Protein AF-A0A956EWW7-F1 (afdb_monomer_lite)

Sequence (734 aa):
MDLAEEIDYSGPLDSRRLMPLERARHVIREALLGRGQDAEVWAALLSLEDFAELREVMASLPVHWVAELPGEMLGARYGAALVNWVATQIEDGRLVEEGWPLGAALCGSGSDRAFEVVWSLRSLHNYPTEPDESANGLVLQWLWSFPTDAFYFVASHALAGDRRARLILRSLTECHPGTVWRFLIASFSPEEVASVLASAKVEPTIKRSGILNVLDHAAASGTAWPKPMAETGSTNNLRLTAFRSRSRGDWHVVFEELQVHSVGCVRIQQYEMGSRPWPEAGPTHRRFKSLDFPHVSSKAEPASPRAARRAFAEFALESATQTTGEVWTPLHELRQMSDLGDPFEVVQVITGLGAWHEIAPSQHPAFQRLAEALAQGNFEVVDVDSNQSKNIMTKSSDPDAEGDANKVLRGRERQFSPIAGRLCFRALPALASERAEQVLRVFEDLGYPFSGPDSERFSAELHEAIRHGFTLHGSCEAAIEYSEASHGGLNYEITVNSAALADRYEAWLPRGDQMFGSYPDAMVLHVANQLGQRLKVLDIGAGNGRNALALARLGHQVDAVEMTEAFAIQIEKWAQRRSLDVTVHEVDFLKEPIRGARGPYHIAILSQVTSHFGDSEDLDSVLAQLSAQLDPGGRIVLTAFITAEGYEPDEVAREAARARWCTLYTPTEFAAALQHAGLEVELQTGVVEFERTHLPALAWPPTSWFVDWAEGRNVFPMQSPPLELLWFVLKRLS

Foldseek 3Di:
DQLLVVLVNPDDADPVSADPQVQLVVQLVCQLVVDDDLSSVLSSLLRHDAVVVSVVSVVRGPLVSALPRQLLSLLQRHPPVLLVVQLVCADQQERDQVSHPSLSSLLNYLDPSSLVSLVSHQYPPDNDPHRDPRSVVSLVSSCVSHVLSSLVVLLVCLLVVNPSSLQVLLVCCLAPVLSSVQSCLLQDPPVSSVSSCVSSVRDPDRDPNNVVSVVVVCVVVPPDDPPPPPPDDDPQFKKKWKKAWPPPGKIKIKIWGWDQPAQQWIDIDIDMDIPADDPDDDPDPDPDDTRGDPDDPDPDDQPDRVSSSVVSVVVVVVCQVPVPVDNPDCVVVQVVVVVVPIHMDTPDMDGGPPPPPPPDCPPDVVVVVVVCVVVVDDPDPPPPDPDDPDDDPDDDPDDDDPDDPVVVVVVVVPPDPWDWDKDKDFLQLVCLQVVLVVVQVVCVVVVAHDDPVRSVVSSVVSNCLSVVLCVLALQKMKMKTWTADPVGHIDIDIDIDNCDPLNVLVVCVVVPQDPQAQAAFLLLVVVDVVVDDAFEEEEAQCFLVSNPLVSQVVVHAYEYEHQHPVSLVNVVVSCVVVVGNYDYFNDDVLPDPGPPRPFLGQEYEAELPQLQDLALVSLLVNLLVNLVSHDAFRKYKHKAKEFAPPDDDDSSLQSLSSSLSHRYDYPVSNVVSCVSSQKDWPDKDASQVRRCVRPDSSCPPSDPCVVCVQQCCSSVVDDHGRIHIMITIITHND

Structure (mmCIF, N/CA/C/O backbone):
data_AF-A0A956EWW7-F1
#
_entry.id   AF-A0A956EWW7-F1
#
loop_
_atom_site.group_PDB
_atom_site.id
_atom_site.type_symbol
_atom_site.label_atom_id
_atom_site.label_alt_id
_atom_site.label_comp_id
_atom_site.label_asym_id
_atom_site.label_entity_id
_atom_site.label_seq_id
_atom_site.pdbx_PDB_ins_code
_atom_site.Cartn_x
_atom_site.Cartn_y
_atom_site.Cartn_z
_atom_site.occupancy
_atom_site.B_iso_or_equiv
_atom_site.auth_seq_id
_atom_site.auth_comp_id
_atom_site.auth_asym_id
_atom_site.auth_atom_id
_atom_site.pdbx_PDB_model_num
ATOM 1 N N . MET A 1 1 ? 5.805 13.212 -9.582 1.00 46.16 1 MET A N 1
ATOM 2 C CA . MET A 1 1 ? 5.130 13.774 -10.769 1.00 46.16 1 MET A CA 1
ATOM 3 C C . MET A 1 1 ? 6.137 14.684 -11.443 1.00 46.16 1 MET A C 1
ATOM 5 O O . MET A 1 1 ? 6.659 15.559 -10.758 1.00 46.16 1 MET A O 1
ATOM 9 N N . ASP A 1 2 ? 6.514 14.408 -12.690 1.00 57.31 2 ASP A N 1
ATOM 10 C CA . ASP A 1 2 ? 7.467 15.248 -13.420 1.00 57.31 2 ASP A CA 1
ATOM 11 C C . ASP A 1 2 ? 6.704 16.432 -14.028 1.00 57.31 2 ASP A C 1
ATOM 13 O O . ASP A 1 2 ? 6.076 16.325 -15.077 1.00 57.31 2 ASP A O 1
ATOM 17 N N . LEU A 1 3 ? 6.675 17.550 -13.298 1.00 61.69 3 LEU A N 1
ATOM 18 C CA . LEU A 1 3 ? 5.891 18.735 -13.659 1.00 61.69 3 LEU A CA 1
ATOM 19 C C . LEU A 1 3 ? 6.360 19.382 -14.978 1.00 61.69 3 LEU A C 1
ATOM 21 O O . LEU A 1 3 ? 5.678 20.259 -15.489 1.00 61.69 3 LEU A O 1
ATOM 25 N N . ALA A 1 4 ? 7.518 19.005 -15.523 1.00 57.69 4 ALA A N 1
ATOM 26 C CA . ALA A 1 4 ? 7.980 19.494 -16.820 1.00 57.69 4 ALA A CA 1
ATOM 27 C C . ALA A 1 4 ? 7.424 18.674 -17.999 1.00 57.69 4 ALA A C 1
ATOM 29 O O . ALA A 1 4 ? 7.170 19.239 -19.064 1.00 57.69 4 ALA A O 1
ATOM 30 N N . GLU A 1 5 ? 7.194 17.369 -17.807 1.00 60.88 5 GLU A N 1
ATOM 31 C CA . GLU A 1 5 ? 6.635 16.484 -18.840 1.00 60.88 5 GLU A CA 1
ATOM 32 C C . GLU A 1 5 ? 5.157 16.797 -19.124 1.00 60.88 5 GLU A C 1
ATOM 34 O O . GLU A 1 5 ? 4.725 16.745 -20.273 1.00 60.88 5 GLU A O 1
ATOM 39 N N . GLU A 1 6 ? 4.385 17.187 -18.104 1.00 66.44 6 GLU A N 1
ATOM 40 C CA . GLU A 1 6 ? 2.951 17.497 -18.250 1.00 66.44 6 GLU A CA 1
ATOM 41 C C . GLU A 1 6 ? 2.660 18.771 -19.065 1.00 66.44 6 GLU A C 1
ATOM 43 O O . GLU A 1 6 ? 1.563 18.913 -19.604 1.00 66.44 6 GLU A O 1
ATOM 48 N N . ILE A 1 7 ? 3.632 19.681 -19.194 1.00 69.56 7 ILE A N 1
ATOM 49 C CA . ILE A 1 7 ? 3.504 20.947 -19.946 1.00 69.56 7 ILE A CA 1
ATOM 50 C C . ILE A 1 7 ? 4.308 20.963 -21.251 1.00 69.56 7 ILE A C 1
ATOM 52 O O . ILE A 1 7 ? 4.535 22.034 -21.812 1.00 69.56 7 ILE A O 1
ATOM 56 N N . ASP A 1 8 ? 4.743 19.791 -21.723 1.00 74.50 8 ASP A N 1
ATOM 57 C CA . ASP A 1 8 ? 5.468 19.619 -22.991 1.00 74.50 8 ASP A CA 1
ATOM 58 C C . ASP A 1 8 ? 6.755 20.469 -23.084 1.00 74.50 8 ASP A C 1
ATOM 60 O O . ASP A 1 8 ? 7.117 21.016 -24.128 1.00 74.50 8 ASP A O 1
ATOM 64 N N . TYR A 1 9 ? 7.469 20.624 -21.961 1.00 81.06 9 TYR A N 1
ATOM 65 C CA . TYR A 1 9 ? 8.742 21.343 -21.943 1.00 81.06 9 TYR A CA 1
ATOM 66 C C . TYR A 1 9 ? 9.907 20.410 -22.295 1.00 81.06 9 TYR A C 1
ATOM 68 O O . TYR A 1 9 ? 10.290 19.538 -21.520 1.00 81.06 9 TYR A O 1
ATOM 76 N N . SER A 1 10 ? 10.540 20.652 -23.445 1.00 80.00 10 SER A N 1
ATOM 77 C CA . SER A 1 10 ? 11.646 19.832 -23.965 1.00 80.00 10 SER A CA 1
ATOM 78 C C . SER A 1 10 ? 13.051 20.380 -23.656 1.00 80.00 10 SER A C 1
ATOM 80 O O . SER A 1 10 ? 14.035 19.962 -24.273 1.00 80.00 10 SER A O 1
ATOM 82 N N . GLY A 1 11 ? 13.166 21.397 -22.798 1.00 83.12 11 GLY A N 1
ATOM 83 C CA . GLY A 1 11 ? 14.445 22.044 -22.498 1.00 83.12 11 GLY A CA 1
ATOM 84 C C . GLY A 1 11 ? 15.214 21.383 -21.344 1.00 83.12 11 GLY A C 1
ATOM 85 O O . GLY A 1 11 ? 14.762 20.402 -20.761 1.00 83.12 11 GLY A O 1
ATOM 86 N N . PRO A 1 12 ? 16.401 21.909 -20.983 1.00 84.12 12 PRO A N 1
ATOM 87 C CA . PRO A 1 12 ? 17.208 21.334 -19.910 1.00 84.12 12 PRO A CA 1
ATOM 88 C C . PRO A 1 12 ? 16.484 21.422 -18.562 1.00 84.12 12 PRO A C 1
ATOM 90 O O . PRO A 1 12 ? 15.847 22.444 -18.278 1.00 84.12 12 PRO A O 1
ATOM 93 N N . LEU A 1 13 ? 16.651 20.380 -17.743 1.00 87.06 13 LEU A N 1
ATOM 94 C CA . LEU A 1 13 ? 16.137 20.263 -16.377 1.00 87.06 13 LEU A CA 1
ATOM 95 C C . LEU A 1 13 ? 17.286 20.214 -15.360 1.00 87.06 13 LEU A C 1
ATOM 97 O O . LEU A 1 13 ? 18.377 19.729 -15.664 1.00 87.06 13 LEU A O 1
ATOM 101 N N . ASP A 1 14 ? 17.048 20.735 -14.159 1.00 85.56 14 ASP A N 1
ATOM 102 C CA . ASP A 1 14 ? 17.968 20.661 -13.024 1.00 85.56 14 ASP A CA 1
ATOM 103 C C . ASP A 1 14 ? 17.700 19.429 -12.134 1.00 85.56 14 ASP A C 1
ATOM 105 O O . ASP A 1 14 ? 16.893 18.558 -12.459 1.00 85.56 14 ASP A O 1
ATOM 109 N N . SER A 1 15 ? 18.381 19.335 -10.989 1.00 82.62 15 SER A N 1
ATOM 110 C CA . SER A 1 15 ? 18.222 18.217 -10.046 1.00 82.62 15 SER A CA 1
ATOM 111 C C . SER A 1 15 ? 16.825 18.108 -9.424 1.00 82.62 15 SER A C 1
ATOM 113 O O . SER A 1 15 ? 16.488 17.052 -8.896 1.00 82.62 15 SER A O 1
ATOM 115 N N . ARG A 1 16 ? 16.005 19.165 -9.492 1.00 81.75 16 ARG A N 1
ATOM 116 C CA . ARG A 1 16 ? 14.592 19.159 -9.078 1.00 81.75 16 ARG A CA 1
ATOM 117 C C . ARG A 1 16 ? 13.680 18.628 -10.188 1.00 81.75 16 ARG A C 1
ATOM 119 O O . ARG A 1 16 ? 12.474 18.564 -9.980 1.00 81.75 16 ARG A O 1
ATOM 126 N N . ARG A 1 17 ? 14.247 18.286 -11.353 1.00 83.31 17 ARG A N 1
ATOM 127 C CA . ARG A 1 17 ? 13.535 18.018 -12.611 1.00 83.31 17 ARG A CA 1
ATOM 128 C C . ARG A 1 17 ? 12.673 19.199 -13.062 1.00 83.31 17 ARG A C 1
ATOM 130 O O . ARG A 1 17 ? 11.591 19.036 -13.605 1.00 83.31 17 ARG A O 1
ATOM 137 N N . LEU A 1 18 ? 13.163 20.412 -12.818 1.00 86.88 18 LEU A N 1
ATOM 138 C CA . LEU A 1 18 ? 12.518 21.661 -13.221 1.00 86.88 18 LEU A CA 1
ATOM 139 C C . LEU A 1 18 ? 13.456 22.466 -14.119 1.00 86.88 18 LEU A C 1
ATOM 141 O O . LEU A 1 18 ? 14.653 22.186 -14.195 1.00 86.88 18 LEU A O 1
ATOM 145 N N . MET A 1 19 ? 12.940 23.493 -14.796 1.00 91.75 19 MET A N 1
ATOM 146 C CA . MET A 1 19 ? 13.785 24.405 -15.565 1.00 91.75 19 MET A CA 1
ATOM 147 C C . MET A 1 19 ? 14.824 25.055 -14.626 1.00 91.75 19 MET A C 1
ATOM 149 O O . MET A 1 19 ? 14.455 25.566 -13.564 1.00 91.75 19 MET A O 1
ATOM 153 N N . PRO A 1 20 ? 16.120 25.103 -14.998 1.00 94.19 20 PRO A N 1
ATOM 154 C CA . PRO A 1 20 ? 17.135 25.776 -14.197 1.00 94.19 20 PRO A CA 1
ATOM 155 C C . PRO A 1 20 ? 16.725 27.211 -13.856 1.00 94.19 20 PRO A C 1
ATOM 157 O O . PRO A 1 20 ? 16.309 27.966 -14.737 1.00 94.19 20 PRO A O 1
ATOM 160 N N . LEU A 1 21 ? 16.877 27.605 -12.589 1.00 93.88 21 LEU A N 1
ATOM 161 C CA . LEU A 1 21 ? 16.330 28.861 -12.057 1.00 93.88 21 LEU A CA 1
ATOM 162 C C . LEU A 1 21 ? 16.786 30.107 -12.840 1.00 93.88 21 LEU A C 1
ATOM 164 O O . LEU A 1 21 ? 15.999 31.019 -13.089 1.00 93.88 21 LEU A O 1
ATOM 168 N N . GLU A 1 22 ? 18.044 30.138 -13.288 1.00 93.75 22 GLU A N 1
ATOM 169 C CA . GLU A 1 22 ? 18.565 31.231 -14.121 1.00 93.75 22 GLU A CA 1
ATOM 170 C C . GLU A 1 22 ? 17.852 31.330 -15.477 1.00 93.75 22 GLU A C 1
ATOM 172 O O . GLU A 1 22 ? 17.546 32.432 -15.942 1.00 93.75 22 GLU A O 1
ATOM 177 N N . ARG A 1 23 ? 17.545 30.180 -16.092 1.00 93.88 23 ARG A N 1
ATOM 178 C CA . ARG A 1 23 ? 16.782 30.109 -17.342 1.00 93.88 23 ARG A CA 1
ATOM 179 C C . ARG A 1 23 ? 15.333 30.520 -17.104 1.00 93.88 23 ARG A C 1
ATOM 181 O O . ARG A 1 23 ? 14.837 31.348 -17.859 1.00 93.88 23 ARG A O 1
ATOM 188 N N . ALA A 1 24 ? 14.701 30.039 -16.034 1.00 94.44 24 ALA A N 1
ATOM 189 C CA . ALA A 1 24 ? 13.336 30.419 -15.667 1.00 94.44 24 ALA A CA 1
ATOM 190 C C . ALA A 1 24 ? 13.191 31.943 -15.516 1.00 94.44 24 ALA A C 1
ATOM 192 O O . ALA A 1 24 ? 12.354 32.568 -16.167 1.00 94.44 24 ALA A O 1
ATOM 193 N N . ARG A 1 25 ? 14.095 32.579 -14.761 1.00 95.88 25 ARG A N 1
ATOM 194 C CA . ARG A 1 25 ? 14.135 34.045 -14.603 1.00 95.88 25 ARG A CA 1
ATOM 195 C C . ARG A 1 25 ? 14.442 34.784 -15.912 1.00 95.88 25 ARG A C 1
ATOM 197 O O . ARG A 1 25 ? 14.043 35.936 -16.080 1.00 95.88 25 ARG A O 1
ATOM 204 N N . HIS A 1 26 ? 15.176 34.179 -16.848 1.00 95.06 26 HIS A N 1
ATOM 205 C CA . HIS A 1 26 ? 15.379 34.759 -18.179 1.00 95.06 26 HIS A CA 1
ATOM 206 C C . HIS A 1 26 ? 14.106 34.696 -19.032 1.00 95.06 26 HIS A C 1
ATOM 208 O O . HIS A 1 26 ? 13.700 35.729 -19.557 1.00 95.06 26 HIS A O 1
ATOM 214 N N . VAL A 1 27 ? 13.452 33.535 -19.098 1.00 94.19 27 VAL A N 1
ATOM 215 C CA . VAL A 1 27 ? 12.191 33.341 -19.829 1.00 94.19 27 VAL A CA 1
ATOM 216 C C . VAL A 1 27 ? 11.107 34.282 -19.303 1.00 94.19 27 VAL A C 1
ATOM 218 O O . VAL A 1 27 ? 10.461 34.966 -20.089 1.00 94.19 27 VAL A O 1
ATOM 221 N N . ILE A 1 28 ? 10.975 34.420 -17.980 1.00 94.75 28 ILE A N 1
ATOM 222 C CA . ILE A 1 28 ? 10.020 35.353 -17.362 1.00 94.75 28 ILE A CA 1
ATOM 223 C C . ILE A 1 28 ? 10.306 36.807 -17.763 1.00 94.75 28 ILE A C 1
ATOM 225 O O . ILE A 1 28 ? 9.377 37.561 -18.047 1.00 94.75 28 ILE A O 1
ATOM 229 N N . ARG A 1 29 ? 11.581 37.220 -17.839 1.00 94.62 29 ARG A N 1
ATOM 230 C CA . ARG A 1 29 ? 11.939 38.572 -18.305 1.00 94.62 29 ARG A CA 1
ATOM 231 C C . ARG A 1 29 ? 11.535 38.812 -19.757 1.00 94.62 29 ARG A C 1
ATOM 233 O O . ARG A 1 29 ? 11.050 39.898 -20.059 1.00 94.62 29 ARG A O 1
ATOM 240 N N . GLU A 1 30 ? 11.704 37.828 -20.637 1.00 94.38 30 GLU A N 1
ATOM 241 C CA . GLU A 1 30 ? 11.230 37.932 -22.023 1.00 94.38 30 GLU A CA 1
ATOM 242 C C . GLU A 1 30 ? 9.691 37.954 -22.089 1.00 94.38 30 GLU A C 1
ATOM 244 O O . GLU A 1 30 ? 9.123 38.769 -22.821 1.00 94.38 30 GLU A O 1
ATOM 249 N N . ALA A 1 31 ? 9.010 37.164 -21.252 1.00 92.25 31 ALA A N 1
ATOM 250 C CA . ALA A 1 31 ? 7.548 37.117 -21.176 1.00 92.25 31 ALA A CA 1
ATOM 251 C C . ALA A 1 31 ? 6.936 38.449 -20.717 1.00 92.25 31 ALA A C 1
ATOM 253 O O . ALA A 1 31 ? 5.937 38.903 -21.282 1.00 92.25 31 ALA A O 1
ATOM 254 N N . LEU A 1 32 ? 7.582 39.140 -19.771 1.00 90.19 32 LEU A N 1
ATOM 255 C CA . LEU A 1 32 ? 7.220 40.502 -19.353 1.00 90.19 32 LEU A CA 1
ATOM 256 C C . LEU A 1 32 ? 7.361 41.533 -20.489 1.00 90.19 32 LEU A C 1
ATOM 258 O O . LEU A 1 32 ? 6.676 42.553 -20.484 1.00 90.19 32 LEU A O 1
ATOM 262 N N . LEU A 1 33 ? 8.212 41.264 -21.485 1.00 90.94 33 LEU A N 1
ATOM 263 C CA . LEU A 1 33 ? 8.334 42.059 -22.713 1.00 90.94 33 LEU A CA 1
ATOM 264 C C . LEU A 1 33 ? 7.370 41.598 -23.823 1.00 90.94 33 LEU A C 1
ATOM 266 O O . LEU A 1 33 ? 7.449 42.106 -24.945 1.00 90.94 33 LEU A O 1
ATOM 270 N N . GLY A 1 34 ? 6.478 40.646 -23.530 1.00 86.38 34 GLY A N 1
ATOM 271 C CA . GLY A 1 34 ? 5.516 40.078 -24.475 1.00 86.38 34 GLY A CA 1
ATOM 272 C C . GLY A 1 34 ? 6.115 39.051 -25.438 1.00 86.38 34 GLY A C 1
ATOM 273 O O . GLY A 1 34 ? 5.600 38.895 -26.542 1.00 86.38 34 GLY A O 1
ATOM 274 N N . ARG A 1 35 ? 7.220 38.389 -25.069 1.00 88.44 35 ARG A N 1
ATOM 275 C CA . ARG A 1 35 ? 7.910 37.391 -25.901 1.00 88.44 35 ARG A CA 1
ATOM 276 C C . ARG A 1 35 ? 8.004 36.056 -25.176 1.00 88.44 35 ARG A C 1
ATOM 278 O O . ARG A 1 35 ? 8.333 36.023 -24.001 1.00 88.44 35 ARG A O 1
ATOM 285 N N . GLY A 1 36 ? 7.811 34.957 -25.888 1.00 85.19 36 GLY A N 1
ATOM 286 C CA . GLY A 1 36 ? 7.934 33.619 -25.318 1.00 85.19 36 GLY A CA 1
ATOM 287 C C . GLY A 1 36 ? 6.999 32.641 -26.008 1.00 85.19 36 GLY A C 1
ATOM 288 O O . GLY A 1 36 ? 6.296 33.009 -26.949 1.00 85.19 36 GLY A O 1
ATOM 289 N N . GLN A 1 37 ? 7.015 31.401 -25.545 1.00 85.44 37 GLN A N 1
ATOM 290 C CA . GLN A 1 37 ? 6.019 30.386 -25.872 1.00 85.44 37 GLN A CA 1
ATOM 291 C C . GLN A 1 37 ? 5.375 29.919 -24.570 1.00 85.44 37 GLN A C 1
ATOM 293 O O . GLN A 1 37 ? 6.061 29.870 -23.548 1.00 85.44 37 GLN A O 1
ATOM 298 N N . ASP A 1 38 ? 4.092 29.562 -24.614 1.00 84.50 38 ASP A N 1
ATOM 299 C CA . ASP A 1 38 ? 3.307 29.250 -23.414 1.00 84.50 38 ASP A CA 1
ATOM 300 C C . ASP A 1 38 ? 3.974 28.159 -22.564 1.00 84.50 38 ASP A C 1
ATOM 302 O O . ASP A 1 38 ? 4.255 28.389 -21.390 1.00 84.50 38 ASP A O 1
ATOM 306 N N . ALA A 1 39 ? 4.376 27.041 -23.180 1.00 84.38 39 ALA A N 1
ATOM 307 C CA . ALA A 1 39 ? 5.061 25.936 -22.503 1.00 84.38 39 ALA A CA 1
ATOM 308 C C . ALA A 1 39 ? 6.351 26.366 -21.770 1.00 84.38 39 ALA A C 1
ATOM 310 O O . ALA A 1 39 ? 6.591 25.960 -20.631 1.00 84.38 39 ALA A O 1
ATOM 311 N N . GLU A 1 40 ? 7.178 27.231 -22.375 1.00 89.00 40 GLU A N 1
ATOM 312 C CA . GLU A 1 40 ? 8.400 27.725 -21.724 1.00 89.00 40 GLU A CA 1
ATOM 313 C C . GLU A 1 40 ? 8.081 28.665 -20.555 1.00 89.00 40 GLU A C 1
ATOM 315 O O . GLU A 1 40 ? 8.741 28.601 -19.515 1.00 89.00 40 GLU A O 1
ATOM 320 N N . VAL A 1 41 ? 7.072 29.528 -20.702 1.00 90.00 41 VAL A N 1
ATOM 321 C CA . VAL A 1 41 ? 6.653 30.452 -19.639 1.00 90.00 41 VAL A CA 1
ATOM 322 C C . VAL A 1 41 ? 6.043 29.681 -18.470 1.00 90.00 41 VAL A C 1
ATOM 324 O O . VAL A 1 41 ? 6.376 29.959 -17.319 1.00 90.00 41 VAL A O 1
ATOM 327 N N . TRP A 1 42 ? 5.224 28.665 -18.736 1.00 90.50 42 TRP A N 1
ATOM 328 C CA . TRP A 1 42 ? 4.639 27.794 -17.714 1.00 90.50 42 TRP A CA 1
ATOM 329 C C . TRP A 1 42 ? 5.711 27.016 -16.951 1.00 90.50 42 TRP A C 1
ATOM 331 O O . TRP A 1 42 ? 5.722 27.025 -15.717 1.00 90.50 42 TRP A O 1
ATOM 341 N N . ALA A 1 43 ? 6.677 26.435 -17.669 1.00 90.12 43 ALA A N 1
ATOM 342 C CA . ALA A 1 43 ? 7.815 25.751 -17.062 1.00 90.12 43 ALA A CA 1
ATOM 343 C C . ALA A 1 43 ? 8.633 26.700 -16.184 1.00 90.12 43 ALA A C 1
ATOM 345 O O . ALA A 1 43 ? 9.026 26.341 -15.071 1.00 90.12 43 ALA A O 1
ATOM 346 N N . ALA A 1 44 ? 8.852 27.934 -16.644 1.00 92.62 44 ALA A N 1
ATOM 347 C CA . ALA A 1 44 ? 9.554 28.947 -15.873 1.00 92.62 44 ALA A CA 1
ATOM 348 C C . ALA A 1 44 ? 8.803 29.318 -14.583 1.00 92.62 44 ALA A C 1
ATOM 350 O O . ALA A 1 44 ? 9.426 29.387 -13.523 1.00 92.62 44 ALA A O 1
ATOM 351 N N . LEU A 1 45 ? 7.477 29.492 -14.644 1.00 91.56 45 LEU A N 1
ATOM 352 C CA . LEU A 1 45 ? 6.643 29.803 -13.478 1.00 91.56 45 LEU A CA 1
ATOM 353 C C . LEU A 1 45 ? 6.642 28.682 -12.435 1.00 91.56 45 LEU A C 1
ATOM 355 O O . LEU A 1 45 ? 6.666 28.982 -11.248 1.00 91.56 45 LEU A O 1
ATOM 359 N N . LEU A 1 46 ? 6.660 27.406 -12.828 1.00 90.62 46 LEU A N 1
ATOM 360 C CA . LEU A 1 46 ? 6.755 26.271 -11.889 1.00 90.62 46 LEU A CA 1
ATOM 361 C C . LEU A 1 46 ? 8.151 26.122 -11.260 1.00 90.62 46 LEU A C 1
ATOM 363 O O . LEU A 1 46 ? 8.310 25.505 -10.202 1.00 90.62 46 LEU A O 1
ATOM 367 N N . SER A 1 47 ? 9.163 26.700 -11.906 1.00 92.38 47 SER A N 1
ATOM 368 C CA . SER A 1 47 ? 10.572 26.538 -11.541 1.00 92.38 47 SER A CA 1
ATOM 369 C C . SER A 1 47 ? 11.106 27.603 -10.582 1.00 92.38 47 SER A C 1
ATOM 371 O O . SER A 1 47 ? 12.244 27.466 -10.108 1.00 92.38 47 SER A O 1
ATOM 373 N N . LEU A 1 48 ? 10.301 28.632 -10.283 1.00 93.25 48 LEU A N 1
ATOM 374 C CA . LEU A 1 48 ? 10.629 29.673 -9.307 1.00 93.25 48 LEU A CA 1
ATOM 375 C C . LEU A 1 48 ? 10.883 29.079 -7.919 1.00 93.25 48 LEU A C 1
ATOM 377 O O . LEU A 1 48 ? 10.496 27.945 -7.610 1.00 93.25 48 LEU A O 1
ATOM 381 N N . GLU A 1 49 ? 11.616 29.828 -7.103 1.00 89.81 49 GLU A N 1
ATOM 382 C CA . GLU A 1 49 ? 12.173 29.336 -5.847 1.00 89.81 49 GLU A CA 1
ATOM 383 C C . GLU A 1 49 ? 11.062 29.053 -4.829 1.00 89.81 49 GLU A C 1
ATOM 385 O O . GLU A 1 49 ? 10.944 27.936 -4.308 1.00 89.81 49 GLU A O 1
ATOM 390 N N . ASP A 1 50 ? 10.173 30.027 -4.645 1.00 91.50 50 ASP A N 1
ATOM 391 C CA . ASP A 1 50 ? 9.051 29.957 -3.724 1.00 91.50 50 ASP A CA 1
ATOM 392 C C . ASP A 1 50 ? 7.806 30.698 -4.244 1.00 91.50 50 ASP A C 1
ATOM 394 O O . ASP A 1 50 ? 7.777 31.290 -5.326 1.00 91.50 50 ASP A O 1
ATOM 398 N N . PHE A 1 51 ? 6.735 30.635 -3.452 1.00 93.06 51 PHE A N 1
ATOM 399 C CA . PHE A 1 51 ? 5.473 31.283 -3.787 1.00 93.06 51 PHE A CA 1
ATOM 400 C C . PHE A 1 51 ? 5.540 32.821 -3.715 1.00 93.06 51 PHE A C 1
ATOM 402 O O . PHE A 1 51 ? 4.754 33.498 -4.379 1.00 93.06 51 PHE A O 1
ATOM 409 N N . ALA A 1 52 ? 6.445 33.395 -2.916 1.00 92.56 52 ALA A N 1
ATOM 410 C CA . ALA A 1 52 ? 6.574 34.846 -2.818 1.00 92.56 52 ALA A CA 1
ATOM 411 C C . ALA A 1 52 ? 7.119 35.423 -4.130 1.00 92.56 52 ALA A C 1
ATOM 413 O O . ALA A 1 52 ? 6.543 36.382 -4.646 1.00 92.56 52 ALA A O 1
ATOM 414 N N . GLU A 1 53 ? 8.146 34.784 -4.697 1.00 93.88 53 GLU A N 1
ATOM 415 C CA . GLU A 1 53 ? 8.691 35.118 -6.015 1.00 93.88 53 GLU A CA 1
ATOM 416 C C . GLU A 1 53 ? 7.637 34.937 -7.114 1.00 93.88 53 GLU A C 1
ATOM 418 O O . GLU A 1 53 ? 7.431 35.847 -7.921 1.00 93.88 53 GLU A O 1
ATOM 423 N N . LEU A 1 54 ? 6.911 33.809 -7.109 1.00 92.19 54 LEU A N 1
ATOM 424 C CA . LEU A 1 54 ? 5.807 33.583 -8.044 1.00 92.19 54 LEU A CA 1
ATOM 425 C C . LEU A 1 54 ? 4.817 34.748 -7.999 1.00 92.19 54 LEU A C 1
ATOM 427 O O . LEU A 1 54 ? 4.553 35.357 -9.028 1.00 92.19 54 LEU A O 1
ATOM 431 N N . ARG A 1 55 ? 4.306 35.102 -6.818 1.00 89.56 55 ARG A N 1
ATOM 432 C CA . ARG A 1 55 ? 3.289 36.148 -6.661 1.00 89.56 55 ARG A CA 1
ATOM 433 C C . ARG 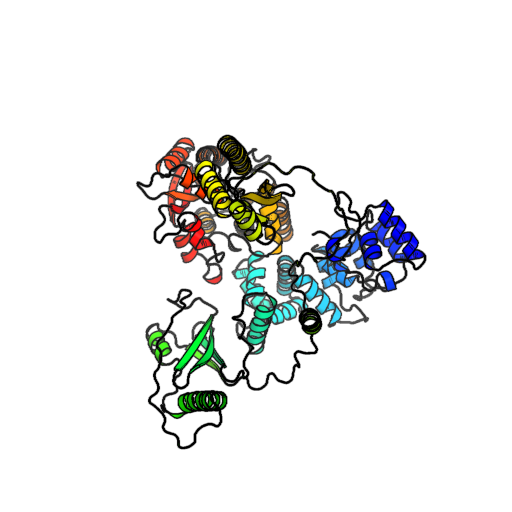A 1 55 ? 3.738 37.507 -7.211 1.00 89.56 55 ARG A C 1
ATOM 435 O O . ARG A 1 55 ? 2.926 38.223 -7.793 1.00 89.56 55 ARG A O 1
ATOM 442 N N . GLU A 1 56 ? 5.006 37.877 -7.035 1.00 90.12 56 GLU A N 1
ATOM 443 C CA . GLU A 1 56 ? 5.552 39.123 -7.595 1.00 90.12 56 GLU A CA 1
ATOM 444 C C . GLU A 1 56 ? 5.558 39.109 -9.128 1.00 90.12 56 GLU A C 1
ATOM 446 O O . GLU A 1 56 ? 5.162 40.092 -9.765 1.00 90.12 56 GLU A O 1
ATOM 451 N N . VAL A 1 57 ? 5.945 37.977 -9.722 1.00 89.88 57 VAL A N 1
ATOM 452 C CA . VAL A 1 57 ? 5.895 37.774 -11.174 1.00 89.88 57 VAL A CA 1
ATOM 453 C C . VAL A 1 57 ? 4.450 37.800 -11.668 1.00 89.88 57 VAL A C 1
ATOM 455 O O . VAL A 1 57 ? 4.153 38.505 -12.633 1.00 89.88 57 VAL A O 1
ATOM 458 N N . MET A 1 58 ? 3.544 37.097 -10.982 1.00 85.81 58 MET A N 1
ATOM 459 C CA . MET A 1 58 ? 2.126 37.007 -11.337 1.00 85.81 58 MET A CA 1
ATOM 460 C C . MET A 1 58 ? 1.470 38.390 -11.435 1.00 85.81 58 MET A C 1
ATOM 462 O O . MET A 1 58 ? 0.707 38.652 -12.360 1.00 85.81 58 MET A O 1
ATOM 466 N N . ALA A 1 59 ? 1.803 39.299 -10.516 1.00 84.94 59 ALA A N 1
ATOM 467 C CA . ALA A 1 59 ? 1.251 40.654 -10.493 1.00 84.94 59 ALA A CA 1
ATOM 468 C C . ALA A 1 59 ? 1.662 41.514 -11.705 1.00 84.94 59 ALA A C 1
ATOM 470 O O . ALA A 1 59 ? 1.018 42.523 -11.989 1.00 84.94 59 ALA A O 1
ATOM 471 N N . SER A 1 60 ? 2.741 41.141 -12.399 1.00 88.38 60 SER A N 1
ATOM 472 C CA . SER A 1 60 ? 3.316 41.917 -13.506 1.00 88.38 60 SER A CA 1
ATOM 473 C C . SER A 1 60 ? 3.159 41.242 -14.871 1.00 88.38 60 SER A C 1
ATOM 475 O O . SER A 1 60 ? 3.365 41.890 -15.900 1.00 88.38 60 SER A O 1
ATOM 477 N N . LEU A 1 61 ? 2.827 39.949 -14.901 1.00 87.69 61 LEU A N 1
ATOM 478 C CA . LEU A 1 61 ? 2.759 39.167 -16.128 1.00 87.69 61 LEU A CA 1
ATOM 479 C C . LEU A 1 61 ? 1.424 39.403 -16.860 1.00 87.69 61 LEU A C 1
ATOM 481 O O . LEU A 1 61 ? 0.367 39.406 -16.228 1.00 87.69 61 LEU A O 1
ATOM 485 N N . PRO A 1 62 ? 1.427 39.589 -18.194 1.00 85.06 62 PRO A N 1
ATOM 486 C CA . PRO A 1 62 ? 0.189 39.687 -18.960 1.00 85.06 62 PRO A CA 1
ATOM 487 C C . PRO A 1 62 ? -0.722 38.463 -18.772 1.00 85.06 62 PRO A C 1
ATOM 489 O O . PRO A 1 62 ? -0.270 37.330 -18.911 1.00 85.06 62 PRO A O 1
ATOM 492 N N . VAL A 1 63 ? -2.023 38.701 -18.561 1.00 81.06 63 VAL A N 1
ATOM 493 C CA . VAL A 1 63 ? -3.032 37.661 -18.254 1.00 81.06 63 VAL A CA 1
ATOM 494 C C . VAL A 1 63 ? -3.081 36.516 -19.280 1.00 81.06 63 VAL A C 1
ATOM 496 O O . VAL A 1 63 ? -3.357 35.379 -18.920 1.00 81.06 63 VAL A O 1
ATOM 499 N N . HIS A 1 64 ? -2.782 36.769 -20.559 1.00 84.12 64 HIS A N 1
ATOM 500 C CA . HIS A 1 64 ? -2.830 35.717 -21.584 1.00 84.12 64 HIS A CA 1
ATOM 501 C C . HIS A 1 64 ? -1.806 34.596 -21.362 1.00 84.12 64 HIS A C 1
ATOM 503 O O . HIS A 1 64 ? -2.095 33.461 -21.710 1.00 84.12 64 HIS A O 1
ATOM 509 N N . TRP A 1 65 ? -0.659 34.882 -20.732 1.00 82.50 65 TRP A N 1
ATOM 510 C CA . TRP A 1 65 ? 0.353 33.860 -20.434 1.00 82.50 65 TRP A CA 1
ATOM 511 C C . TRP A 1 65 ? -0.104 32.851 -19.380 1.00 82.50 65 TRP A C 1
ATOM 513 O O . TRP A 1 65 ? 0.521 31.809 -19.204 1.00 82.50 65 TRP A O 1
ATOM 523 N N . VAL A 1 66 ? -1.142 33.195 -18.619 1.00 76.12 66 VAL A N 1
ATOM 524 C CA . VAL A 1 66 ? -1.484 32.530 -17.355 1.00 76.12 66 VAL A CA 1
ATOM 525 C C . VAL A 1 66 ? -2.922 32.040 -17.320 1.00 76.12 66 VAL A C 1
ATOM 527 O O . VAL A 1 66 ? -3.231 31.144 -16.544 1.00 76.12 66 VAL A O 1
ATOM 530 N N . ALA A 1 67 ? -3.780 32.571 -18.194 1.00 73.94 67 ALA A N 1
ATOM 531 C CA . ALA A 1 67 ? -5.172 32.160 -18.318 1.00 73.94 67 ALA A CA 1
ATOM 532 C C . ALA A 1 67 ? -5.327 30.676 -18.699 1.00 73.94 67 ALA A C 1
ATOM 534 O O . ALA A 1 67 ? -6.304 30.051 -18.301 1.00 73.94 67 ALA A O 1
ATOM 535 N N . GLU A 1 68 ? -4.366 30.120 -19.443 1.00 75.19 68 GLU A N 1
ATOM 536 C CA . GLU A 1 68 ? -4.357 28.713 -19.873 1.00 75.19 68 GLU A CA 1
ATOM 537 C C . GLU A 1 68 ? -3.355 27.846 -19.094 1.00 75.19 68 GLU A C 1
ATOM 539 O O . GLU A 1 68 ? -3.202 26.661 -19.385 1.00 75.19 68 GLU A O 1
ATOM 544 N N . LEU A 1 69 ? -2.689 28.413 -18.083 1.00 79.00 69 LEU A N 1
ATOM 545 C CA . LEU A 1 69 ? -1.765 27.662 -17.240 1.00 79.00 69 LEU A CA 1
ATOM 546 C C . LEU A 1 69 ? -2.531 26.549 -16.497 1.00 79.00 69 LEU A C 1
ATOM 548 O O . LEU A 1 69 ? -3.571 26.837 -15.899 1.00 79.00 69 LEU A O 1
ATOM 552 N N . PRO A 1 70 ? -2.017 25.307 -16.444 1.00 80.50 70 PRO A N 1
ATOM 553 C CA . PRO A 1 70 ? -2.615 24.253 -15.630 1.00 80.50 70 PRO A CA 1
ATOM 554 C C . PRO A 1 70 ? -2.522 24.618 -14.141 1.00 80.50 70 PRO A C 1
ATOM 556 O O . PRO A 1 70 ? -1.481 24.456 -13.494 1.00 80.50 70 PRO A O 1
ATOM 559 N N . GLY A 1 71 ? -3.599 25.182 -13.588 1.00 86.12 71 GLY A N 1
ATOM 560 C CA . GLY A 1 71 ? -3.611 25.713 -12.226 1.00 86.12 71 GLY A CA 1
ATOM 561 C C . GLY A 1 71 ? -3.278 24.647 -11.185 1.00 86.12 71 GLY A C 1
ATOM 562 O O . GLY A 1 71 ? -2.565 24.932 -10.224 1.00 86.12 71 GLY A O 1
ATOM 563 N N . GLU A 1 72 ? -3.698 23.402 -11.407 1.00 88.62 72 GLU A N 1
ATOM 564 C CA . GLU A 1 72 ? -3.417 22.255 -10.541 1.00 88.62 72 GLU A CA 1
ATOM 565 C C . GLU A 1 72 ? -1.912 22.079 -10.288 1.00 88.62 72 GLU A C 1
ATOM 567 O O . GLU A 1 72 ? -1.489 21.755 -9.177 1.00 88.62 72 GLU A O 1
ATOM 572 N N . MET A 1 73 ? -1.071 22.375 -11.277 1.00 86.50 73 MET A N 1
ATOM 573 C CA . MET A 1 73 ? 0.380 22.253 -11.136 1.00 86.50 73 MET A CA 1
ATOM 574 C C . MET A 1 73 ? 0.958 23.319 -10.206 1.00 86.50 73 MET A C 1
ATOM 576 O O . MET A 1 73 ? 1.873 23.033 -9.432 1.00 86.50 73 MET A O 1
ATOM 580 N N . LEU A 1 74 ? 0.392 24.533 -10.207 1.00 88.56 74 LEU A N 1
ATOM 581 C CA . LEU A 1 74 ? 0.747 25.560 -9.223 1.00 88.56 74 LEU A CA 1
ATOM 582 C C . LEU A 1 74 ? 0.382 25.105 -7.809 1.00 88.56 74 LEU A C 1
ATOM 584 O O . LEU A 1 74 ? 1.175 25.266 -6.880 1.00 88.56 74 LEU A O 1
ATOM 588 N N . GLY A 1 75 ? -0.803 24.513 -7.651 1.00 88.56 75 GLY A N 1
ATOM 589 C CA . GLY A 1 75 ? -1.257 23.934 -6.390 1.00 88.56 75 GLY A CA 1
ATOM 590 C C . GLY A 1 75 ? -0.317 22.856 -5.864 1.00 88.56 75 GLY A C 1
ATOM 591 O O . GLY A 1 75 ? 0.090 22.903 -4.700 1.00 88.56 75 GLY A O 1
ATOM 592 N N . ALA A 1 76 ? 0.070 21.929 -6.741 1.00 86.94 76 ALA A N 1
ATOM 593 C CA . ALA A 1 76 ? 0.992 20.847 -6.426 1.00 86.94 76 ALA A CA 1
ATOM 594 C C . ALA A 1 76 ? 2.393 21.371 -6.062 1.00 86.94 76 ALA A C 1
ATOM 596 O O . ALA A 1 76 ? 3.015 20.879 -5.121 1.00 86.94 76 ALA A O 1
ATOM 597 N N . ARG A 1 77 ? 2.880 22.402 -6.766 1.00 89.06 77 ARG A N 1
ATOM 598 C CA . ARG A 1 77 ? 4.229 22.963 -6.588 1.00 89.06 77 ARG A CA 1
ATOM 599 C C . ARG A 1 77 ? 4.375 23.861 -5.360 1.00 89.06 77 ARG A C 1
ATOM 601 O O . ARG A 1 77 ? 5.402 23.799 -4.680 1.00 89.06 77 ARG A O 1
ATOM 608 N N . TYR A 1 78 ? 3.405 24.741 -5.120 1.00 91.00 78 TYR A N 1
ATOM 609 C CA . TYR A 1 78 ? 3.503 25.812 -4.118 1.00 91.00 78 TYR A CA 1
ATOM 610 C C . TYR A 1 78 ? 2.682 25.546 -2.853 1.00 91.00 78 TYR A C 1
ATOM 612 O O . TYR A 1 78 ? 2.882 26.218 -1.835 1.00 91.00 78 TYR A O 1
ATOM 620 N N . GLY A 1 79 ? 1.794 24.549 -2.893 1.00 88.62 79 GLY A N 1
ATOM 621 C CA . GLY A 1 79 ? 1.150 23.957 -1.727 1.00 88.62 79 GLY A CA 1
ATOM 622 C C . GLY A 1 79 ? 0.541 24.978 -0.766 1.00 88.62 79 GLY A C 1
ATOM 623 O O . GLY A 1 79 ? -0.220 25.865 -1.154 1.00 88.62 79 GLY A O 1
ATOM 624 N N . ALA A 1 80 ? 0.883 24.852 0.518 1.00 88.44 80 ALA A N 1
ATOM 625 C CA . ALA A 1 80 ? 0.269 25.620 1.600 1.00 88.44 80 ALA A CA 1
ATOM 626 C C . ALA A 1 80 ? 0.414 27.146 1.448 1.00 88.44 80 ALA A C 1
ATOM 628 O O . ALA A 1 80 ? -0.497 27.883 1.827 1.00 88.44 80 ALA A O 1
ATOM 629 N N . ALA A 1 81 ? 1.530 27.634 0.897 1.00 91.50 81 ALA A N 1
ATOM 630 C CA . ALA A 1 81 ? 1.751 29.070 0.723 1.00 91.50 81 ALA A CA 1
ATOM 631 C C . ALA A 1 81 ? 0.759 29.671 -0.285 1.00 91.50 81 ALA A C 1
ATOM 633 O O . ALA A 1 81 ? 0.135 30.694 0.007 1.00 91.50 81 ALA A O 1
ATOM 634 N N . LEU A 1 82 ? 0.553 28.984 -1.414 1.00 92.81 82 LEU A N 1
ATOM 635 C CA . LEU A 1 82 ? -0.438 29.366 -2.417 1.00 92.81 82 LEU A CA 1
ATOM 636 C C . LEU A 1 82 ? -1.850 29.285 -1.841 1.00 92.81 82 LEU A C 1
ATOM 638 O O . LEU A 1 82 ? -2.593 30.256 -1.926 1.00 92.81 82 LEU A O 1
ATOM 642 N N . VAL A 1 83 ? -2.205 28.169 -1.199 1.00 93.94 83 VAL A N 1
ATOM 643 C CA . VAL A 1 83 ? -3.544 27.966 -0.616 1.00 93.94 83 VAL A CA 1
ATOM 644 C C . VAL A 1 83 ? -3.895 29.072 0.383 1.00 93.94 83 VAL A C 1
ATOM 646 O O . VAL A 1 83 ? -5.003 29.610 0.356 1.00 93.94 83 VAL A O 1
ATOM 649 N N . ASN A 1 84 ? -2.949 29.453 1.246 1.00 93.56 84 ASN A N 1
ATOM 650 C CA . ASN A 1 84 ? -3.160 30.517 2.225 1.00 93.56 84 ASN A CA 1
ATOM 651 C C . ASN A 1 84 ? -3.374 31.883 1.573 1.00 93.56 84 ASN A C 1
ATOM 653 O O . ASN A 1 84 ? -4.191 32.660 2.060 1.00 93.56 84 ASN A O 1
ATOM 657 N N . TRP A 1 85 ? -2.674 32.176 0.479 1.00 92.19 85 TRP A N 1
ATOM 658 C CA . TRP A 1 85 ? -2.887 33.409 -0.271 1.00 92.19 85 TRP A CA 1
ATOM 659 C C . TRP A 1 85 ? -4.201 33.395 -1.059 1.00 92.19 85 TRP A C 1
ATOM 661 O O . TRP A 1 85 ? -4.930 34.380 -1.018 1.00 92.19 85 TRP A O 1
ATOM 671 N N . VAL A 1 86 ? -4.560 32.284 -1.710 1.00 91.75 86 VAL A N 1
ATOM 672 C CA . VAL A 1 86 ? -5.855 32.151 -2.402 1.00 91.75 86 VAL A CA 1
ATOM 673 C C . VAL A 1 86 ? -7.011 32.359 -1.420 1.00 91.75 86 VAL A C 1
ATOM 675 O O . VAL A 1 86 ? -7.981 33.036 -1.746 1.00 91.75 86 VAL A O 1
ATOM 678 N N . ALA A 1 87 ? -6.882 31.883 -0.178 1.00 91.88 87 ALA A N 1
ATOM 679 C CA . ALA A 1 87 ? -7.871 32.135 0.867 1.00 91.88 87 ALA A CA 1
ATOM 680 C C . ALA A 1 87 ? -8.074 33.633 1.177 1.00 91.88 87 ALA A C 1
ATOM 682 O O . ALA A 1 87 ? -9.166 34.014 1.597 1.00 91.88 87 ALA A O 1
ATOM 683 N N . THR A 1 88 ? -7.065 34.493 0.968 1.00 91.19 88 THR A N 1
ATOM 684 C CA . THR A 1 88 ? -7.218 35.953 1.123 1.00 91.19 88 THR A CA 1
ATOM 685 C C . THR A 1 88 ? -7.867 36.620 -0.087 1.00 91.19 88 THR A C 1
ATOM 687 O O . THR A 1 88 ? -8.217 37.790 0.010 1.00 91.19 88 THR A O 1
ATOM 690 N N . GLN A 1 89 ? -8.022 35.907 -1.208 1.00 89.62 89 GLN A N 1
ATOM 691 C CA . GLN A 1 89 ? -8.705 36.387 -2.418 1.00 89.62 89 GLN A CA 1
ATOM 692 C C . GLN A 1 89 ? -10.209 36.061 -2.415 1.00 89.62 89 GLN A C 1
ATOM 694 O O . GLN A 1 89 ? -10.886 36.205 -3.433 1.00 89.62 89 GLN A O 1
ATOM 699 N N . ILE A 1 90 ? -10.743 35.577 -1.287 1.00 90.38 90 ILE A N 1
ATOM 700 C CA . ILE A 1 90 ? -12.166 35.268 -1.144 1.00 90.38 90 ILE A CA 1
ATOM 701 C C . ILE A 1 90 ? -12.896 36.470 -0.551 1.00 90.38 90 ILE A C 1
ATOM 703 O O . ILE A 1 90 ? -12.679 36.845 0.601 1.00 90.38 90 ILE A O 1
ATOM 707 N N . GLU A 1 91 ? -13.832 37.017 -1.319 1.00 88.25 91 GLU A N 1
ATOM 708 C CA . GLU A 1 91 ? -14.703 38.120 -0.920 1.00 88.25 91 GLU A CA 1
ATOM 709 C C . GLU A 1 91 ? -16.148 37.623 -0.846 1.00 88.25 91 GLU A C 1
ATOM 711 O O . GLU A 1 91 ? -16.712 37.202 -1.852 1.00 88.25 91 GLU A O 1
ATOM 716 N N . ASP A 1 92 ? -16.761 37.637 0.341 1.00 86.00 92 ASP A N 1
ATOM 717 C CA . ASP A 1 92 ? -18.161 37.220 0.546 1.00 86.00 92 ASP A CA 1
ATOM 718 C C . ASP A 1 92 ? -18.514 35.832 -0.044 1.00 86.00 92 ASP A C 1
ATOM 720 O O . ASP A 1 92 ? -19.630 35.579 -0.502 1.00 86.00 92 ASP A O 1
ATOM 724 N N . GLY A 1 93 ? -17.557 34.894 -0.015 1.00 85.44 93 GLY A N 1
ATOM 725 C CA . GLY A 1 93 ? -17.715 33.537 -0.557 1.00 85.44 93 GLY A CA 1
ATOM 726 C C . GLY A 1 93 ? -17.508 33.429 -2.071 1.00 85.44 93 GLY A C 1
ATOM 727 O O . GLY A 1 93 ? -17.747 32.361 -2.638 1.00 85.44 93 GLY A O 1
ATOM 728 N N . ARG A 1 94 ? -17.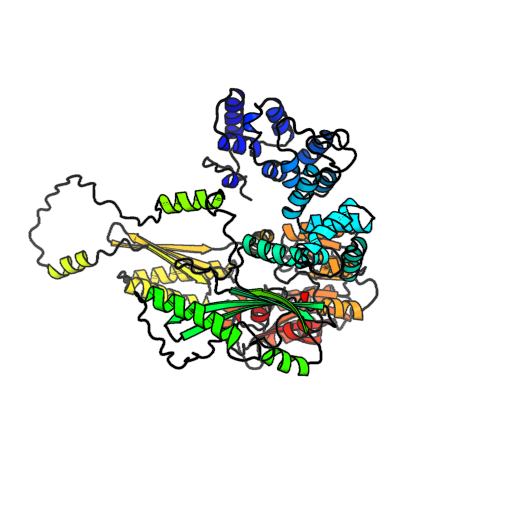062 34.505 -2.724 1.00 89.31 94 ARG A N 1
ATOM 729 C CA . ARG A 1 94 ? -16.642 34.528 -4.124 1.00 89.31 94 ARG A CA 1
ATOM 730 C C . ARG A 1 94 ? -15.122 34.480 -4.220 1.00 89.31 94 ARG A C 1
ATOM 732 O O . ARG A 1 94 ? -14.456 35.278 -3.565 1.00 89.31 94 ARG A O 1
ATOM 739 N N . LEU A 1 95 ? -14.585 33.596 -5.057 1.00 88.19 95 LEU A N 1
ATOM 740 C CA . LEU A 1 95 ? -13.160 33.620 -5.390 1.00 88.19 95 LEU A CA 1
ATOM 741 C C . LEU A 1 95 ? -12.887 34.693 -6.448 1.00 88.19 95 LEU A C 1
ATOM 743 O O . LEU A 1 95 ? -13.504 34.682 -7.511 1.00 88.19 95 LEU A O 1
ATOM 747 N N . VAL A 1 96 ? -11.971 35.614 -6.162 1.00 81.62 96 VAL A N 1
ATOM 748 C CA . VAL A 1 96 ? -11.519 36.616 -7.130 1.00 81.62 96 VAL A CA 1
ATOM 749 C C . VAL A 1 96 ? -10.318 36.057 -7.888 1.00 81.62 96 VAL A C 1
ATOM 751 O O . VAL A 1 96 ? -9.213 36.005 -7.362 1.00 81.62 96 VAL A O 1
ATOM 754 N N . GLU A 1 97 ? -10.548 35.599 -9.119 1.00 74.69 97 GLU A N 1
ATOM 755 C CA . GLU A 1 97 ? -9.507 34.936 -9.915 1.00 74.69 97 GLU A CA 1
ATOM 756 C C . GLU A 1 97 ? -8.587 35.904 -10.680 1.00 74.69 97 GLU A C 1
ATOM 758 O O . GLU A 1 97 ? -7.474 35.519 -11.003 1.00 74.69 97 GLU A O 1
ATOM 763 N N . GLU A 1 98 ? -8.986 37.155 -10.957 1.00 71.50 98 GLU A N 1
ATOM 764 C CA . GLU A 1 98 ? -8.154 38.178 -11.644 1.00 71.50 98 GLU A CA 1
ATOM 765 C C . GLU A 1 98 ? -7.351 37.668 -12.873 1.00 71.50 98 GLU A C 1
ATOM 767 O O . GLU A 1 98 ? -6.264 38.154 -13.180 1.00 71.50 98 GLU A O 1
ATOM 772 N N . GLY A 1 99 ? -7.900 36.699 -13.619 1.00 70.81 99 GLY A N 1
ATOM 773 C CA . GLY A 1 99 ? -7.249 36.111 -14.799 1.00 70.81 99 GLY A CA 1
ATOM 774 C C . GLY A 1 99 ? -6.291 34.948 -14.509 1.00 70.81 99 GLY A C 1
ATOM 775 O O . GLY A 1 99 ? -5.597 34.503 -15.419 1.00 70.81 99 GLY A O 1
ATOM 776 N N . TRP A 1 100 ? -6.275 34.448 -13.274 1.00 79.12 100 TRP A N 1
ATOM 777 C CA . TRP A 1 100 ? -5.482 33.311 -12.820 1.00 79.12 100 TRP A CA 1
ATOM 778 C C . TRP A 1 100 ? -6.362 32.113 -12.456 1.00 79.12 100 TRP A C 1
ATOM 780 O O . TRP A 1 100 ? -7.402 32.294 -11.825 1.00 79.12 100 TRP A O 1
ATOM 790 N N . PRO A 1 101 ? -5.926 30.877 -12.751 1.00 85.44 101 PRO A N 1
ATOM 791 C CA . PRO A 1 101 ? -6.692 29.660 -12.484 1.00 85.44 101 PRO A CA 1
ATOM 792 C C . PRO A 1 101 ? -6.605 29.253 -10.998 1.00 85.44 101 PRO A C 1
ATOM 794 O O . PRO A 1 101 ? -6.156 28.157 -10.655 1.00 85.44 101 PRO A O 1
ATOM 797 N N . LEU A 1 102 ? -6.984 30.154 -10.083 1.00 88.44 102 LEU A N 1
ATOM 798 C CA . LEU A 1 102 ? -6.820 29.972 -8.636 1.00 88.44 102 LEU A CA 1
ATOM 799 C C . LEU A 1 102 ? -7.683 28.834 -8.092 1.00 88.44 102 LEU A C 1
ATOM 801 O O . LEU A 1 102 ? -7.234 28.105 -7.207 1.00 88.44 102 LEU A O 1
ATOM 805 N N . GLY A 1 103 ? -8.891 28.642 -8.630 1.00 88.44 103 GLY A N 1
ATOM 806 C CA . GLY A 1 103 ? -9.731 27.497 -8.298 1.00 88.44 103 GLY A CA 1
ATOM 807 C C . GLY A 1 103 ? -9.037 26.178 -8.638 1.00 88.44 103 GLY A C 1
ATOM 808 O O . GLY A 1 103 ? -8.897 25.308 -7.774 1.00 88.44 103 GLY A O 1
ATOM 809 N N . ALA A 1 104 ? -8.526 26.049 -9.864 1.00 88.06 104 ALA A N 1
ATOM 810 C CA . ALA A 1 104 ? -7.770 24.872 -10.292 1.00 88.06 104 ALA A CA 1
ATOM 811 C C . ALA A 1 104 ? -6.508 24.661 -9.432 1.00 88.06 104 ALA A C 1
ATOM 813 O O . ALA A 1 104 ? -6.210 23.537 -9.034 1.00 88.06 104 ALA A O 1
ATOM 814 N N . ALA A 1 105 ? -5.828 25.737 -9.024 1.00 90.12 105 ALA A N 1
ATOM 815 C CA . ALA A 1 105 ? -4.697 25.649 -8.102 1.00 90.12 105 ALA A CA 1
ATOM 816 C C . ALA A 1 105 ? -5.068 25.115 -6.712 1.00 90.12 105 ALA A C 1
ATOM 818 O O . ALA A 1 105 ? -4.290 24.369 -6.117 1.00 90.12 105 ALA A O 1
ATOM 819 N N . LEU A 1 106 ? -6.272 25.387 -6.204 1.00 91.81 106 LEU A N 1
ATOM 820 C CA . LEU A 1 106 ? -6.757 24.709 -4.997 1.00 91.81 106 LEU A CA 1
ATOM 821 C C . LEU A 1 106 ? -6.947 23.200 -5.230 1.00 91.81 106 LEU A C 1
ATOM 823 O O . LEU A 1 106 ? -6.631 22.406 -4.347 1.00 91.81 106 LEU A O 1
ATOM 827 N N . CYS A 1 107 ? -7.402 22.798 -6.421 1.00 89.50 107 CYS A N 1
ATOM 828 C CA . CYS A 1 107 ? -7.568 21.391 -6.819 1.00 89.50 107 CYS A CA 1
ATOM 829 C C . CYS A 1 107 ? -6.252 20.657 -7.102 1.00 89.50 107 CYS A C 1
ATOM 831 O O . CYS A 1 107 ? -6.249 19.431 -7.184 1.00 89.50 107 CYS A O 1
ATOM 833 N N . GLY A 1 108 ? -5.141 21.386 -7.194 1.00 86.69 108 GLY A N 1
ATOM 834 C CA . GLY A 1 108 ? -3.789 20.837 -7.218 1.00 86.69 108 GLY A CA 1
ATOM 835 C C . GLY A 1 108 ? -3.194 20.540 -5.843 1.00 86.69 108 GLY A C 1
ATOM 836 O O . GLY A 1 108 ? -2.194 19.836 -5.736 1.00 86.69 108 GLY A O 1
ATOM 837 N N . SER A 1 109 ? -3.789 21.076 -4.771 1.00 88.88 109 SER A N 1
ATOM 838 C CA . SER A 1 109 ? -3.298 20.898 -3.404 1.00 88.88 109 SER A CA 1
ATOM 839 C C . SER A 1 109 ? -4.190 19.944 -2.608 1.00 88.88 109 SER A C 1
ATOM 841 O O . SER A 1 109 ? -5.313 20.283 -2.240 1.00 88.88 109 SER A O 1
ATOM 843 N N . GLY A 1 110 ? -3.654 18.776 -2.245 1.00 83.69 110 GLY A N 1
ATOM 844 C CA . GLY A 1 110 ? -4.339 17.771 -1.413 1.00 83.69 110 GLY A CA 1
ATOM 845 C C . GLY A 1 110 ? -4.361 18.084 0.089 1.00 83.69 110 GLY A C 1
ATOM 846 O O . GLY A 1 110 ? -4.449 17.175 0.919 1.00 83.69 110 GLY A O 1
ATOM 847 N N . SER A 1 111 ? -4.202 19.357 0.467 1.00 87.12 111 SER A N 1
ATOM 848 C CA . SER A 1 111 ? -4.168 19.778 1.870 1.00 87.12 111 SER A CA 1
ATOM 849 C C . SER A 1 111 ? -5.572 19.976 2.444 1.00 87.12 111 SER A C 1
ATOM 851 O O . SER A 1 111 ? -6.483 20.432 1.756 1.00 87.12 111 SER A O 1
ATOM 853 N N . ASP A 1 112 ? -5.733 19.703 3.741 1.00 89.12 112 ASP A N 1
ATOM 854 C CA . ASP A 1 112 ? -6.988 19.919 4.480 1.00 89.12 112 ASP A CA 1
ATOM 855 C C . ASP A 1 112 ? -7.456 21.373 4.338 1.00 89.12 112 ASP A C 1
ATOM 857 O O . ASP A 1 112 ? -8.630 21.649 4.099 1.00 89.12 112 ASP A O 1
ATOM 861 N N . ARG A 1 113 ? -6.502 22.310 4.378 1.00 90.69 113 ARG A N 1
ATOM 862 C CA . ARG A 1 113 ? -6.768 23.732 4.181 1.00 90.69 113 ARG A CA 1
ATOM 863 C C . ARG A 1 113 ? -7.284 24.045 2.776 1.00 90.69 113 ARG A C 1
ATOM 865 O O . ARG A 1 113 ? -8.177 24.876 2.649 1.00 90.69 113 ARG A O 1
ATOM 872 N N . ALA A 1 114 ? -6.755 23.407 1.731 1.00 92.69 114 ALA A N 1
ATOM 873 C CA . ALA A 1 114 ? -7.254 23.605 0.371 1.00 92.69 114 ALA A CA 1
ATOM 874 C C . ALA A 1 114 ? -8.717 23.168 0.260 1.00 92.69 114 ALA A C 1
ATOM 876 O O . ALA A 1 114 ? -9.532 23.924 -0.266 1.00 92.69 114 ALA A O 1
ATOM 877 N N . PHE A 1 115 ? -9.069 22.016 0.842 1.00 92.31 115 PHE A N 1
ATOM 878 C CA . PHE A 1 115 ? -10.461 21.581 0.907 1.00 92.31 115 PHE A CA 1
ATOM 879 C C . PHE A 1 115 ? -11.340 22.590 1.649 1.00 92.31 115 PHE A C 1
ATOM 881 O O . PHE A 1 115 ? -12.389 22.953 1.133 1.00 92.31 115 PHE A O 1
ATOM 888 N N . GLU A 1 116 ? -10.931 23.081 2.824 1.00 91.56 116 GLU A N 1
ATOM 889 C CA . GLU A 1 116 ? -11.706 24.085 3.570 1.00 91.56 116 GLU A CA 1
ATOM 890 C C . GLU A 1 116 ? -11.984 25.340 2.738 1.00 91.56 116 GLU A C 1
ATOM 892 O O . GLU A 1 116 ? -13.099 25.866 2.746 1.00 91.56 116 GLU A O 1
ATOM 897 N N . VAL A 1 117 ? -10.971 25.812 2.006 1.00 93.44 117 VAL A N 1
ATOM 898 C CA . VAL A 1 117 ? -11.089 26.969 1.120 1.00 93.44 117 VAL A CA 1
ATOM 899 C C . VAL A 1 117 ? -12.090 26.661 0.006 1.00 93.44 117 VAL A C 1
ATOM 901 O O . VAL A 1 117 ? -13.075 27.387 -0.115 1.00 93.44 117 VAL A O 1
ATOM 904 N N . VAL A 1 118 ? -11.923 25.550 -0.722 1.00 92.56 118 VAL A N 1
ATOM 905 C CA . VAL A 1 118 ? -12.855 25.094 -1.775 1.00 92.56 118 VAL A CA 1
ATOM 906 C C . VAL A 1 118 ? -14.281 24.933 -1.235 1.00 92.56 118 VAL A C 1
ATOM 908 O O . VAL A 1 118 ? -15.247 25.375 -1.858 1.00 92.56 118 VAL A O 1
ATOM 911 N N . TRP A 1 119 ? -14.431 24.351 -0.046 1.00 92.75 119 TRP A N 1
ATOM 912 C CA . TRP A 1 119 ? -15.719 24.112 0.601 1.00 92.75 119 TRP A CA 1
ATOM 913 C C . TRP A 1 119 ? -16.414 25.409 1.023 1.00 92.75 119 TRP A C 1
ATOM 915 O O . TRP A 1 119 ? -17.645 25.493 0.982 1.00 92.75 119 TRP A O 1
ATOM 925 N N . SER A 1 120 ? -15.644 26.434 1.402 1.00 91.81 120 SER A N 1
ATOM 926 C CA . SER A 1 120 ? -16.169 27.749 1.791 1.00 91.81 120 SER A CA 1
ATOM 927 C C . SER A 1 120 ? -16.717 28.564 0.615 1.00 91.81 120 SER A C 1
ATOM 929 O O . SER A 1 120 ? -17.536 29.466 0.822 1.00 91.81 120 SER A O 1
ATOM 931 N N . LEU A 1 121 ? -16.307 28.234 -0.616 1.00 91.56 121 LEU A N 1
ATOM 932 C CA . LEU A 1 121 ? -16.731 28.943 -1.815 1.00 91.56 121 LEU A CA 1
ATOM 933 C C . LEU A 1 121 ? -18.210 28.717 -2.112 1.00 91.56 121 LEU A C 1
ATOM 935 O O . LEU A 1 121 ? -18.755 27.612 -1.995 1.00 91.56 121 LEU A O 1
ATOM 939 N N . ARG A 1 122 ? -18.840 29.802 -2.556 1.00 89.00 122 ARG A N 1
ATOM 940 C CA . ARG A 1 122 ? -20.217 29.838 -3.032 1.00 89.00 122 ARG A CA 1
ATOM 941 C C . ARG A 1 122 ? -20.308 30.117 -4.532 1.00 89.00 122 ARG A C 1
ATOM 943 O O . ARG A 1 122 ? -21.244 29.644 -5.157 1.00 89.00 122 ARG A O 1
ATOM 950 N N . SER A 1 123 ? -19.359 30.843 -5.120 1.00 85.56 123 SER A N 1
ATOM 951 C CA . SER A 1 123 ? -19.241 31.015 -6.576 1.00 85.56 123 SER A CA 1
ATOM 952 C C . SER A 1 123 ? -17.811 31.380 -6.960 1.00 85.56 123 SER A C 1
ATOM 954 O O . SER A 1 123 ? -17.070 31.933 -6.148 1.00 85.56 123 SER A O 1
ATOM 956 N N . LEU A 1 124 ? -17.437 31.110 -8.207 1.00 82.56 124 LEU A N 1
ATOM 957 C CA . LEU A 1 124 ? -16.217 31.628 -8.832 1.00 82.56 124 LEU A CA 1
ATOM 958 C C . LEU A 1 124 ? -16.462 32.930 -9.608 1.00 82.56 124 LEU A C 1
ATOM 960 O O . LEU A 1 124 ? -15.523 33.632 -9.963 1.00 82.56 124 LEU A O 1
ATOM 964 N N . HIS A 1 125 ? -17.721 33.271 -9.893 1.00 78.94 125 HIS A N 1
ATOM 965 C CA . HIS A 1 125 ? -18.044 34.341 -10.844 1.00 78.94 125 HIS A CA 1
ATOM 966 C C . HIS A 1 125 ? -18.969 35.414 -10.259 1.00 78.94 125 HIS A C 1
ATOM 968 O O . HIS A 1 125 ? -18.860 36.589 -10.609 1.00 78.94 125 HIS A O 1
ATOM 974 N N . ASN A 1 126 ? -19.857 35.037 -9.338 1.00 77.06 126 ASN A N 1
ATOM 975 C CA . ASN A 1 126 ? -20.937 35.884 -8.832 1.00 77.06 126 ASN A CA 1
ATOM 976 C C . ASN A 1 126 ? -20.820 36.129 -7.321 1.00 77.06 126 ASN A C 1
ATOM 978 O O . ASN A 1 126 ? -20.019 35.494 -6.645 1.00 77.06 126 ASN A O 1
ATOM 982 N N . TYR A 1 127 ? -21.659 37.018 -6.778 1.00 75.44 127 TYR A N 1
ATOM 983 C CA . TYR A 1 127 ? -21.855 37.193 -5.331 1.00 75.44 127 TYR A CA 1
ATOM 984 C C . TYR A 1 127 ? -23.126 36.464 -4.873 1.00 75.44 127 TYR A C 1
ATOM 986 O O . TYR A 1 127 ? -24.197 37.078 -4.811 1.00 75.44 127 TYR A O 1
ATOM 994 N N . PRO A 1 128 ? -23.076 35.149 -4.610 1.00 75.88 128 PRO A N 1
ATOM 995 C CA . PRO A 1 128 ? -24.281 34.406 -4.299 1.00 75.88 128 PRO A CA 1
ATOM 996 C C . PRO A 1 128 ? -24.541 34.320 -2.787 1.00 75.88 128 PRO A C 1
ATOM 998 O O . PRO A 1 128 ? -23.644 34.334 -1.940 1.00 75.88 128 PRO A O 1
ATOM 1001 N N . THR A 1 129 ? -25.807 34.124 -2.431 1.00 76.50 129 THR A N 1
ATOM 1002 C CA . THR A 1 129 ? -26.199 33.782 -1.058 1.00 76.50 129 THR A CA 1
ATOM 1003 C C . THR A 1 129 ? -26.057 32.286 -0.756 1.00 76.50 129 THR A C 1
ATOM 1005 O O . THR A 1 129 ? -25.945 31.921 0.411 1.00 76.50 129 THR A O 1
ATOM 1008 N N . GLU A 1 130 ? -26.025 31.429 -1.783 1.00 82.31 130 GLU A N 1
ATOM 1009 C CA . GLU A 1 130 ? -25.878 29.967 -1.692 1.00 82.31 130 GLU A CA 1
ATOM 1010 C C . GLU A 1 130 ? -24.825 29.450 -2.693 1.00 82.31 130 GLU A C 1
ATOM 1012 O O . GLU A 1 130 ? -24.557 30.134 -3.676 1.00 82.31 130 GLU A O 1
ATOM 1017 N N . PRO A 1 131 ? -24.225 28.264 -2.486 1.00 84.56 131 PRO A N 1
ATOM 1018 C CA . PRO A 1 131 ? -23.288 27.692 -3.452 1.00 84.56 131 PRO A CA 1
ATOM 1019 C C . PRO A 1 131 ? -23.916 27.394 -4.821 1.00 84.56 131 PRO A C 1
ATOM 1021 O O . PRO A 1 131 ? -24.915 26.678 -4.898 1.00 84.56 131 PRO A O 1
ATOM 1024 N N . ASP A 1 132 ? -23.301 27.897 -5.892 1.00 82.19 132 ASP A N 1
ATOM 1025 C CA . ASP A 1 132 ? -23.712 27.694 -7.283 1.00 82.19 132 ASP A CA 1
ATOM 1026 C C . ASP A 1 132 ? -22.968 26.530 -7.971 1.00 82.19 132 ASP A C 1
ATOM 1028 O O . ASP A 1 132 ? -22.206 25.780 -7.351 1.00 82.19 132 ASP A O 1
ATOM 1032 N N . GLU A 1 133 ? -23.233 26.334 -9.265 1.00 78.88 133 GLU A N 1
ATOM 1033 C CA . GLU A 1 133 ? -22.638 25.257 -10.063 1.00 78.88 133 GLU A CA 1
ATOM 1034 C C . GLU A 1 133 ? -21.108 25.345 -10.131 1.00 78.88 133 GLU A C 1
ATOM 1036 O O . GLU A 1 133 ? -20.450 24.315 -10.031 1.00 78.88 133 GLU A O 1
ATOM 1041 N N . SER A 1 134 ? -20.534 26.550 -10.200 1.00 83.81 134 SER A N 1
ATOM 1042 C CA . SER A 1 134 ? -19.079 26.740 -10.278 1.00 83.81 134 SER A CA 1
ATOM 1043 C C . SER A 1 134 ? -18.376 26.301 -8.988 1.00 83.81 134 SER A C 1
ATOM 1045 O O . SER A 1 134 ? -17.402 25.550 -9.026 1.00 83.81 134 SER A O 1
ATOM 1047 N N . ALA A 1 135 ? -18.924 26.667 -7.825 1.00 85.00 135 ALA A N 1
ATOM 1048 C CA . ALA A 1 135 ? -18.371 26.252 -6.538 1.00 85.00 135 ALA A CA 1
ATOM 1049 C C . ALA A 1 135 ? -18.572 24.754 -6.263 1.00 85.00 135 ALA A C 1
ATOM 1051 O O . ALA A 1 135 ? -17.723 24.113 -5.646 1.00 85.00 135 ALA A O 1
ATOM 1052 N N . ASN A 1 136 ? -19.698 24.174 -6.690 1.00 83.12 136 ASN A N 1
ATOM 1053 C CA . ASN A 1 136 ? -19.918 22.729 -6.578 1.00 83.12 136 ASN A CA 1
ATOM 1054 C C . ASN A 1 136 ? -19.050 21.936 -7.562 1.00 83.12 136 ASN A C 1
ATOM 1056 O O . ASN A 1 136 ? -18.565 20.868 -7.195 1.00 83.12 136 ASN A O 1
ATOM 1060 N N . GLY A 1 137 ? -18.810 22.470 -8.760 1.00 82.44 137 GLY A N 1
ATOM 1061 C CA . GLY A 1 137 ? -17.867 21.921 -9.729 1.00 82.44 137 GLY A CA 1
ATOM 1062 C C . GLY A 1 137 ? -16.466 21.806 -9.139 1.00 82.44 137 GLY A C 1
ATOM 1063 O O . GLY A 1 137 ? -15.870 20.738 -9.217 1.00 82.44 137 GLY A O 1
ATOM 1064 N N . LEU A 1 138 ? -15.997 22.841 -8.434 1.00 85.94 138 LEU A N 1
ATOM 1065 C CA . LEU A 1 138 ? -14.683 22.821 -7.790 1.00 85.94 138 LEU A CA 1
ATOM 1066 C C . LEU A 1 138 ? -14.586 21.806 -6.640 1.00 85.94 138 LEU A C 1
ATOM 1068 O O . LEU A 1 138 ? -13.584 21.110 -6.509 1.00 85.94 138 LEU A O 1
ATOM 1072 N N . VAL A 1 139 ? -15.646 21.663 -5.836 1.00 85.94 139 VAL A N 1
ATOM 1073 C CA . VAL A 1 139 ? -15.721 20.605 -4.810 1.00 85.94 139 VAL A CA 1
ATOM 1074 C C . VAL A 1 139 ? -15.636 19.217 -5.447 1.00 85.94 139 VAL A C 1
ATOM 1076 O O . VAL A 1 139 ? -14.937 18.354 -4.924 1.00 85.94 139 VAL A O 1
ATOM 1079 N N . LEU A 1 140 ? -16.339 18.988 -6.562 1.00 82.19 140 LEU A N 1
ATOM 1080 C CA . LEU A 1 140 ? -16.286 17.713 -7.277 1.00 82.19 140 LEU A CA 1
ATOM 1081 C C . LEU A 1 140 ? -14.914 17.479 -7.914 1.00 82.19 140 LEU A C 1
ATOM 1083 O O . LEU A 1 140 ? -14.404 16.369 -7.830 1.00 82.19 140 LEU A O 1
ATOM 1087 N N . GLN A 1 141 ? -14.301 18.505 -8.502 1.00 83.56 141 GLN A N 1
ATOM 1088 C CA . GLN A 1 141 ? -12.953 18.424 -9.058 1.00 83.56 141 GLN A CA 1
ATOM 1089 C C . GLN A 1 141 ? -11.939 18.050 -7.973 1.00 83.56 141 GLN A C 1
ATOM 1091 O O . GLN A 1 141 ? -11.227 17.063 -8.128 1.00 83.56 141 GLN A O 1
ATOM 1096 N N . TRP A 1 142 ? -11.946 18.752 -6.834 1.00 87.25 142 TRP A N 1
ATOM 1097 C CA . TRP A 1 142 ? -11.095 18.414 -5.691 1.00 87.25 142 TRP A CA 1
ATOM 1098 C C . TRP A 1 142 ? -11.372 16.993 -5.184 1.00 87.25 142 TRP A C 1
ATOM 1100 O O . TRP A 1 142 ? -10.444 16.255 -4.858 1.00 87.25 142 TRP A O 1
ATOM 1110 N N . LEU A 1 143 ? -12.645 16.577 -5.168 1.00 82.19 143 LEU A N 1
ATOM 1111 C CA . LEU A 1 143 ? -13.038 15.223 -4.788 1.00 82.19 143 LEU A CA 1
ATOM 1112 C C . LEU A 1 143 ? -12.447 14.157 -5.701 1.00 82.19 143 LEU A C 1
ATOM 1114 O O . LEU A 1 143 ? -12.011 13.125 -5.204 1.00 82.19 143 LEU A O 1
ATOM 1118 N N . TRP A 1 144 ? -12.405 14.387 -7.007 1.00 77.94 144 TRP A N 1
ATOM 1119 C CA . TRP A 1 144 ? -11.815 13.430 -7.938 1.00 77.94 144 TRP A CA 1
ATOM 1120 C C . TRP A 1 144 ? -10.285 13.459 -7.933 1.00 77.94 144 TRP A C 1
ATOM 1122 O O . TRP A 1 144 ? -9.679 12.410 -8.142 1.00 77.94 144 TRP A O 1
ATOM 1132 N N . SER A 1 145 ? -9.667 14.600 -7.617 1.00 77.75 145 SER A N 1
ATOM 1133 C CA . SER A 1 145 ? -8.215 14.703 -7.422 1.00 77.75 145 SER A CA 1
ATOM 1134 C C . SER A 1 145 ? -7.739 14.006 -6.140 1.00 77.75 145 SER A C 1
ATOM 1136 O O . SER A 1 145 ? -6.678 13.387 -6.134 1.00 77.75 145 SER A O 1
ATOM 1138 N N . PHE A 1 146 ? -8.521 14.072 -5.052 1.00 79.69 146 PHE A N 1
ATOM 1139 C CA . PHE A 1 146 ? -8.147 13.547 -3.729 1.00 79.69 146 PHE A CA 1
ATOM 1140 C C . PHE A 1 146 ? -9.283 12.736 -3.075 1.00 79.69 146 PHE A C 1
ATOM 1142 O O . PHE A 1 146 ? -9.776 13.095 -1.999 1.00 79.69 146 PHE A O 1
ATOM 1149 N N . PRO A 1 147 ? -9.721 11.615 -3.675 1.00 73.56 147 PRO A N 1
ATOM 1150 C CA . PRO A 1 147 ? -10.979 10.965 -3.309 1.00 73.56 147 PRO A CA 1
ATOM 1151 C C . PRO A 1 147 ? -11.021 10.459 -1.867 1.00 73.56 147 PRO A C 1
ATOM 1153 O O . PRO A 1 147 ? -12.011 10.688 -1.173 1.00 73.56 147 PRO A O 1
ATOM 1156 N N . THR A 1 148 ? -9.949 9.849 -1.360 1.00 72.56 148 THR A N 1
ATOM 1157 C CA . THR A 1 148 ? -9.910 9.365 0.031 1.00 72.56 148 THR A CA 1
ATOM 1158 C C . THR A 1 148 ? -10.101 10.505 1.039 1.00 72.56 148 THR A C 1
ATOM 1160 O O . THR A 1 148 ? -10.866 10.376 1.994 1.00 72.56 148 THR A O 1
ATOM 1163 N N . ASP A 1 149 ? -9.450 11.648 0.811 1.00 82.00 149 ASP A N 1
ATOM 1164 C CA . ASP A 1 149 ? -9.564 12.824 1.678 1.00 82.00 149 ASP A CA 1
ATOM 1165 C C . ASP A 1 149 ? -10.939 13.495 1.534 1.00 82.00 149 ASP A C 1
ATOM 1167 O O . ASP A 1 149 ? -11.568 13.884 2.518 1.00 82.00 149 ASP A O 1
ATOM 1171 N N . ALA A 1 150 ? -11.446 13.589 0.310 1.00 81.62 150 ALA A N 1
ATOM 1172 C CA . ALA A 1 150 ? -12.700 14.266 0.017 1.00 81.62 150 ALA A CA 1
ATOM 1173 C C . ALA A 1 150 ? -13.910 13.534 0.577 1.00 81.62 150 ALA A C 1
ATOM 1175 O O . ALA A 1 150 ? -14.777 14.156 1.194 1.00 81.62 150 ALA A O 1
ATOM 1176 N N . PHE A 1 151 ? -13.963 12.210 0.417 1.00 85.69 151 PHE A N 1
ATOM 1177 C CA . PHE A 1 151 ? -15.031 11.411 1.006 1.00 85.69 151 PHE A CA 1
ATOM 1178 C C . PHE A 1 151 ? -14.998 11.473 2.533 1.00 85.69 151 PHE A C 1
ATOM 1180 O O . PHE A 1 151 ? -16.065 11.513 3.145 1.00 85.69 151 PHE A O 1
ATOM 1187 N N . TYR A 1 152 ? -13.815 11.588 3.148 1.00 87.44 152 TYR A N 1
ATOM 1188 C CA . TYR A 1 152 ? -13.707 11.875 4.576 1.00 87.44 152 TYR A CA 1
ATOM 1189 C C . TYR A 1 152 ? -14.369 13.201 4.962 1.00 87.44 152 TYR A C 1
ATOM 1191 O O . TYR A 1 152 ? -15.229 13.217 5.849 1.00 87.44 152 TYR A O 1
ATOM 1199 N N . PHE A 1 153 ? -14.021 14.302 4.297 1.00 90.38 153 PHE A N 1
ATOM 1200 C CA . PHE A 1 153 ? -14.580 15.605 4.645 1.00 90.38 153 PHE A CA 1
ATOM 1201 C C . PHE A 1 153 ? -16.075 15.708 4.346 1.00 90.38 153 PHE A C 1
ATOM 1203 O O . PHE A 1 153 ? -16.843 16.138 5.207 1.00 90.38 153 PHE A O 1
ATOM 1210 N N . VAL A 1 154 ? -16.518 15.269 3.163 1.00 90.31 154 VAL A N 1
ATOM 1211 C CA . VAL A 1 154 ? -17.936 15.293 2.776 1.00 90.31 154 VAL A CA 1
ATOM 1212 C C . VAL A 1 154 ? -18.770 14.466 3.755 1.00 90.31 154 VAL A C 1
ATOM 1214 O O . VAL A 1 154 ? -19.809 14.934 4.220 1.00 90.31 154 VAL A O 1
ATOM 1217 N N . ALA A 1 155 ? -18.315 13.271 4.134 1.00 89.62 155 ALA A N 1
ATOM 1218 C CA . ALA A 1 155 ? -19.001 12.457 5.133 1.00 89.62 155 ALA A CA 1
ATOM 1219 C C . ALA A 1 155 ? -19.024 13.117 6.517 1.00 89.62 155 ALA A C 1
ATOM 1221 O O . ALA A 1 155 ? -20.066 13.125 7.173 1.00 89.62 155 ALA A O 1
ATOM 1222 N N . SER A 1 156 ? -17.913 13.721 6.942 1.00 90.25 156 SER A N 1
ATOM 1223 C CA . SER A 1 156 ? -17.821 14.426 8.227 1.00 90.25 156 SER A CA 1
ATOM 1224 C C . SER A 1 156 ? -18.781 15.618 8.288 1.00 90.25 156 SER A C 1
ATOM 1226 O O . SER A 1 156 ? -19.527 15.767 9.256 1.00 90.25 156 SER A O 1
ATOM 1228 N N . HIS A 1 157 ? -18.853 16.419 7.222 1.00 90.88 157 HIS A N 1
ATOM 1229 C CA . HIS A 1 157 ? -19.834 17.495 7.098 1.00 90.88 157 HIS A CA 1
ATOM 1230 C C . HIS A 1 157 ? -21.274 16.961 7.074 1.00 90.88 157 HIS A C 1
ATOM 1232 O O . HIS A 1 157 ? -22.153 17.534 7.721 1.00 90.88 157 HIS A O 1
ATOM 1238 N N . ALA A 1 158 ? -21.532 15.849 6.378 1.00 90.94 158 ALA A N 1
ATOM 1239 C CA . ALA A 1 158 ? -22.857 15.233 6.337 1.00 90.94 158 ALA A CA 1
ATOM 1240 C C . ALA A 1 158 ? -23.319 14.765 7.730 1.00 90.94 158 ALA A C 1
ATOM 1242 O O . ALA A 1 158 ? -24.453 15.058 8.124 1.00 90.94 158 ALA A O 1
ATOM 1243 N N . LEU A 1 159 ? -22.428 14.128 8.501 1.00 88.50 159 LEU A N 1
ATOM 1244 C CA . LEU A 1 159 ? -22.666 13.738 9.896 1.00 88.50 159 LEU A CA 1
ATOM 1245 C C . LEU A 1 159 ? -22.890 14.950 10.809 1.00 88.50 159 LEU A C 1
ATOM 1247 O O . LEU A 1 159 ? -23.750 14.902 11.687 1.00 88.50 159 LEU A O 1
ATOM 1251 N N . ALA A 1 160 ? -22.189 16.059 10.561 1.00 90.88 160 ALA A N 1
ATOM 1252 C CA . ALA A 1 160 ? -22.407 17.331 11.252 1.00 90.88 160 ALA A CA 1
ATOM 1253 C C . ALA A 1 160 ? -23.726 18.034 10.853 1.00 90.88 160 ALA A C 1
ATOM 1255 O O . ALA A 1 160 ? -24.052 19.098 11.380 1.00 90.88 160 ALA A O 1
ATOM 1256 N N . GLY A 1 161 ? -24.509 17.454 9.937 1.00 88.38 161 GLY A N 1
ATOM 1257 C CA . GLY A 1 161 ? -25.806 17.974 9.514 1.00 88.38 161 GLY A CA 1
ATOM 1258 C C . GLY A 1 161 ? -25.744 18.977 8.362 1.00 88.38 161 GLY A C 1
ATOM 1259 O O . GLY A 1 161 ? -26.775 19.568 8.022 1.00 88.38 161 GLY A O 1
ATOM 1260 N N . ASP A 1 162 ? -24.593 19.146 7.712 1.00 90.88 162 ASP A N 1
ATOM 1261 C CA . ASP A 1 162 ? -24.451 20.022 6.553 1.00 90.88 162 ASP A CA 1
ATOM 1262 C C . ASP A 1 162 ? -25.379 19.559 5.411 1.00 90.88 162 ASP A C 1
ATOM 1264 O O . ASP A 1 162 ? -25.446 18.382 5.037 1.00 90.88 162 ASP A O 1
ATOM 1268 N N . ARG A 1 163 ? -26.182 20.486 4.878 1.00 86.56 163 ARG A N 1
ATOM 1269 C CA . ARG A 1 163 ? -27.147 20.182 3.813 1.00 86.56 163 ARG A CA 1
ATOM 1270 C C . ARG A 1 163 ? -26.458 19.968 2.462 1.00 86.56 163 ARG A C 1
ATOM 1272 O O . ARG A 1 163 ? -26.890 19.084 1.724 1.00 86.56 163 ARG A O 1
ATOM 1279 N N . ARG A 1 164 ? -25.422 20.751 2.142 1.00 86.75 164 ARG A N 1
ATOM 1280 C CA . ARG A 1 164 ? -24.646 20.654 0.896 1.00 86.75 164 ARG A CA 1
ATOM 1281 C C . ARG A 1 164 ? -23.951 19.298 0.831 1.00 86.75 164 ARG A C 1
ATOM 1283 O O . ARG A 1 164 ? -24.121 18.582 -0.151 1.00 86.75 164 ARG A O 1
ATOM 1290 N N . ALA A 1 165 ? -23.288 18.896 1.914 1.00 88.88 165 ALA A N 1
ATOM 1291 C CA . ALA A 1 165 ? -22.622 17.600 2.017 1.00 88.88 165 ALA A CA 1
ATOM 1292 C C . ALA A 1 165 ? -23.579 16.422 1.834 1.00 88.88 165 ALA A C 1
ATOM 1294 O O . ALA A 1 165 ? -23.306 15.522 1.046 1.00 88.88 165 ALA A O 1
ATOM 1295 N N . ARG A 1 166 ? -24.742 16.452 2.498 1.00 87.06 166 ARG A N 1
ATOM 1296 C CA . ARG A 1 166 ? -25.762 15.404 2.346 1.00 87.06 166 ARG A CA 1
ATOM 1297 C C . ARG A 1 166 ? -26.277 15.283 0.913 1.00 87.06 166 ARG A C 1
ATOM 1299 O O . ARG A 1 166 ? -26.511 14.170 0.455 1.00 87.06 166 ARG A O 1
ATOM 1306 N N . LEU A 1 167 ? -26.450 16.400 0.203 1.00 79.00 167 LEU A N 1
ATOM 1307 C CA . LEU A 1 167 ? -26.886 16.393 -1.197 1.00 79.00 167 LEU A CA 1
ATOM 1308 C C . LEU A 1 167 ? -25.799 15.865 -2.139 1.00 79.00 167 LEU A C 1
ATOM 1310 O O . LEU A 1 167 ? -26.108 15.032 -2.989 1.00 79.00 167 LEU A O 1
ATOM 1314 N N . ILE A 1 168 ? -24.548 16.302 -1.964 1.00 81.50 168 ILE A N 1
ATOM 1315 C CA . ILE A 1 168 ? -23.401 15.808 -2.741 1.00 81.50 168 ILE A CA 1
ATOM 1316 C C . ILE A 1 168 ? -23.235 14.305 -2.521 1.00 81.50 168 ILE A C 1
ATOM 1318 O O . ILE A 1 168 ? -23.230 13.543 -3.484 1.00 81.50 168 ILE A O 1
ATOM 1322 N N . LEU A 1 169 ? -23.190 13.864 -1.262 1.00 83.38 169 LEU A N 1
ATOM 1323 C CA . LEU A 1 169 ? -23.047 12.456 -0.909 1.00 83.38 169 LEU A CA 1
ATOM 1324 C C . LEU A 1 169 ? -24.200 11.614 -1.459 1.00 83.38 169 LEU A C 1
ATOM 1326 O O . LEU A 1 169 ? -23.967 10.537 -2.003 1.00 83.38 169 LEU A O 1
ATOM 1330 N N . ARG A 1 170 ? -25.440 12.110 -1.375 1.00 79.12 170 ARG A N 1
ATOM 1331 C CA . ARG A 1 170 ? -26.595 11.430 -1.963 1.00 79.12 170 ARG A CA 1
ATOM 1332 C C . ARG A 1 170 ? -26.465 11.289 -3.473 1.00 79.12 170 ARG A C 1
ATOM 1334 O O . ARG A 1 170 ? -26.651 10.191 -3.980 1.00 79.12 170 ARG A O 1
ATOM 1341 N N . SER A 1 171 ? -26.136 12.374 -4.170 1.00 70.81 171 SER A N 1
ATOM 1342 C CA . SER A 1 171 ? -25.948 12.365 -5.622 1.00 70.81 171 SER A CA 1
ATOM 1343 C C . SER A 1 171 ? -24.857 11.371 -6.025 1.00 70.81 171 SER A C 1
ATOM 1345 O O . SER A 1 171 ? -25.098 10.473 -6.827 1.00 70.81 171 SER A O 1
ATOM 1347 N N . LEU A 1 172 ? -23.687 11.449 -5.384 1.00 73.62 172 LEU A N 1
ATOM 1348 C CA . LEU A 1 172 ? -22.572 10.542 -5.647 1.00 73.62 172 LEU A CA 1
ATOM 1349 C C . LEU A 1 172 ? -22.925 9.089 -5.348 1.00 73.62 172 LEU A C 1
ATOM 1351 O O . LEU A 1 172 ? -22.534 8.218 -6.111 1.00 73.62 172 LEU A O 1
ATOM 1355 N N . THR A 1 173 ? -23.681 8.806 -4.287 1.00 69.88 173 THR A N 1
ATOM 1356 C CA . THR A 1 173 ? -24.071 7.424 -3.968 1.00 69.88 173 THR A CA 1
ATOM 1357 C C . THR A 1 173 ? -25.129 6.894 -4.937 1.00 69.88 173 THR A C 1
ATOM 1359 O O . THR A 1 173 ? -25.078 5.726 -5.306 1.00 69.88 173 THR A O 1
ATOM 1362 N N . GLU A 1 174 ? -26.063 7.736 -5.396 1.00 60.03 174 GLU A N 1
ATOM 1363 C CA . GLU A 1 174 ? -27.038 7.363 -6.433 1.00 60.03 174 GLU A CA 1
ATOM 1364 C C . GLU A 1 174 ? -26.355 7.086 -7.793 1.00 60.03 174 GLU A C 1
ATOM 1366 O O . GLU A 1 174 ? -26.865 6.282 -8.576 1.00 60.03 174 GLU A O 1
ATOM 1371 N N . CYS A 1 175 ? -25.203 7.714 -8.065 1.00 53.22 175 CYS A N 1
ATOM 1372 C CA . CYS A 1 175 ? -24.443 7.581 -9.315 1.00 53.22 175 CYS A CA 1
ATOM 1373 C C . CYS A 1 175 ? -23.327 6.518 -9.267 1.00 53.22 175 CYS A C 1
ATOM 1375 O O . CYS A 1 175 ? -23.121 5.804 -10.244 1.00 53.22 175 CYS A O 1
ATOM 1377 N N . HIS A 1 176 ? -22.611 6.414 -8.146 1.00 59.25 176 HIS A N 1
ATOM 1378 C CA . HIS A 1 176 ? -21.382 5.629 -7.972 1.00 59.25 176 HIS A CA 1
ATOM 1379 C C . HIS A 1 176 ? -21.337 4.914 -6.602 1.00 59.25 176 HIS A C 1
ATOM 1381 O O . HIS A 1 176 ? -20.396 5.110 -5.828 1.00 59.25 176 HIS A O 1
ATOM 1387 N N . PRO A 1 177 ? -22.323 4.063 -6.262 1.00 57.69 177 PRO A N 1
ATOM 1388 C CA . PRO A 1 177 ? -22.458 3.505 -4.913 1.00 57.69 177 PRO A CA 1
ATOM 1389 C C . PRO A 1 177 ? -21.237 2.692 -4.458 1.00 57.69 177 PRO A C 1
ATOM 1391 O O . PRO A 1 177 ? -20.820 2.810 -3.308 1.00 57.69 177 PRO A O 1
ATOM 1394 N N . GLY A 1 178 ? -20.625 1.911 -5.357 1.00 52.03 178 GLY A N 1
ATOM 1395 C CA . GLY A 1 178 ? -19.422 1.131 -5.048 1.00 52.03 178 GLY A CA 1
ATOM 1396 C C . GLY A 1 178 ? -18.204 2.008 -4.750 1.00 52.03 178 GLY A C 1
ATOM 1397 O O . GLY A 1 178 ? -17.479 1.750 -3.793 1.00 52.03 178 GLY A O 1
ATOM 1398 N N . THR A 1 179 ? -18.021 3.085 -5.517 1.00 63.00 179 THR A N 1
ATOM 1399 C CA . THR A 1 179 ? -16.933 4.054 -5.329 1.00 63.00 179 THR A CA 1
ATOM 1400 C C . THR A 1 179 ? -17.086 4.802 -4.010 1.00 63.00 179 THR A C 1
ATOM 1402 O O . THR A 1 179 ? -16.135 4.872 -3.234 1.00 63.00 179 THR A O 1
ATOM 1405 N N . VAL A 1 180 ? -18.293 5.301 -3.714 1.00 66.44 180 VAL A N 1
ATOM 1406 C CA . VAL A 1 180 ? -18.577 5.966 -2.434 1.00 66.44 180 VAL A CA 1
ATOM 1407 C C . VAL A 1 180 ? -18.313 5.014 -1.274 1.00 66.44 180 VAL A C 1
ATOM 1409 O O . VAL A 1 180 ? -17.600 5.376 -0.343 1.00 66.44 180 VAL A O 1
ATOM 1412 N N . TRP A 1 181 ? -18.832 3.784 -1.341 1.00 64.94 181 TRP A N 1
ATOM 1413 C CA . TRP A 1 181 ? -18.596 2.787 -0.302 1.00 64.94 181 TRP A CA 1
ATOM 1414 C C . TRP A 1 181 ? -17.100 2.546 -0.090 1.00 64.94 181 TRP A C 1
ATOM 1416 O O . TRP A 1 181 ? -16.636 2.703 1.036 1.00 64.94 181 TRP A O 1
ATOM 1426 N N . ARG A 1 182 ? -16.344 2.264 -1.165 1.00 64.56 182 ARG A N 1
ATOM 1427 C CA . ARG A 1 182 ? -14.890 2.011 -1.149 1.00 64.56 182 ARG A CA 1
ATOM 1428 C C . ARG A 1 182 ? -14.104 3.123 -0.454 1.00 64.56 182 ARG A C 1
ATOM 1430 O O . ARG A 1 182 ? -13.221 2.828 0.345 1.00 64.56 182 ARG A O 1
ATOM 1437 N N . PHE A 1 183 ? -14.401 4.389 -0.740 1.00 71.50 183 PHE A N 1
ATOM 1438 C CA . PHE A 1 183 ? -13.671 5.498 -0.121 1.00 71.50 183 PHE A CA 1
ATOM 1439 C C . PHE A 1 183 ? -14.130 5.795 1.306 1.00 71.50 183 PHE A C 1
ATOM 1441 O O . PHE A 1 183 ? -13.308 6.166 2.140 1.00 71.50 183 PHE A O 1
ATOM 1448 N N . LEU A 1 184 ? -15.409 5.586 1.631 1.00 73.56 184 LEU A N 1
ATOM 1449 C CA . LEU A 1 184 ? -15.886 5.768 2.999 1.00 73.56 184 LEU A CA 1
ATOM 1450 C C . LEU A 1 184 ? -15.278 4.735 3.954 1.00 73.56 184 LEU A C 1
ATOM 1452 O O . LEU A 1 184 ? -14.797 5.118 5.015 1.00 73.56 184 LEU A O 1
ATOM 1456 N N . ILE A 1 185 ? -15.217 3.456 3.578 1.00 66.81 185 ILE A N 1
ATOM 1457 C CA . ILE A 1 185 ? -14.643 2.405 4.442 1.00 66.81 185 ILE A CA 1
ATOM 1458 C C . ILE A 1 185 ? -13.135 2.563 4.678 1.00 66.81 185 ILE A C 1
ATOM 1460 O O . ILE A 1 185 ? -12.610 2.039 5.655 1.00 66.81 185 ILE A O 1
ATOM 1464 N N . ALA A 1 186 ? -12.430 3.301 3.813 1.00 64.19 186 ALA A N 1
ATOM 1465 C CA . ALA A 1 186 ? -11.021 3.620 4.034 1.00 64.19 186 ALA A CA 1
ATOM 1466 C C . ALA A 1 186 ? -10.843 4.539 5.258 1.00 64.19 186 ALA A C 1
ATOM 1468 O O . ALA A 1 186 ? -9.843 4.473 5.976 1.00 64.19 186 ALA A O 1
ATOM 1469 N N . SER A 1 187 ? -11.835 5.391 5.525 1.00 72.06 187 SER A N 1
ATOM 1470 C CA . SER A 1 187 ? -11.759 6.413 6.567 1.00 72.06 187 SER A CA 1
ATOM 1471 C C . SER A 1 187 ? -12.674 6.147 7.762 1.00 72.06 187 SER A C 1
ATOM 1473 O O . SER A 1 187 ? -12.391 6.697 8.827 1.00 72.06 187 SER A O 1
ATOM 1475 N N . PHE A 1 188 ? -13.734 5.351 7.608 1.00 72.88 188 PHE A N 1
ATOM 1476 C CA . PHE A 1 188 ? -14.810 5.124 8.582 1.00 72.88 188 PHE A CA 1
ATOM 1477 C C . PHE A 1 188 ? -15.064 3.626 8.816 1.00 72.88 188 PHE A C 1
ATOM 1479 O O . PHE A 1 188 ? -14.880 2.814 7.910 1.00 72.88 188 PHE A O 1
ATOM 1486 N N . SER A 1 189 ? -15.539 3.258 10.010 1.00 66.62 189 SER A N 1
ATOM 1487 C CA . SER A 1 189 ? -16.020 1.895 10.286 1.00 66.62 189 SER A CA 1
ATOM 1488 C C . SER A 1 189 ? -17.292 1.574 9.483 1.00 66.62 189 SER A C 1
ATOM 1490 O O . SER A 1 189 ? -18.020 2.494 9.103 1.00 66.62 189 SER A O 1
ATOM 1492 N N . PRO A 1 190 ? -17.634 0.293 9.247 1.00 65.25 190 PRO A N 1
ATOM 1493 C CA . PRO A 1 190 ? -18.884 -0.074 8.574 1.00 65.25 190 PRO A CA 1
ATOM 1494 C C . PRO A 1 190 ? -20.143 0.552 9.203 1.00 65.25 190 PRO A C 1
ATOM 1496 O O . PRO A 1 190 ? -21.052 0.971 8.483 1.00 65.25 190 PRO A O 1
ATOM 1499 N N . GLU A 1 191 ? -20.196 0.670 10.532 1.00 68.19 191 GLU A N 1
ATOM 1500 C CA . GLU A 1 191 ? -21.300 1.312 11.258 1.00 68.19 191 GLU A CA 1
ATOM 1501 C C . GLU A 1 191 ? -21.333 2.827 11.029 1.00 68.19 191 GLU A C 1
ATOM 1503 O O . GLU A 1 191 ? -22.401 3.409 10.818 1.00 68.19 191 GLU A O 1
ATOM 1508 N N . GLU A 1 192 ? -20.167 3.477 11.034 1.00 77.06 192 GLU A N 1
ATOM 1509 C CA . GLU A 1 192 ? -20.048 4.895 10.700 1.00 77.06 192 GLU A CA 1
ATOM 1510 C C . GLU A 1 192 ? -20.462 5.154 9.247 1.00 77.06 192 GLU A C 1
ATOM 1512 O O . GLU A 1 192 ? -21.216 6.093 8.998 1.00 77.06 192 GLU A O 1
ATOM 1517 N N . VAL A 1 193 ? -20.054 4.307 8.293 1.00 74.19 193 VAL A N 1
ATOM 1518 C CA . VAL A 1 193 ? -20.486 4.406 6.889 1.00 74.19 193 VAL A CA 1
ATOM 1519 C C . VAL A 1 193 ? -22.005 4.286 6.782 1.00 74.19 193 VAL A C 1
ATOM 1521 O O . VAL A 1 193 ? -22.640 5.092 6.099 1.00 74.19 193 VAL A O 1
ATOM 1524 N N . ALA A 1 194 ? -22.618 3.340 7.496 1.00 70.38 194 ALA A N 1
ATOM 1525 C CA . ALA A 1 194 ? -24.073 3.221 7.536 1.00 70.38 194 ALA A CA 1
ATOM 1526 C C . ALA A 1 194 ? -24.736 4.503 8.078 1.00 70.38 194 ALA A C 1
ATOM 1528 O O . ALA A 1 194 ? -25.713 4.983 7.499 1.00 70.38 194 ALA A O 1
ATOM 1529 N N . SER A 1 195 ? -24.177 5.103 9.134 1.00 80.06 195 SER A N 1
ATOM 1530 C CA . SER A 1 195 ? -24.639 6.383 9.691 1.00 80.06 195 SER A CA 1
ATOM 1531 C C . SER A 1 195 ? -24.488 7.544 8.698 1.00 80.06 195 SER A C 1
ATOM 1533 O O . SER A 1 195 ? -25.417 8.333 8.507 1.00 80.06 195 SER A O 1
ATOM 1535 N N . VAL A 1 196 ? -23.354 7.615 7.996 1.00 83.25 196 VAL A N 1
ATOM 1536 C CA . VAL A 1 196 ? -23.064 8.602 6.947 1.00 83.25 196 VAL A CA 1
ATOM 1537 C C . VAL A 1 196 ? -24.106 8.517 5.828 1.00 83.25 196 VAL A C 1
ATOM 1539 O O . VAL A 1 196 ? -24.736 9.525 5.497 1.00 83.25 196 VAL A O 1
ATOM 1542 N N . LEU A 1 197 ? -24.359 7.322 5.290 1.00 80.69 197 LEU A N 1
ATOM 1543 C CA . LEU A 1 197 ? -25.338 7.113 4.217 1.00 80.69 197 LEU A CA 1
ATOM 1544 C C . LEU A 1 197 ? -26.775 7.397 4.679 1.00 80.69 197 LEU A C 1
ATOM 1546 O O . LEU A 1 197 ? -27.548 8.042 3.959 1.00 80.69 197 LEU A O 1
ATOM 1550 N N . ALA A 1 198 ? -27.119 6.997 5.907 1.00 78.00 198 ALA A N 1
ATOM 1551 C CA . ALA A 1 198 ? -28.407 7.308 6.518 1.00 78.00 198 ALA A CA 1
ATOM 1552 C C . ALA A 1 198 ? -28.608 8.823 6.687 1.00 78.00 198 ALA A C 1
ATOM 1554 O O . ALA A 1 198 ? -29.693 9.339 6.401 1.00 78.00 198 ALA A O 1
ATOM 1555 N N . SER A 1 199 ? -27.559 9.559 7.076 1.00 84.06 199 SER A N 1
ATOM 1556 C CA . SER A 1 199 ? -27.609 11.019 7.226 1.00 84.06 199 SER A CA 1
ATOM 1557 C C . SER A 1 199 ? -27.991 11.715 5.914 1.00 84.06 199 SER A C 1
ATOM 1559 O O . SER A 1 199 ? -28.767 12.675 5.925 1.00 84.06 199 SER A O 1
ATOM 1561 N N . ALA A 1 200 ? -27.525 11.186 4.778 1.00 80.19 200 ALA A N 1
ATOM 1562 C CA . ALA A 1 200 ? -27.801 11.694 3.438 1.00 80.19 200 ALA A CA 1
ATOM 1563 C C . ALA A 1 200 ? -29.147 11.220 2.853 1.00 80.19 200 ALA A C 1
ATOM 1565 O O . ALA A 1 200 ? -29.503 11.617 1.741 1.00 80.19 200 ALA A O 1
ATOM 1566 N N . LYS A 1 201 ? -29.932 10.431 3.607 1.00 74.88 201 LYS A N 1
ATOM 1567 C CA . LYS A 1 201 ? -31.200 9.826 3.154 1.00 74.88 201 LYS A CA 1
ATOM 1568 C C . LYS A 1 201 ? -31.038 9.072 1.832 1.00 74.88 201 LYS A C 1
ATOM 1570 O O . LYS A 1 201 ? -31.914 9.133 0.966 1.00 74.88 201 LYS A O 1
ATOM 1575 N N . VAL A 1 202 ? -29.897 8.412 1.661 1.00 60.81 202 VAL A N 1
ATOM 1576 C CA . VAL A 1 202 ? -29.677 7.532 0.520 1.00 60.81 202 VAL A CA 1
ATOM 1577 C C . VAL A 1 202 ? -30.502 6.278 0.762 1.00 60.81 202 VAL A C 1
ATOM 1579 O O . VAL A 1 202 ? -30.209 5.501 1.669 1.00 60.81 202 VAL A O 1
ATOM 1582 N N . GLU A 1 203 ? -31.567 6.098 -0.015 1.00 47.59 203 GLU A N 1
ATOM 1583 C CA . GLU A 1 203 ? -32.201 4.788 -0.106 1.00 47.59 203 GLU A CA 1
ATOM 1584 C C . GLU A 1 203 ? -31.268 3.866 -0.907 1.00 47.59 203 GLU A C 1
ATOM 1586 O O . GLU A 1 203 ? -30.723 4.301 -1.922 1.00 47.59 203 GLU A O 1
ATOM 1591 N N . PRO A 1 204 ? -31.094 2.593 -0.521 1.00 42.69 204 PRO A N 1
ATOM 1592 C CA . PRO A 1 204 ? -30.252 1.636 -1.250 1.00 42.69 204 PRO A CA 1
ATOM 1593 C C . PRO A 1 204 ? -30.795 1.250 -2.650 1.00 42.69 204 PRO A C 1
ATOM 1595 O O . PRO A 1 204 ? -30.366 0.265 -3.246 1.00 42.69 204 PRO A O 1
ATOM 1598 N N . THR A 1 205 ? -31.759 1.995 -3.198 1.00 35.94 205 THR A N 1
ATOM 1599 C CA . THR A 1 205 ? -32.421 1.751 -4.481 1.00 35.94 205 THR A CA 1
ATOM 1600 C C . THR A 1 205 ? -31.648 2.368 -5.648 1.00 35.94 205 THR A C 1
ATOM 1602 O O . THR A 1 205 ? -31.647 3.579 -5.869 1.00 35.94 205 THR A O 1
ATOM 1605 N N . ILE A 1 206 ? -31.044 1.507 -6.469 1.00 38.59 206 ILE A N 1
ATOM 1606 C CA . ILE A 1 206 ? -30.428 1.882 -7.747 1.00 38.59 206 ILE A CA 1
ATOM 1607 C C . ILE A 1 206 ? -31.519 2.374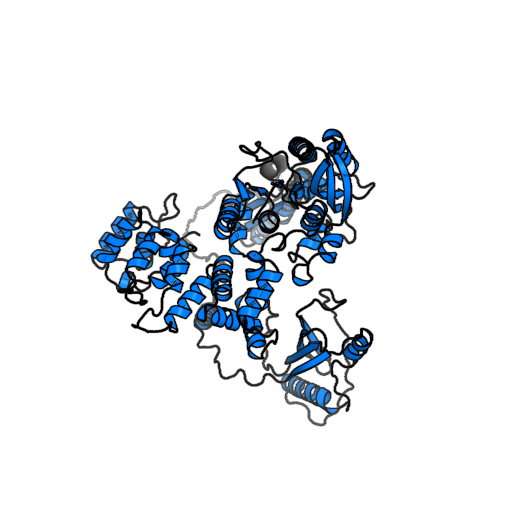 -8.708 1.00 38.59 206 ILE A C 1
ATOM 1609 O O . ILE A 1 206 ? -32.412 1.622 -9.104 1.00 38.59 206 ILE A O 1
ATOM 1613 N N . LYS A 1 207 ? -31.452 3.649 -9.096 1.00 38.81 207 LYS A N 1
ATOM 1614 C CA . LYS A 1 207 ? -32.303 4.227 -10.148 1.00 38.81 207 LYS A CA 1
ATOM 1615 C C . LYS A 1 207 ? -31.694 3.960 -11.529 1.00 38.81 207 LYS A C 1
ATOM 1617 O O . LYS A 1 207 ? -30.494 3.744 -11.655 1.00 38.81 207 LYS A O 1
ATOM 1622 N N . ARG A 1 208 ? -32.512 4.057 -12.587 1.00 33.16 208 ARG A N 1
ATOM 1623 C CA . ARG A 1 208 ? -32.106 3.941 -14.007 1.00 33.16 208 ARG A CA 1
ATOM 1624 C C . ARG A 1 208 ? -30.865 4.781 -14.358 1.00 33.16 208 ARG A C 1
ATOM 1626 O O . ARG A 1 208 ? -30.057 4.349 -15.167 1.00 33.16 208 ARG A O 1
ATOM 1633 N N . SER A 1 209 ? -30.702 5.945 -13.730 1.00 36.88 209 SER A N 1
ATOM 1634 C CA . SER A 1 209 ? -29.530 6.820 -13.867 1.00 36.88 209 SER A CA 1
ATOM 1635 C C . SER A 1 209 ? -28.255 6.254 -13.230 1.00 36.88 209 SER A C 1
ATOM 1637 O O . SER A 1 209 ? -27.183 6.430 -13.788 1.00 36.88 209 SER A O 1
ATOM 1639 N N . GLY A 1 210 ? -28.356 5.529 -12.112 1.00 35.66 210 GLY A N 1
ATOM 1640 C CA . GLY A 1 210 ? -27.211 4.882 -11.462 1.00 35.66 210 GLY A CA 1
ATOM 1641 C C . GLY A 1 210 ? -26.643 3.726 -12.285 1.00 35.66 210 GLY A C 1
ATOM 1642 O O . GLY A 1 210 ? -25.435 3.550 -12.346 1.00 35.66 210 GLY A O 1
ATOM 1643 N N . ILE A 1 211 ? -27.498 2.989 -13.004 1.00 38.16 211 ILE A N 1
ATOM 1644 C CA . ILE A 1 211 ? -27.056 1.948 -13.952 1.00 38.16 211 ILE A CA 1
ATOM 1645 C C . ILE A 1 211 ? -26.315 2.580 -15.137 1.00 38.16 211 ILE A C 1
ATOM 1647 O O . ILE A 1 211 ? -25.274 2.076 -15.539 1.00 38.16 211 ILE A O 1
ATOM 1651 N N . LEU A 1 212 ? -26.817 3.699 -15.668 1.00 39.00 212 LEU A N 1
ATOM 1652 C CA . LEU A 1 212 ? -26.163 4.430 -16.760 1.00 39.00 212 LEU A CA 1
ATOM 1653 C C . LEU A 1 212 ? -24.815 5.029 -16.325 1.00 39.00 212 LEU A C 1
ATOM 1655 O O . LEU A 1 212 ? -23.842 4.902 -17.052 1.00 39.00 212 LEU A O 1
ATOM 1659 N N . ASN A 1 213 ? -24.712 5.555 -15.103 1.00 38.50 213 ASN A N 1
ATOM 1660 C CA . ASN A 1 213 ? -23.458 6.110 -14.581 1.00 38.50 213 ASN A CA 1
ATOM 1661 C C . ASN A 1 213 ? -22.406 5.041 -14.248 1.00 38.50 213 ASN A C 1
ATOM 1663 O O . ASN A 1 213 ? -21.211 5.298 -14.375 1.00 38.50 213 ASN A O 1
ATOM 1667 N N . VAL A 1 214 ? -22.826 3.832 -13.859 1.00 37.19 214 VAL A N 1
ATOM 1668 C CA . VAL A 1 214 ? -21.928 2.670 -13.749 1.00 37.19 214 VAL A CA 1
ATOM 1669 C C . VAL A 1 214 ? -21.394 2.265 -15.129 1.00 37.19 214 VAL A C 1
ATOM 1671 O O . VAL A 1 214 ? -20.216 1.933 -15.242 1.00 37.19 214 VAL A O 1
ATOM 1674 N N . LEU A 1 215 ? -22.221 2.348 -16.179 1.00 37.44 215 LEU A N 1
ATOM 1675 C CA . LEU A 1 215 ? -21.800 2.096 -17.564 1.00 37.44 215 LEU A CA 1
ATOM 1676 C C . LEU A 1 215 ? -20.837 3.182 -18.081 1.00 37.44 215 LEU A C 1
ATOM 1678 O O . LEU A 1 215 ? -19.820 2.846 -18.685 1.00 37.44 215 LEU A O 1
ATOM 1682 N N . ASP A 1 216 ? -21.094 4.456 -17.777 1.00 38.09 216 ASP A N 1
ATOM 1683 C CA . ASP A 1 216 ? -20.225 5.575 -18.168 1.00 38.09 216 ASP A CA 1
ATOM 1684 C C . ASP A 1 216 ? -18.882 5.564 -17.409 1.00 38.09 216 ASP A C 1
ATOM 1686 O O . ASP A 1 216 ? -17.825 5.815 -17.989 1.00 38.09 216 ASP A O 1
ATOM 1690 N N . HIS A 1 217 ? -18.882 5.194 -16.123 1.00 35.41 217 HIS A N 1
ATOM 1691 C CA . HIS A 1 217 ? -17.659 5.055 -15.323 1.00 35.41 217 HIS A CA 1
ATOM 1692 C C . HIS A 1 217 ? -16.801 3.851 -15.755 1.00 35.41 217 HIS A C 1
ATOM 1694 O O . HIS A 1 217 ? -15.572 3.940 -15.779 1.00 35.41 217 HIS A O 1
ATOM 1700 N N . ALA A 1 218 ? -17.421 2.733 -16.151 1.00 34.38 218 ALA A N 1
ATOM 1701 C CA . ALA A 1 218 ? -16.712 1.592 -16.737 1.00 34.38 218 ALA A CA 1
ATOM 1702 C C . ALA A 1 218 ? -16.052 1.961 -18.081 1.00 34.38 218 ALA A C 1
ATOM 1704 O O . ALA A 1 218 ? -14.904 1.599 -18.326 1.00 34.38 218 ALA A O 1
ATOM 1705 N N . ALA A 1 219 ? -16.729 2.762 -18.912 1.00 33.34 219 ALA A N 1
ATOM 1706 C CA . ALA A 1 219 ? -16.170 3.269 -20.165 1.00 33.34 219 ALA A CA 1
ATOM 1707 C C . ALA A 1 219 ? -14.992 4.245 -19.955 1.00 33.34 219 ALA A C 1
ATOM 1709 O O . ALA A 1 219 ? -14.045 4.237 -20.741 1.00 33.34 219 ALA A O 1
ATOM 1710 N N . ALA A 1 220 ? -15.021 5.057 -18.892 1.00 31.67 220 ALA A N 1
ATOM 1711 C CA . ALA A 1 220 ? -13.968 6.028 -18.576 1.00 31.67 220 ALA A CA 1
ATOM 1712 C C . ALA A 1 220 ? -12.741 5.425 -17.859 1.00 31.67 220 ALA A C 1
ATOM 1714 O O . ALA A 1 220 ? -11.647 5.974 -17.947 1.00 31.67 220 ALA A O 1
ATOM 1715 N N . SER A 1 221 ? -12.902 4.297 -17.158 1.00 29.94 221 SER A N 1
ATOM 1716 C CA . SER A 1 221 ? -11.858 3.682 -16.314 1.00 29.94 221 SER A CA 1
ATOM 1717 C C . SER A 1 221 ? -10.906 2.734 -17.053 1.00 29.94 221 SER A C 1
ATOM 1719 O O . SER A 1 221 ? -10.057 2.106 -16.424 1.00 29.94 221 SER A O 1
ATOM 1721 N N . GLY A 1 222 ? -11.030 2.591 -18.378 1.00 30.25 222 GLY A N 1
ATOM 1722 C CA . GLY A 1 222 ? -10.132 1.747 -19.177 1.00 30.25 222 GLY A CA 1
ATOM 1723 C C . GLY A 1 222 ? -10.211 0.249 -18.855 1.00 30.25 222 GLY A C 1
ATOM 1724 O O . GLY A 1 222 ? -9.406 -0.532 -19.365 1.00 30.25 222 GLY A O 1
ATOM 1725 N N . THR A 1 223 ? -11.187 -0.177 -18.044 1.00 29.86 223 THR A N 1
ATOM 1726 C CA . THR A 1 223 ? -11.518 -1.594 -17.902 1.00 29.86 223 THR A CA 1
ATOM 1727 C C . THR A 1 223 ? -11.965 -2.101 -19.268 1.00 29.86 223 THR A C 1
ATOM 1729 O O . THR A 1 223 ? -12.799 -1.490 -19.934 1.00 29.86 223 THR A O 1
ATOM 1732 N N . ALA A 1 224 ? -11.331 -3.172 -19.746 1.00 28.30 224 ALA A N 1
ATOM 1733 C CA . ALA A 1 224 ? -11.539 -3.672 -21.095 1.00 28.30 224 ALA A CA 1
ATOM 1734 C C . ALA A 1 224 ? -12.999 -4.111 -21.285 1.00 28.30 224 ALA A C 1
ATOM 1736 O O . ALA A 1 224 ? -13.368 -5.246 -20.990 1.00 28.30 224 ALA A O 1
ATOM 1737 N N . TRP A 1 225 ? -13.831 -3.219 -21.824 1.00 32.19 225 TRP A N 1
ATOM 1738 C CA . TRP A 1 225 ? -15.049 -3.634 -22.498 1.00 32.19 225 TRP A CA 1
ATOM 1739 C C . TRP A 1 225 ? -14.633 -4.554 -23.656 1.00 32.19 225 TRP A C 1
ATOM 1741 O O . TRP A 1 225 ? -13.624 -4.272 -24.321 1.00 32.19 225 TRP A O 1
ATOM 1751 N N . PRO A 1 226 ? -15.364 -5.641 -23.949 1.00 28.75 226 PRO A N 1
ATOM 1752 C CA . PRO A 1 226 ? -15.196 -6.321 -25.222 1.00 28.75 226 PRO A CA 1
ATOM 1753 C C . PRO A 1 226 ? -15.477 -5.282 -26.308 1.00 28.75 226 PRO A C 1
ATOM 1755 O O . PRO A 1 226 ? -16.617 -4.855 -26.480 1.00 28.75 226 PRO A O 1
ATOM 1758 N N . LYS A 1 227 ? -14.430 -4.811 -26.997 1.00 27.61 227 LYS A N 1
ATOM 1759 C CA . LYS A 1 227 ? -14.583 -3.933 -28.159 1.00 27.61 227 LYS A CA 1
ATOM 1760 C C . LYS A 1 227 ? -15.648 -4.576 -29.051 1.00 27.61 227 LYS A C 1
ATOM 1762 O O . LYS A 1 227 ? -15.402 -5.696 -29.509 1.00 27.61 227 LYS A O 1
ATOM 1767 N N . PRO A 1 228 ? -16.801 -3.935 -29.318 1.00 28.33 228 PRO A N 1
ATOM 1768 C CA . PRO A 1 228 ? -17.622 -4.400 -30.417 1.00 28.33 228 PRO A CA 1
ATOM 1769 C C . PRO A 1 228 ? -16.707 -4.336 -31.638 1.00 28.33 228 PRO A C 1
ATOM 1771 O O . PRO A 1 228 ? -16.095 -3.297 -31.896 1.00 28.33 228 PRO A O 1
ATOM 1774 N N . MET A 1 229 ? -16.525 -5.459 -32.333 1.00 24.48 229 MET A N 1
ATOM 1775 C CA . MET A 1 229 ? -15.833 -5.475 -33.619 1.00 24.48 229 MET A CA 1
ATOM 1776 C C . MET A 1 229 ? -16.664 -4.641 -34.597 1.00 24.48 229 MET A C 1
ATOM 1778 O O . MET A 1 229 ? -17.487 -5.150 -35.356 1.00 24.48 229 MET A O 1
ATOM 1782 N N . ALA A 1 230 ? -16.484 -3.328 -34.554 1.00 26.83 230 ALA A N 1
ATOM 1783 C CA . ALA A 1 230 ? -17.101 -2.400 -35.469 1.00 26.83 230 ALA A CA 1
ATOM 1784 C C . ALA A 1 230 ? -16.297 -2.396 -36.769 1.00 26.83 230 ALA A C 1
ATOM 1786 O O . ALA A 1 230 ? -15.582 -1.451 -37.066 1.00 26.83 230 ALA A O 1
ATOM 1787 N N . GLU A 1 231 ? -16.452 -3.455 -37.562 1.00 27.25 231 GLU A N 1
ATOM 1788 C CA . GLU A 1 231 ? -16.264 -3.347 -39.014 1.00 27.25 231 GLU A CA 1
ATOM 1789 C C . GLU A 1 231 ? -17.484 -3.802 -39.820 1.00 27.25 231 GLU A C 1
ATOM 1791 O O . GLU A 1 231 ? -17.547 -3.574 -41.027 1.00 27.25 231 GLU A O 1
ATOM 1796 N N . THR A 1 232 ? -18.538 -4.339 -39.196 1.00 25.94 232 THR A N 1
ATOM 1797 C CA . THR A 1 232 ? -19.767 -4.654 -39.938 1.00 25.94 232 THR A CA 1
ATOM 1798 C C . THR A 1 232 ? -21.031 -4.288 -39.170 1.00 25.94 232 THR A C 1
ATOM 1800 O O . THR A 1 232 ? -21.360 -4.899 -38.166 1.00 25.94 232 THR A O 1
ATOM 1803 N N . GLY A 1 233 ? -21.731 -3.287 -39.707 1.00 29.16 233 GLY A N 1
ATOM 1804 C CA . GLY A 1 233 ? -23.001 -2.692 -39.285 1.00 29.16 233 GLY A CA 1
ATOM 1805 C C . GLY A 1 233 ? -24.046 -3.508 -38.498 1.00 29.16 233 GLY A C 1
ATOM 1806 O O . GLY A 1 233 ? -24.298 -4.685 -38.741 1.00 29.16 233 GLY A O 1
ATOM 1807 N N . SER A 1 234 ? -24.781 -2.717 -37.708 1.00 31.81 234 SER A N 1
ATOM 1808 C CA . SER A 1 234 ? -26.032 -2.938 -36.959 1.00 31.81 234 SER A CA 1
ATOM 1809 C C . SER A 1 234 ? -25.899 -3.450 -35.516 1.00 31.81 234 SER A C 1
ATOM 1811 O O . SER A 1 234 ? -25.563 -4.597 -35.256 1.00 31.81 234 SER A O 1
ATOM 1813 N N . THR A 1 235 ? -26.253 -2.573 -34.570 1.00 36.69 235 THR A N 1
ATOM 1814 C CA . THR A 1 235 ? -26.393 -2.791 -33.116 1.00 36.69 235 THR A CA 1
ATOM 1815 C C . THR A 1 235 ? -27.699 -3.508 -32.733 1.00 36.69 235 THR A C 1
ATOM 1817 O O . THR A 1 235 ? -28.108 -3.501 -31.573 1.00 36.69 235 THR A O 1
ATOM 1820 N N . ASN A 1 236 ? -28.371 -4.150 -33.693 1.00 35.34 236 ASN A N 1
ATOM 1821 C CA . ASN A 1 236 ? -29.682 -4.783 -33.499 1.00 35.34 236 ASN A CA 1
ATOM 1822 C C . ASN A 1 236 ? -29.620 -6.133 -32.758 1.00 35.34 236 ASN A C 1
ATOM 1824 O O . ASN A 1 236 ? -30.656 -6.753 -32.534 1.00 35.34 236 ASN A O 1
ATOM 1828 N N . ASN A 1 237 ? -28.429 -6.569 -32.345 1.00 47.12 237 ASN A N 1
ATOM 1829 C CA . ASN A 1 237 ? -28.172 -7.907 -31.811 1.00 47.12 237 ASN A CA 1
ATOM 1830 C C . ASN A 1 237 ? -27.839 -7.922 -30.307 1.00 47.12 237 ASN A C 1
ATOM 1832 O O . ASN A 1 237 ? -27.273 -8.897 -29.818 1.00 47.12 237 ASN A O 1
ATOM 1836 N N . LEU A 1 238 ? -28.167 -6.847 -29.583 1.00 42.97 238 LEU A N 1
ATOM 1837 C CA . LEU A 1 238 ? -27.860 -6.685 -28.160 1.00 42.97 238 LEU A CA 1
ATOM 1838 C C . LEU A 1 238 ? -29.123 -6.742 -27.292 1.00 42.97 238 LEU A C 1
ATOM 1840 O O . LEU A 1 238 ? -30.101 -6.030 -27.552 1.00 42.97 238 LEU A O 1
ATOM 1844 N N . ARG A 1 239 ? -29.076 -7.557 -26.233 1.00 42.66 239 ARG A N 1
ATOM 1845 C CA . ARG A 1 239 ? -30.102 -7.643 -25.184 1.00 42.66 239 ARG A CA 1
ATOM 1846 C C . ARG A 1 239 ? -29.461 -7.460 -23.812 1.00 42.66 239 ARG A C 1
ATOM 1848 O O . ARG A 1 239 ? -28.496 -8.135 -23.485 1.00 42.66 239 ARG A O 1
ATOM 1855 N N . LEU A 1 240 ? -30.017 -6.564 -23.000 1.00 43.53 240 LEU A N 1
ATOM 1856 C CA . LEU A 1 240 ? -29.595 -6.343 -21.615 1.00 43.53 240 LEU A CA 1
ATOM 1857 C C . LEU A 1 240 ? -30.751 -6.674 -20.674 1.00 43.53 240 LEU A C 1
ATOM 1859 O O . LEU A 1 240 ? -31.862 -6.167 -20.848 1.00 43.53 240 LEU A O 1
ATOM 1863 N N . THR A 1 241 ? -30.487 -7.498 -19.664 1.00 42.50 241 THR A N 1
ATOM 1864 C CA . THR A 1 241 ? -31.476 -7.899 -18.659 1.00 42.50 241 THR A CA 1
ATOM 1865 C C . THR A 1 241 ? -30.951 -7.611 -17.259 1.00 42.50 241 THR A C 1
ATOM 1867 O O . THR A 1 241 ? -29.880 -8.084 -16.895 1.00 42.50 241 THR A O 1
ATOM 1870 N N . ALA A 1 242 ? -31.710 -6.848 -16.470 1.00 42.59 242 ALA A N 1
ATOM 1871 C CA . ALA A 1 242 ? -31.389 -6.543 -15.079 1.00 42.59 242 ALA A CA 1
ATOM 1872 C C . ALA A 1 242 ? -32.343 -7.268 -1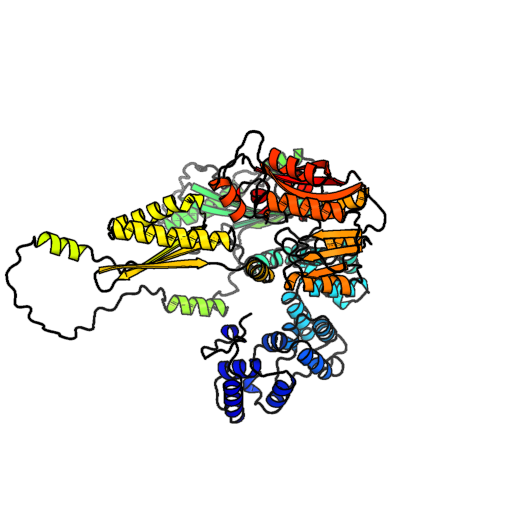4.114 1.00 42.59 242 ALA A C 1
ATOM 1874 O O . ALA A 1 242 ? -33.569 -7.228 -14.280 1.00 42.59 242 ALA A O 1
ATOM 1875 N N . PHE A 1 243 ? -31.780 -7.888 -13.080 1.00 46.28 243 PHE A N 1
ATOM 1876 C CA . PHE A 1 243 ? -32.465 -8.681 -12.059 1.00 46.28 243 PHE A CA 1
ATOM 1877 C C . PHE A 1 243 ? -32.245 -8.091 -10.669 1.00 46.28 243 PHE A C 1
ATOM 1879 O O . PHE A 1 243 ? -31.208 -7.479 -10.408 1.00 46.28 243 PHE A O 1
ATOM 1886 N N . ARG A 1 244 ? -33.200 -8.331 -9.765 1.00 43.62 244 ARG A N 1
ATOM 1887 C CA . ARG A 1 244 ? -33.100 -7.971 -8.346 1.00 43.62 244 ARG A CA 1
ATOM 1888 C C . ARG A 1 244 ? -33.651 -9.069 -7.440 1.00 43.62 244 ARG A C 1
ATOM 1890 O O . ARG A 1 244 ? -34.736 -9.578 -7.707 1.00 43.62 244 ARG A O 1
ATOM 1897 N N . SER A 1 245 ? -32.960 -9.397 -6.347 1.00 42.38 245 SER A N 1
ATOM 1898 C CA . SER A 1 245 ? -33.523 -10.253 -5.284 1.00 42.38 245 SER A CA 1
ATOM 1899 C C . SER A 1 245 ? -34.628 -9.502 -4.535 1.00 42.38 245 SER A C 1
ATOM 1901 O O . SER A 1 245 ? -34.413 -8.381 -4.064 1.00 42.38 245 SER A O 1
ATOM 1903 N N . ARG A 1 246 ? -35.810 -10.120 -4.383 1.00 39.41 246 ARG A N 1
ATOM 1904 C CA . ARG A 1 246 ? -36.932 -9.512 -3.647 1.00 39.41 246 ARG A CA 1
ATOM 1905 C C . ARG A 1 246 ? -36.718 -9.455 -2.139 1.00 39.41 246 ARG A C 1
ATOM 1907 O O . ARG A 1 246 ? -37.325 -8.597 -1.505 1.00 39.41 246 ARG A O 1
ATOM 1914 N N . SER A 1 247 ? -35.907 -10.343 -1.562 1.00 35.66 247 SER A N 1
ATOM 1915 C CA . SER A 1 247 ? -35.698 -10.377 -0.108 1.00 35.66 247 SER A CA 1
ATOM 1916 C C . SER A 1 247 ? -34.408 -9.690 0.348 1.00 35.66 247 SER A C 1
ATOM 1918 O O . SER A 1 247 ? -34.353 -9.226 1.485 1.00 35.66 247 SER A O 1
ATOM 1920 N N . ARG A 1 248 ? -33.394 -9.570 -0.524 1.00 39.25 248 ARG A N 1
ATOM 1921 C CA . ARG A 1 248 ? -32.049 -9.073 -0.158 1.00 39.25 248 ARG A CA 1
ATOM 1922 C C . ARG A 1 248 ? -31.610 -7.808 -0.889 1.00 39.25 248 ARG A C 1
ATOM 1924 O O . ARG A 1 248 ? -30.674 -7.156 -0.445 1.00 39.25 248 ARG A O 1
ATOM 1931 N N . GLY A 1 249 ? -32.267 -7.448 -1.994 1.00 38.41 249 GLY A N 1
ATOM 1932 C CA . GLY A 1 249 ? -31.932 -6.248 -2.768 1.00 38.41 249 GLY A CA 1
ATOM 1933 C C . GLY A 1 249 ? -30.668 -6.353 -3.633 1.00 38.41 249 GLY A C 1
ATOM 1934 O O . GLY A 1 249 ? -30.319 -5.371 -4.283 1.00 38.41 249 GLY A O 1
ATOM 1935 N N . ASP A 1 250 ? -30.015 -7.520 -3.683 1.00 46.41 250 ASP A N 1
ATOM 1936 C CA . ASP A 1 250 ? -28.903 -7.807 -4.599 1.00 46.41 250 ASP A CA 1
ATOM 1937 C C . ASP A 1 250 ? -29.334 -7.616 -6.068 1.00 46.41 250 ASP A C 1
ATOM 1939 O O . ASP A 1 250 ? -30.490 -7.893 -6.409 1.00 46.41 250 ASP A O 1
ATOM 1943 N N . TRP A 1 251 ? -28.418 -7.177 -6.940 1.00 45.78 251 TRP A N 1
ATOM 1944 C CA . TRP A 1 251 ? -28.692 -6.928 -8.360 1.00 45.78 251 TRP A CA 1
ATOM 1945 C C . TRP A 1 251 ? -27.731 -7.668 -9.288 1.00 45.78 251 TRP A C 1
ATOM 1947 O O . TRP A 1 251 ? -26.560 -7.856 -8.969 1.00 45.78 251 TRP A O 1
ATOM 1957 N N . HIS A 1 252 ? -28.231 -8.040 -10.467 1.00 46.16 252 HIS A N 1
ATOM 1958 C CA . HIS A 1 252 ? -27.444 -8.629 -11.552 1.00 46.16 252 HIS A CA 1
ATOM 1959 C C . HIS A 1 252 ? -27.842 -8.004 -12.893 1.00 46.16 252 HIS A C 1
ATOM 1961 O O . HIS A 1 252 ? -29.012 -7.708 -13.119 1.00 46.16 252 HIS A O 1
ATOM 1967 N N . VAL A 1 253 ? -26.880 -7.813 -13.786 1.00 44.91 253 VAL A N 1
ATOM 1968 C CA . VAL A 1 253 ? -27.034 -7.345 -15.161 1.00 44.91 253 VAL A CA 1
ATOM 1969 C C . VAL A 1 253 ? -26.391 -8.376 -16.077 1.00 44.91 253 VAL A C 1
ATOM 1971 O O . VAL A 1 253 ? -25.208 -8.675 -15.951 1.00 44.91 253 VAL A O 1
ATOM 1974 N N . VAL A 1 254 ? -27.181 -8.906 -17.002 1.00 46.97 254 VAL A N 1
ATOM 1975 C CA . VAL A 1 254 ? -26.739 -9.842 -18.035 1.00 46.97 254 VAL A CA 1
ATOM 1976 C C . VAL A 1 254 ? -26.831 -9.139 -19.382 1.00 46.97 254 VAL A C 1
ATOM 1978 O O . VAL A 1 254 ? -27.876 -8.592 -19.739 1.00 46.97 254 VAL A O 1
ATOM 1981 N N . PHE A 1 255 ? -25.727 -9.136 -20.114 1.00 46.97 255 PHE A N 1
ATOM 1982 C CA . PHE A 1 255 ? -25.576 -8.560 -21.439 1.00 46.97 255 PHE A CA 1
ATOM 1983 C C . PHE A 1 255 ? -25.378 -9.687 -22.446 1.00 46.97 255 PHE A C 1
ATOM 1985 O O . PHE A 1 255 ? -24.462 -10.487 -22.308 1.00 46.97 255 PHE A O 1
ATOM 1992 N N . GLU A 1 256 ? -26.232 -9.759 -23.458 1.00 46.03 256 GLU A N 1
ATOM 1993 C CA . GLU A 1 256 ? -26.232 -10.822 -24.457 1.00 46.03 256 GLU A CA 1
ATOM 1994 C C . GLU A 1 256 ? -26.006 -10.216 -25.844 1.00 46.03 256 GLU A C 1
ATOM 1996 O O . GLU A 1 256 ? -26.779 -9.370 -26.300 1.00 46.03 256 GLU A O 1
ATOM 2001 N N . GLU A 1 257 ? -24.954 -10.667 -26.524 1.00 46.22 257 GLU A N 1
ATOM 2002 C CA . GLU A 1 257 ? -24.650 -10.330 -27.910 1.00 46.22 257 GLU A CA 1
ATOM 2003 C C . GLU A 1 257 ? -24.902 -11.536 -28.821 1.00 46.22 257 GLU A C 1
ATOM 2005 O O . GLU A 1 257 ? -24.319 -12.609 -28.659 1.00 46.22 257 GLU A O 1
ATOM 2010 N N . LEU A 1 258 ? -25.770 -11.355 -29.814 1.00 45.28 258 LEU A N 1
ATOM 2011 C CA . LEU A 1 258 ? -26.049 -12.340 -30.855 1.00 45.28 258 LEU A CA 1
ATOM 2012 C C . LEU A 1 258 ? -25.086 -12.166 -32.039 1.00 45.28 258 LEU A C 1
ATOM 2014 O O . LEU A 1 258 ? -25.193 -11.237 -32.842 1.00 45.28 258 LEU A O 1
ATOM 2018 N N . GLN A 1 259 ? -24.170 -13.113 -32.200 1.00 46.94 259 GLN A N 1
ATOM 2019 C CA . GLN A 1 259 ? -23.231 -13.186 -33.314 1.00 46.94 259 GLN A CA 1
ATOM 2020 C C . GLN A 1 259 ? -23.698 -14.222 -34.342 1.00 46.94 259 GLN A C 1
ATOM 2022 O O . GLN A 1 259 ? -23.686 -15.431 -34.105 1.00 46.94 259 GLN A O 1
ATOM 2027 N N . VAL A 1 260 ? -24.098 -13.758 -35.526 1.00 43.06 260 VAL A N 1
ATOM 2028 C CA . VAL A 1 260 ? -24.479 -14.634 -36.645 1.00 43.06 260 VAL A CA 1
ATOM 2029 C C . VAL A 1 260 ? -23.238 -14.920 -37.489 1.00 43.06 260 VAL A C 1
ATOM 2031 O O . VAL A 1 260 ? -22.775 -14.061 -38.239 1.00 43.06 260 VAL A O 1
ATOM 2034 N N . HIS A 1 261 ? -22.690 -16.130 -37.381 1.00 41.66 261 HIS A N 1
ATOM 2035 C CA . HIS A 1 261 ? -21.479 -16.514 -38.116 1.00 41.66 261 HIS A CA 1
ATOM 2036 C C . HIS A 1 261 ? -21.788 -17.009 -39.538 1.00 41.66 261 HIS A C 1
ATOM 2038 O O . HIS A 1 261 ? -21.031 -16.740 -40.474 1.00 41.66 261 HIS A O 1
ATOM 2044 N N . SER A 1 262 ? -22.910 -17.707 -39.726 1.00 38.59 262 SER A N 1
ATOM 2045 C CA . SER A 1 262 ? -23.378 -18.188 -41.030 1.00 38.59 262 SER A CA 1
ATOM 2046 C C . SER A 1 262 ? -24.900 -18.359 -41.047 1.00 38.59 262 SER A C 1
ATOM 2048 O O . SER A 1 262 ? -25.562 -18.307 -40.012 1.00 38.59 262 SER A O 1
ATOM 2050 N N . VAL A 1 263 ? -25.471 -18.560 -42.239 1.00 35.38 263 VAL A N 1
ATOM 2051 C CA . VAL A 1 263 ? -26.881 -18.953 -42.376 1.00 35.38 263 VAL A CA 1
ATOM 2052 C C . VAL A 1 263 ? -27.050 -20.315 -41.694 1.00 35.38 263 VAL A C 1
ATOM 2054 O O . VAL A 1 263 ? -26.427 -21.284 -42.117 1.00 35.38 263 VAL A O 1
ATOM 2057 N N . GLY A 1 264 ? -27.845 -20.367 -40.626 1.00 32.94 264 GLY A N 1
ATOM 2058 C CA . GLY A 1 264 ? -28.054 -21.562 -39.798 1.00 32.94 264 GLY A CA 1
ATOM 2059 C C . GLY A 1 264 ? -27.249 -21.621 -38.495 1.00 32.94 264 GLY A C 1
ATOM 2060 O O . GLY A 1 264 ? -27.546 -22.486 -37.683 1.00 32.94 264 GLY A O 1
ATOM 2061 N N . CYS A 1 265 ? -26.285 -20.718 -38.259 1.00 37.00 265 CYS A N 1
ATOM 2062 C CA . CYS A 1 265 ? -25.420 -20.744 -37.073 1.00 37.00 265 CYS A CA 1
ATOM 2063 C C . CYS A 1 265 ? -25.402 -19.385 -36.360 1.00 37.00 265 CYS A C 1
ATOM 2065 O O . CYS A 1 265 ? -24.877 -18.392 -36.881 1.00 37.00 265 CYS A O 1
ATOM 2067 N N . VAL A 1 266 ? -25.950 -19.362 -35.144 1.00 40.88 266 VAL A N 1
ATOM 2068 C CA . VAL A 1 266 ? -25.971 -18.189 -34.264 1.00 40.88 266 VAL A CA 1
ATOM 2069 C C . VAL A 1 266 ? -25.250 -18.533 -32.965 1.00 40.88 266 VAL A C 1
ATOM 2071 O O . VAL A 1 266 ? -25.525 -19.561 -32.348 1.00 40.88 266 VAL A O 1
ATOM 2074 N N . ARG A 1 267 ? -24.318 -17.675 -32.554 1.00 43.62 267 ARG A N 1
ATOM 2075 C CA . ARG A 1 267 ? -23.641 -17.722 -31.260 1.00 43.62 267 ARG A CA 1
ATOM 2076 C C . ARG A 1 267 ? -24.220 -16.619 -30.383 1.00 43.62 267 ARG A C 1
ATOM 2078 O O . ARG A 1 267 ? -24.288 -15.478 -30.818 1.00 43.62 267 ARG A O 1
ATOM 2085 N N . ILE A 1 268 ? -24.619 -16.954 -29.163 1.00 43.97 268 ILE A N 1
ATOM 2086 C CA . ILE A 1 268 ? -24.983 -15.965 -28.145 1.00 43.97 268 ILE A CA 1
ATOM 2087 C C . ILE A 1 268 ? -23.796 -15.855 -27.199 1.00 43.97 268 ILE A C 1
ATOM 2089 O O . ILE A 1 268 ? -23.322 -16.866 -26.681 1.00 43.97 268 ILE A O 1
ATOM 2093 N N . GLN A 1 269 ? -23.290 -14.643 -27.023 1.00 45.34 269 GLN A N 1
ATOM 2094 C CA . GLN A 1 269 ? -22.199 -14.338 -26.117 1.00 45.34 269 GLN A CA 1
ATOM 2095 C C . GLN A 1 269 ? -22.766 -13.542 -24.944 1.00 45.34 269 GLN A C 1
ATOM 2097 O O . GLN A 1 269 ? -23.306 -12.457 -25.138 1.00 45.34 269 GLN A O 1
ATOM 2102 N N . GLN A 1 270 ? -22.702 -14.117 -23.745 1.00 44.38 270 GLN A N 1
ATOM 2103 C CA . GLN A 1 270 ? -23.250 -13.517 -22.532 1.00 44.38 270 GLN A CA 1
ATOM 2104 C C . GLN A 1 270 ? -22.128 -12.957 -21.658 1.00 44.38 270 GLN A C 1
ATOM 2106 O O . GLN A 1 270 ? -21.059 -13.557 -21.540 1.00 44.38 270 GLN A O 1
ATOM 2111 N N . TYR A 1 271 ? -22.394 -11.810 -21.049 1.00 44.44 271 TYR A N 1
ATOM 2112 C CA . TYR A 1 271 ? -21.535 -11.138 -20.088 1.00 44.44 271 TYR A CA 1
ATOM 2113 C C . TYR A 1 271 ? -22.377 -10.798 -18.868 1.00 44.44 271 TYR A C 1
ATOM 2115 O O . TYR A 1 271 ? -23.468 -10.246 -18.997 1.00 44.44 271 TYR A O 1
ATOM 2123 N N . GLU A 1 272 ? -21.881 -11.127 -17.687 1.00 45.66 272 GLU A N 1
ATOM 2124 C CA . GLU A 1 272 ? -22.648 -11.023 -16.451 1.00 45.66 272 GLU A CA 1
ATOM 2125 C C . GLU A 1 272 ? -21.924 -10.122 -15.460 1.00 45.66 272 GLU A C 1
ATOM 2127 O O . GLU A 1 272 ? -20.703 -10.176 -15.319 1.00 45.66 272 GLU A O 1
ATOM 2132 N N . MET A 1 273 ? -22.687 -9.290 -14.761 1.00 42.62 273 MET A N 1
ATOM 2133 C CA . MET A 1 273 ? -22.192 -8.400 -13.718 1.00 42.62 273 MET A CA 1
ATOM 2134 C C . MET A 1 273 ? -23.216 -8.343 -12.589 1.00 42.62 273 MET A C 1
ATOM 2136 O O . MET A 1 273 ? -24.412 -8.344 -12.848 1.00 42.62 273 MET A O 1
ATOM 2140 N N . GLY A 1 274 ? -22.796 -8.272 -11.332 1.00 41.69 274 GLY A N 1
ATOM 2141 C CA . GLY A 1 274 ? -23.737 -8.159 -10.219 1.00 41.69 274 GLY A CA 1
ATOM 2142 C C . GLY A 1 274 ? -23.102 -7.616 -8.952 1.00 41.69 274 GLY A C 1
ATOM 2143 O O . GLY A 1 274 ? -21.882 -7.510 -8.859 1.00 41.69 274 GLY A O 1
ATOM 2144 N N . SER A 1 275 ? -23.934 -7.304 -7.955 1.00 40.88 275 SER A N 1
ATOM 2145 C CA . SER A 1 275 ? -23.490 -6.902 -6.610 1.00 40.88 275 SER A CA 1
ATOM 2146 C C . SER A 1 275 ? -22.812 -8.029 -5.825 1.00 40.88 275 SER A C 1
ATOM 2148 O O . SER A 1 275 ? -22.298 -7.789 -4.734 1.00 40.88 275 SER A O 1
ATOM 2150 N N . ARG A 1 276 ? -22.827 -9.254 -6.363 1.00 42.56 276 ARG A N 1
ATOM 2151 C CA . ARG A 1 276 ? -22.098 -10.430 -5.883 1.00 42.56 276 ARG A CA 1
ATOM 2152 C C . ARG A 1 276 ? -21.596 -11.263 -7.071 1.00 42.56 276 ARG A C 1
ATOM 2154 O O . ARG A 1 276 ? -22.228 -11.235 -8.130 1.00 42.56 276 ARG A O 1
ATOM 2161 N N . PRO A 1 277 ? -20.532 -12.062 -6.889 1.00 38.84 277 PRO A N 1
ATOM 2162 C CA . PRO A 1 277 ? -20.178 -13.133 -7.816 1.00 38.84 277 PRO A CA 1
ATOM 2163 C C . PRO A 1 277 ? -21.310 -14.167 -7.909 1.00 38.84 277 PRO A C 1
ATOM 2165 O O . PRO A 1 277 ? -21.899 -14.537 -6.890 1.00 38.84 277 PRO A O 1
ATOM 2168 N N . TRP A 1 278 ? -21.616 -14.637 -9.120 1.00 36.41 278 TRP A N 1
ATOM 2169 C CA . TRP A 1 278 ? -22.580 -15.718 -9.346 1.00 36.41 278 TRP A CA 1
ATOM 2170 C C . TRP A 1 278 ? -22.103 -17.003 -8.641 1.00 36.41 278 TRP A C 1
ATOM 2172 O O . TRP A 1 278 ? -20.921 -17.343 -8.762 1.00 36.41 278 TRP A O 1
ATOM 2182 N N . PRO A 1 279 ? -22.960 -17.736 -7.903 1.00 32.56 279 PRO A N 1
ATOM 2183 C CA . PRO A 1 279 ? -22.553 -19.000 -7.299 1.00 32.56 279 PRO A CA 1
ATOM 2184 C C . PRO A 1 279 ? -22.234 -19.998 -8.421 1.00 32.56 279 PRO A C 1
ATOM 2186 O O . PRO A 1 279 ? -23.108 -20.350 -9.205 1.00 32.56 279 PRO A O 1
ATOM 2189 N N . GLU A 1 280 ? -20.971 -20.417 -8.509 1.00 35.25 280 GLU A N 1
ATOM 2190 C CA . GLU A 1 280 ? -20.439 -21.370 -9.499 1.00 35.25 280 GLU A CA 1
ATOM 2191 C C . GLU A 1 280 ? -20.424 -20.918 -10.973 1.00 35.25 280 GLU A C 1
ATOM 2193 O O . GLU A 1 280 ? -20.844 -21.630 -11.889 1.00 35.25 280 GLU A O 1
ATOM 2198 N N . ALA A 1 281 ? -19.786 -19.783 -11.247 1.00 28.88 281 ALA A N 1
ATOM 2199 C CA . ALA A 1 281 ? -19.092 -19.615 -12.519 1.00 28.88 281 ALA A CA 1
ATOM 2200 C C . ALA A 1 281 ? -17.789 -18.844 -12.293 1.00 28.88 281 ALA A C 1
ATOM 2202 O O . ALA A 1 281 ? -17.790 -17.632 -12.110 1.00 28.88 281 ALA A O 1
ATOM 2203 N N . GLY A 1 282 ? -16.651 -19.546 -12.332 1.00 25.91 282 GLY A N 1
ATOM 2204 C CA . GLY A 1 282 ? -15.382 -18.881 -12.638 1.00 25.91 282 GLY A CA 1
ATOM 2205 C C . GLY A 1 282 ? -15.462 -18.174 -14.002 1.00 25.91 282 GLY A C 1
ATOM 2206 O O . GLY A 1 282 ? -16.476 -18.317 -14.698 1.00 25.91 282 GLY A O 1
ATOM 2207 N N . PRO A 1 283 ? -14.406 -17.463 -14.442 1.00 24.53 283 PRO A N 1
ATOM 2208 C CA . PRO A 1 283 ? -14.324 -16.923 -15.796 1.00 24.53 283 PRO A CA 1
ATOM 2209 C C . PRO A 1 283 ? -14.311 -18.095 -16.780 1.00 24.53 283 PRO A C 1
ATOM 2211 O O . PRO A 1 283 ? -13.279 -18.616 -17.191 1.00 24.53 283 PRO A O 1
ATOM 2214 N N . THR A 1 284 ? -15.493 -18.590 -17.113 1.00 27.70 284 THR A N 1
ATOM 2215 C CA . THR A 1 284 ? -15.664 -19.685 -18.039 1.00 27.70 284 THR A CA 1
ATOM 2216 C C . THR A 1 284 ? -15.972 -19.045 -19.374 1.00 27.70 284 THR A C 1
ATOM 2218 O O . THR A 1 284 ? -17.077 -18.581 -19.630 1.00 27.70 284 THR A O 1
ATOM 2221 N N . HIS A 1 285 ? -14.988 -19.068 -20.273 1.00 28.44 285 HIS A N 1
ATOM 2222 C CA . HIS A 1 285 ? -15.276 -19.155 -21.697 1.00 28.44 285 HIS A CA 1
ATOM 2223 C C . HIS A 1 285 ? -16.088 -20.443 -21.931 1.00 28.44 285 HIS A C 1
ATOM 2225 O O . HIS A 1 285 ? -15.549 -21.465 -22.357 1.00 28.44 285 HIS A O 1
ATOM 2231 N N . ARG A 1 286 ? -17.390 -20.448 -21.620 1.00 28.22 286 ARG A N 1
ATOM 2232 C CA . ARG A 1 286 ? -18.262 -21.563 -21.986 1.00 28.22 286 ARG A CA 1
ATOM 2233 C C . ARG A 1 286 ? -18.597 -21.420 -23.467 1.00 28.22 286 ARG A C 1
ATOM 2235 O O . ARG A 1 286 ? -19.473 -20.658 -23.859 1.00 28.22 286 ARG A O 1
ATOM 2242 N N . ARG A 1 287 ? -17.895 -22.172 -24.321 1.00 26.97 287 ARG A N 1
ATOM 2243 C CA . ARG A 1 287 ? -18.396 -22.491 -25.666 1.00 26.97 287 ARG A CA 1
ATOM 2244 C C . ARG A 1 287 ? -19.607 -23.411 -25.503 1.00 26.97 287 ARG A C 1
ATOM 2246 O O . ARG A 1 287 ? -19.429 -24.606 -25.280 1.00 26.97 287 ARG A O 1
ATOM 2253 N N . PHE A 1 288 ? -20.819 -22.880 -25.639 1.00 29.58 288 PHE A N 1
ATOM 2254 C CA . PHE A 1 288 ? -22.020 -23.706 -25.778 1.00 29.58 288 PHE A CA 1
ATOM 2255 C C . PHE A 1 288 ? -22.455 -23.882 -27.239 1.00 29.58 288 PHE A C 1
ATOM 2257 O O . PHE A 1 288 ? -22.074 -23.123 -28.129 1.00 29.58 288 PHE A O 1
ATOM 2264 N N . LYS A 1 289 ? -23.173 -24.995 -27.445 1.00 28.98 289 LYS A N 1
ATOM 2265 C CA . LYS A 1 289 ? -23.482 -25.712 -28.693 1.00 28.98 289 LYS A CA 1
ATOM 2266 C C . LYS A 1 289 ? -23.928 -24.829 -29.867 1.00 28.98 289 LYS A C 1
ATOM 2268 O O . LYS A 1 289 ? -24.812 -23.995 -29.718 1.00 28.98 289 LYS A O 1
ATOM 2273 N N . SER A 1 290 ? -23.409 -25.153 -31.057 1.00 28.03 290 SER A N 1
ATOM 2274 C CA . SER A 1 290 ? -24.061 -24.851 -32.340 1.00 28.03 290 SER A CA 1
ATOM 2275 C C . SER A 1 290 ? -25.511 -25.337 -32.285 1.00 28.03 290 SER A C 1
ATOM 2277 O O . SER A 1 290 ? -25.744 -26.529 -32.078 1.00 28.03 290 SER A O 1
ATOM 2279 N N . LEU A 1 291 ? -26.475 -24.429 -32.418 1.00 31.48 291 LEU A N 1
ATOM 2280 C CA . LEU A 1 291 ? -27.870 -24.778 -32.669 1.00 31.48 291 LEU A CA 1
ATOM 2281 C C . LEU A 1 291 ? -28.061 -24.812 -34.183 1.00 31.48 291 LEU A C 1
ATOM 2283 O O . LEU A 1 291 ? -28.123 -23.765 -34.822 1.00 31.48 291 LEU A O 1
ATOM 2287 N N . ASP A 1 292 ? -28.128 -26.018 -34.742 1.00 29.95 292 ASP A N 1
ATOM 2288 C CA . ASP A 1 292 ? -28.462 -26.213 -36.149 1.00 29.95 292 ASP A CA 1
ATOM 2289 C C . ASP A 1 292 ? -29.972 -26.003 -36.320 1.00 29.95 292 ASP A C 1
ATOM 2291 O O . ASP A 1 292 ? -30.786 -26.830 -35.901 1.00 29.95 292 ASP A O 1
ATOM 2295 N N . PHE A 1 293 ? -30.369 -24.879 -36.916 1.00 31.91 293 PHE A N 1
ATOM 2296 C CA . PHE A 1 293 ? -31.768 -24.655 -37.278 1.00 31.91 293 PHE A CA 1
ATOM 2297 C C . PHE A 1 293 ? -32.095 -25.425 -38.569 1.00 31.91 293 PHE A C 1
ATOM 2299 O O . PHE A 1 293 ? -31.349 -25.309 -39.547 1.00 31.91 293 PHE A O 1
ATOM 2306 N N . PRO A 1 294 ? -33.194 -26.202 -38.624 1.00 28.34 294 PRO A N 1
ATOM 2307 C CA . PRO A 1 294 ? -33.568 -26.917 -39.838 1.00 28.34 294 PRO A CA 1
ATOM 2308 C C . PRO A 1 294 ? -33.824 -25.933 -40.987 1.00 28.34 294 PRO A C 1
ATOM 2310 O O . PRO A 1 294 ? -34.437 -24.882 -40.799 1.00 28.34 294 PRO A O 1
ATOM 2313 N N . HIS A 1 295 ? -33.335 -26.289 -42.180 1.00 31.78 295 HIS A N 1
ATOM 2314 C CA . HIS A 1 295 ? -33.429 -25.497 -43.407 1.00 31.78 295 HIS A CA 1
ATOM 2315 C C . HIS A 1 295 ? -34.824 -24.889 -43.615 1.00 31.78 295 HIS A C 1
ATOM 2317 O O . HIS A 1 295 ? -35.787 -25.590 -43.928 1.00 31.78 295 HIS A O 1
ATOM 2323 N N . VAL A 1 296 ? -34.915 -23.561 -43.525 1.00 31.25 296 VAL A N 1
ATOM 2324 C CA . VAL A 1 296 ? -36.102 -22.819 -43.951 1.00 31.25 296 VAL A CA 1
ATOM 2325 C C . VAL A 1 296 ? -36.051 -22.684 -45.469 1.00 31.25 296 VAL A C 1
ATOM 2327 O O . VAL A 1 296 ? -35.286 -21.888 -46.010 1.00 31.25 296 VAL A O 1
ATOM 2330 N N . SER A 1 297 ? -36.867 -23.467 -46.178 1.00 35.56 297 SER A N 1
ATOM 2331 C CA . SER A 1 297 ? -37.149 -23.207 -47.589 1.00 35.56 297 SER A CA 1
ATOM 2332 C C . SER A 1 297 ? -38.133 -22.035 -47.683 1.00 35.56 297 SER A C 1
ATOM 2334 O O . SER A 1 297 ? -39.347 -22.232 -47.587 1.00 35.56 297 SER A O 1
ATOM 2336 N N . SER A 1 298 ? -37.647 -20.808 -47.861 1.00 33.94 298 SER A N 1
ATOM 2337 C CA . SER A 1 298 ? -38.505 -19.683 -48.249 1.00 33.94 298 SER A CA 1
ATOM 2338 C C . SER A 1 298 ? -38.133 -19.191 -49.652 1.00 33.94 298 SER A C 1
ATOM 2340 O O . SER A 1 298 ? -36.973 -19.103 -50.040 1.00 33.94 298 SER A O 1
ATOM 2342 N N . LYS A 1 299 ? -39.176 -19.002 -50.467 1.00 33.78 299 LYS A N 1
ATOM 2343 C CA . LYS A 1 299 ? -39.202 -18.997 -51.940 1.00 33.78 299 LYS A CA 1
ATOM 2344 C C . LYS A 1 299 ? -38.676 -17.715 -52.614 1.00 33.78 299 LYS A C 1
ATOM 2346 O O . LYS A 1 299 ? -39.240 -17.284 -53.616 1.00 33.78 299 LYS A O 1
ATOM 2351 N N . ALA A 1 300 ? -37.609 -17.108 -52.110 1.00 40.75 300 ALA A N 1
ATOM 2352 C CA . ALA A 1 300 ? -36.932 -16.022 -52.817 1.00 40.75 300 ALA A CA 1
ATOM 2353 C C . ALA A 1 300 ? -35.423 -16.106 -52.577 1.00 40.75 300 ALA A C 1
ATOM 2355 O O . ALA A 1 300 ? -34.974 -15.982 -51.441 1.00 40.75 300 ALA A O 1
ATOM 2356 N N . GLU A 1 301 ? -34.644 -16.322 -53.641 1.00 34.28 301 GLU A N 1
ATOM 2357 C CA . GLU A 1 301 ? -33.185 -16.253 -53.556 1.00 34.28 301 GLU A CA 1
ATOM 2358 C C . GLU A 1 301 ? -32.765 -14.816 -53.201 1.00 34.28 301 GLU A C 1
ATOM 2360 O O . GLU A 1 301 ? -33.093 -13.876 -53.933 1.00 34.28 301 GLU A O 1
ATOM 2365 N N . PRO A 1 302 ? -32.066 -14.598 -52.075 1.00 38.50 302 PRO A N 1
ATOM 2366 C CA . PRO A 1 302 ? -31.578 -13.276 -51.717 1.00 38.50 302 PRO A CA 1
ATOM 2367 C C . PRO A 1 302 ? -30.500 -12.829 -52.711 1.00 38.50 302 PRO A C 1
ATOM 2369 O O . PRO A 1 302 ? -29.551 -13.558 -52.987 1.00 38.50 302 PRO A O 1
ATOM 2372 N N . ALA A 1 303 ? -30.607 -11.589 -53.196 1.00 41.28 303 ALA A N 1
ATOM 2373 C CA . ALA A 1 303 ? -29.753 -11.024 -54.250 1.00 41.28 303 ALA A CA 1
ATOM 2374 C C . ALA A 1 303 ? -28.242 -10.972 -53.922 1.00 41.28 303 ALA A C 1
ATOM 2376 O O . ALA A 1 303 ? -27.431 -10.656 -54.789 1.00 41.28 303 ALA A O 1
ATOM 2377 N N . SER A 1 304 ? -27.841 -11.245 -52.674 1.00 41.50 304 SER A N 1
ATOM 2378 C CA . SER A 1 304 ? -26.439 -11.436 -52.291 1.00 41.50 304 SER A CA 1
ATOM 2379 C C . SER A 1 304 ? -26.305 -12.235 -50.982 1.00 41.50 304 SER A C 1
ATOM 2381 O O . SER A 1 304 ? -27.214 -12.205 -50.144 1.00 41.50 304 SER A O 1
ATOM 2383 N N . PRO A 1 305 ? -25.138 -12.859 -50.720 1.00 38.81 305 PRO A N 1
ATOM 2384 C CA . PRO A 1 305 ? -24.837 -13.518 -49.443 1.00 38.81 305 PRO A CA 1
ATOM 2385 C C . PRO A 1 305 ? -24.992 -12.605 -48.214 1.00 38.81 305 PRO A C 1
ATOM 2387 O O . PRO A 1 305 ? -25.326 -13.069 -47.126 1.00 38.81 305 PRO A O 1
ATOM 2390 N N . ARG A 1 306 ? -24.786 -11.291 -48.378 1.00 42.41 306 ARG A N 1
ATOM 2391 C CA . ARG A 1 306 ? -24.953 -10.292 -47.311 1.00 42.41 306 ARG A CA 1
ATOM 2392 C C . ARG A 1 306 ? -26.431 -10.040 -46.993 1.00 42.41 306 ARG A C 1
ATOM 2394 O O . ARG A 1 306 ? -26.788 -9.941 -45.823 1.00 42.41 306 ARG A O 1
ATOM 2401 N N . ALA A 1 307 ? -27.289 -10.002 -48.015 1.00 42.91 307 ALA A N 1
ATOM 2402 C CA . ALA A 1 307 ? -28.740 -9.901 -47.845 1.00 42.91 307 ALA A CA 1
ATOM 2403 C C . ALA A 1 307 ? -29.329 -11.178 -47.220 1.00 42.91 307 ALA A C 1
ATOM 2405 O O . ALA A 1 307 ? -30.193 -11.087 -46.353 1.00 42.91 307 ALA A O 1
ATOM 2406 N N . ALA A 1 308 ? -28.794 -12.350 -47.582 1.00 40.06 308 ALA A N 1
ATOM 2407 C CA . ALA A 1 308 ? -29.162 -13.635 -46.986 1.00 40.06 308 ALA A CA 1
ATOM 2408 C C . ALA A 1 308 ? -28.863 -13.687 -45.477 1.00 40.06 308 ALA A C 1
ATOM 2410 O O . ALA A 1 308 ? -29.711 -14.094 -44.690 1.00 40.06 308 ALA A O 1
ATOM 2411 N N . ARG A 1 309 ? -27.669 -13.229 -45.064 1.00 44.38 309 ARG A N 1
ATOM 2412 C CA . ARG A 1 309 ? -27.263 -13.167 -43.648 1.00 44.38 309 ARG A CA 1
ATOM 2413 C C . ARG A 1 309 ? -28.115 -12.196 -42.837 1.00 44.38 309 ARG A C 1
ATOM 2415 O O . ARG A 1 309 ? -28.477 -12.514 -41.713 1.00 44.38 309 ARG A O 1
ATOM 2422 N N . ARG A 1 310 ? -28.454 -11.039 -43.412 1.00 45.44 310 ARG A N 1
ATOM 2423 C CA . ARG A 1 310 ? -29.300 -10.036 -42.755 1.00 45.44 310 ARG A CA 1
ATOM 2424 C C . ARG A 1 310 ? -30.737 -10.528 -42.572 1.00 45.44 310 ARG A C 1
ATOM 2426 O O . ARG A 1 310 ? -31.238 -10.478 -41.459 1.00 45.44 310 ARG A O 1
ATOM 2433 N N . ALA A 1 311 ? -31.355 -11.065 -43.625 1.00 42.69 311 ALA A N 1
ATOM 2434 C CA . ALA A 1 311 ? -32.702 -11.628 -43.545 1.00 42.69 311 ALA A CA 1
ATOM 2435 C C . ALA A 1 311 ? -32.766 -12.829 -42.584 1.00 42.69 311 ALA A C 1
ATOM 2437 O O . ALA A 1 311 ? -33.749 -12.994 -41.872 1.00 42.69 311 ALA A O 1
ATOM 2438 N N . PHE A 1 312 ? -31.702 -13.639 -42.516 1.00 40.25 312 PHE A N 1
ATOM 2439 C CA . PHE A 1 312 ? -31.590 -14.729 -41.545 1.00 40.25 312 PHE A CA 1
ATOM 2440 C C . PHE A 1 312 ? -31.421 -14.225 -40.101 1.00 40.25 312 PHE A C 1
ATOM 2442 O O . PHE A 1 312 ? -32.016 -14.801 -39.200 1.00 40.25 312 PHE A O 1
ATOM 2449 N N . ALA A 1 313 ? -30.656 -13.152 -39.869 1.00 43.59 313 ALA A N 1
ATOM 2450 C CA . ALA A 1 313 ? -30.508 -12.534 -38.548 1.00 43.59 313 ALA A CA 1
ATOM 2451 C C . ALA A 1 313 ? -31.820 -11.896 -38.057 1.00 43.59 313 ALA A C 1
ATOM 2453 O O . ALA A 1 313 ? -32.212 -12.119 -36.916 1.00 43.59 313 ALA A O 1
ATOM 2454 N N . GLU A 1 314 ? -32.525 -11.171 -38.933 1.00 44.09 314 GLU A N 1
ATOM 2455 C CA . GLU A 1 314 ? -33.848 -10.594 -38.654 1.00 44.09 314 GLU A CA 1
ATOM 2456 C C . GLU A 1 314 ? -34.888 -11.708 -38.393 1.00 44.09 314 GLU A C 1
ATOM 2458 O O . GLU A 1 314 ? -35.594 -11.660 -37.389 1.00 44.09 314 GLU A O 1
ATOM 2463 N N . PHE A 1 315 ? -34.895 -12.781 -39.199 1.00 40.56 315 PHE A N 1
ATOM 2464 C CA . PHE A 1 315 ? -35.747 -13.963 -38.992 1.00 40.56 315 PHE A CA 1
ATOM 2465 C C . PHE A 1 315 ? -35.405 -14.748 -37.718 1.00 40.56 315 PHE A C 1
ATOM 2467 O O . PHE A 1 315 ? -36.310 -15.255 -37.063 1.00 40.56 315 PHE A O 1
ATOM 2474 N N . ALA A 1 316 ? -34.128 -14.873 -37.343 1.00 41.22 316 ALA A N 1
ATOM 2475 C CA . ALA A 1 316 ? -33.714 -15.524 -36.099 1.00 41.22 316 ALA A CA 1
ATOM 2476 C C . ALA A 1 316 ? -34.145 -14.707 -34.871 1.00 41.22 316 ALA A C 1
ATOM 2478 O O . ALA A 1 316 ? -34.574 -15.295 -33.881 1.00 41.22 316 ALA A O 1
ATOM 2479 N N . LEU A 1 317 ? -34.110 -13.370 -34.957 1.00 42.53 317 LEU A N 1
ATOM 2480 C CA . LEU A 1 317 ? -34.637 -12.467 -33.928 1.00 42.53 317 LEU A CA 1
ATOM 2481 C C . LEU A 1 317 ? -36.172 -12.559 -33.811 1.00 42.53 317 LEU A C 1
ATOM 2483 O O . LEU A 1 317 ? -36.700 -12.667 -32.703 1.00 42.53 317 LEU A O 1
ATOM 2487 N N . GLU A 1 318 ? -36.891 -12.557 -34.942 1.00 37.94 318 GLU A N 1
ATOM 2488 C CA . GLU A 1 318 ? -38.358 -12.699 -34.991 1.00 37.94 318 GLU A CA 1
ATOM 2489 C C . GLU A 1 318 ? -38.830 -14.104 -34.579 1.00 37.94 318 GLU A C 1
ATOM 2491 O O . GLU A 1 318 ? -39.808 -14.258 -33.851 1.00 37.94 318 GLU A O 1
ATOM 2496 N N . SER A 1 319 ? -38.109 -15.157 -34.965 1.00 34.59 319 SER A N 1
ATOM 2497 C CA . SER A 1 319 ? -38.430 -16.542 -34.590 1.00 34.59 319 SER A CA 1
ATOM 2498 C C . SER A 1 319 ? -38.095 -16.830 -33.124 1.00 34.59 319 SER A C 1
ATOM 2500 O O . SER A 1 319 ? -38.834 -17.562 -32.462 1.00 34.59 319 SER A O 1
ATOM 2502 N N . ALA A 1 320 ? -37.043 -16.213 -32.575 1.00 36.25 320 ALA A N 1
ATOM 2503 C CA . ALA A 1 320 ? -36.765 -16.228 -31.138 1.00 36.25 320 ALA A CA 1
ATOM 2504 C C . ALA A 1 320 ? -37.838 -15.483 -30.320 1.00 36.25 320 ALA A C 1
ATOM 2506 O O . ALA A 1 320 ? -38.001 -15.758 -29.133 1.00 36.25 320 ALA A O 1
ATOM 2507 N N . THR A 1 321 ? -38.598 -14.575 -30.945 1.00 35.50 321 THR A N 1
ATOM 2508 C CA . THR A 1 321 ? -39.720 -13.868 -30.309 1.00 35.50 321 THR A CA 1
ATOM 2509 C C . THR A 1 321 ? -41.090 -14.513 -30.559 1.00 35.50 321 THR A C 1
ATOM 2511 O O . THR A 1 321 ? -41.966 -14.358 -29.710 1.00 35.50 321 THR A O 1
ATOM 2514 N N . GLN A 1 322 ? -41.302 -15.262 -31.653 1.00 31.41 322 GLN A N 1
ATOM 2515 C CA . GLN A 1 322 ? -42.628 -15.792 -32.028 1.00 31.41 322 GLN A CA 1
ATOM 2516 C C . GLN A 1 322 ? -42.824 -17.318 -31.910 1.00 31.41 322 GLN A C 1
ATOM 2518 O O . GLN A 1 322 ? -43.961 -17.749 -31.724 1.00 31.41 322 GLN A O 1
ATOM 2523 N N . THR A 1 323 ? -41.790 -18.165 -32.005 1.00 27.53 323 THR A N 1
ATOM 2524 C CA . THR A 1 323 ? -42.017 -19.599 -32.331 1.00 27.53 323 THR A CA 1
ATOM 2525 C C . THR A 1 323 ? -42.247 -20.555 -31.153 1.00 27.53 323 THR A C 1
ATOM 2527 O O . THR A 1 323 ? -42.483 -21.736 -31.395 1.00 27.53 323 THR A O 1
ATOM 2530 N N . THR A 1 324 ? -42.220 -20.113 -29.893 1.00 29.11 324 THR A N 1
ATOM 2531 C CA . THR A 1 324 ? -42.369 -21.050 -28.756 1.00 29.11 324 THR A CA 1
ATOM 2532 C C . THR A 1 324 ? -43.555 -20.804 -27.839 1.00 29.11 324 THR A C 1
ATOM 2534 O O . THR A 1 324 ? -43.883 -21.714 -27.088 1.00 29.11 324 THR A O 1
ATOM 2537 N N . GLY A 1 325 ? -44.218 -19.640 -27.837 1.00 30.19 325 GLY A N 1
ATOM 2538 C CA . GLY A 1 325 ? -45.284 -19.342 -26.852 1.00 30.19 325 GLY A CA 1
ATOM 2539 C C . GLY A 1 325 ? -44.825 -19.351 -25.376 1.00 30.19 325 GLY A C 1
ATOM 2540 O O . GLY A 1 325 ? -45.495 -18.806 -24.507 1.00 30.19 325 GLY A O 1
ATOM 2541 N N . GLU A 1 326 ? -43.643 -19.892 -25.109 1.00 27.38 326 GLU A N 1
ATOM 2542 C CA . GLU A 1 326 ? -42.789 -19.712 -23.960 1.00 27.38 326 GLU A CA 1
ATOM 2543 C C . GLU A 1 326 ? -41.670 -18.783 -24.410 1.00 27.38 326 GLU A C 1
ATOM 2545 O O . GLU A 1 326 ? -40.854 -19.127 -25.266 1.00 27.38 326 GLU A O 1
ATOM 2550 N N . VAL A 1 327 ? -41.658 -17.573 -23.863 1.00 31.02 327 VAL A N 1
ATOM 2551 C CA . VAL A 1 327 ? -40.501 -16.687 -23.917 1.00 31.02 327 VAL A CA 1
ATOM 2552 C C . VAL A 1 327 ? -39.279 -17.544 -23.549 1.00 31.02 327 VAL A C 1
ATOM 2554 O O . VAL A 1 327 ? -39.280 -18.165 -22.483 1.00 31.02 327 VAL A O 1
ATOM 2557 N N . TRP A 1 328 ? -38.245 -17.601 -24.401 1.00 34.06 328 TRP A N 1
ATOM 2558 C CA . TRP A 1 328 ? -36.893 -17.995 -23.972 1.00 34.06 328 TRP A CA 1
ATOM 2559 C C . TRP A 1 328 ? -36.374 -16.862 -23.071 1.00 34.06 328 TRP A C 1
ATOM 2561 O O . TRP A 1 328 ? -35.555 -16.009 -23.416 1.00 34.06 328 TRP A O 1
ATOM 2571 N N . THR A 1 329 ? -37.034 -16.761 -21.923 1.00 36.97 329 THR A N 1
ATOM 2572 C CA . THR A 1 329 ? -36.632 -16.028 -20.743 1.00 36.97 329 THR A CA 1
ATOM 2573 C C . THR A 1 329 ? -35.592 -16.908 -20.054 1.00 36.97 329 THR A C 1
ATOM 2575 O O . THR A 1 329 ? -35.620 -18.131 -20.223 1.00 36.97 329 THR A O 1
ATOM 2578 N N . PRO A 1 330 ? -34.763 -16.335 -19.176 1.00 36.66 330 PRO A N 1
ATOM 2579 C CA . PRO A 1 330 ? -33.911 -17.049 -18.221 1.00 36.66 330 PRO A CA 1
ATOM 2580 C C . PRO A 1 330 ? -34.692 -17.944 -17.234 1.00 36.66 330 PRO A C 1
ATOM 2582 O O . PRO A 1 330 ? -34.248 -18.178 -16.123 1.00 36.66 330 PRO A O 1
ATOM 2585 N N . LEU A 1 331 ? -35.891 -18.425 -17.580 1.00 32.25 331 LEU A N 1
ATOM 2586 C CA . LEU A 1 331 ? -36.763 -19.230 -16.732 1.00 32.25 331 LEU A CA 1
ATOM 2587 C C . LEU A 1 331 ? -36.197 -20.622 -16.457 1.00 32.25 331 LEU A C 1
ATOM 2589 O O . LEU A 1 331 ? -36.515 -21.186 -15.416 1.00 32.25 331 LEU A O 1
ATOM 2593 N N . HIS A 1 332 ? -35.359 -21.176 -17.337 1.00 35.62 332 HIS A N 1
ATOM 2594 C CA . HIS A 1 332 ? -34.735 -22.473 -17.068 1.00 35.62 332 HIS A CA 1
ATOM 2595 C C . HIS A 1 332 ? -33.614 -22.368 -16.014 1.00 35.62 332 HIS A C 1
ATOM 2597 O O . HIS A 1 332 ? -33.426 -23.301 -15.237 1.00 35.62 332 HIS A O 1
ATOM 2603 N N . GLU A 1 333 ? -32.938 -21.218 -15.922 1.00 39.53 333 GLU A N 1
ATOM 2604 C CA . GLU A 1 333 ? -31.945 -20.923 -14.876 1.00 39.53 333 GLU A CA 1
ATOM 2605 C C . GLU A 1 333 ? -32.609 -20.345 -13.613 1.00 39.53 333 GLU A C 1
ATOM 2607 O O . GLU A 1 333 ? -32.298 -20.775 -12.507 1.00 39.53 333 GLU A O 1
ATOM 2612 N N . LEU A 1 334 ? -33.650 -19.511 -13.748 1.00 35.00 334 LEU A N 1
ATOM 2613 C CA . LEU A 1 334 ? -34.505 -19.078 -12.630 1.00 35.00 334 LEU A CA 1
ATOM 2614 C C . LEU A 1 334 ? -35.236 -20.254 -11.956 1.00 35.00 334 LEU A C 1
ATOM 2616 O O . LEU A 1 334 ? -35.472 -20.191 -10.753 1.00 35.00 334 LEU A O 1
ATOM 2620 N N . ARG A 1 335 ? -35.576 -21.333 -12.685 1.00 36.25 335 ARG A N 1
ATOM 2621 C CA . ARG A 1 335 ? -36.128 -22.570 -12.092 1.00 36.25 335 ARG A CA 1
ATOM 2622 C C . ARG A 1 335 ? -35.090 -23.357 -11.292 1.00 36.25 335 ARG A C 1
ATOM 2624 O O . ARG A 1 335 ? -35.465 -23.970 -10.303 1.00 36.25 335 ARG A O 1
ATOM 2631 N N . GLN A 1 336 ? -33.812 -23.310 -11.669 1.00 38.56 336 GLN A N 1
ATOM 2632 C CA . GLN A 1 336 ? -32.739 -23.859 -10.829 1.00 38.56 336 GLN A CA 1
ATOM 2633 C C . GLN A 1 336 ? -32.463 -22.959 -9.612 1.00 38.56 336 GLN A C 1
ATOM 2635 O O . GLN A 1 336 ? -32.140 -23.458 -8.541 1.00 38.56 336 GLN A O 1
ATOM 2640 N N . MET A 1 337 ? -32.662 -21.641 -9.729 1.00 35.91 337 MET A N 1
ATOM 2641 C CA . MET A 1 337 ? -32.514 -20.698 -8.611 1.00 35.91 337 MET A CA 1
ATOM 2642 C C . MET A 1 337 ? -33.702 -20.693 -7.636 1.00 35.91 337 MET A C 1
ATOM 2644 O O . MET A 1 337 ? -33.512 -20.383 -6.460 1.00 35.91 337 MET A O 1
ATOM 2648 N N . SER A 1 338 ? -34.913 -21.082 -8.061 1.00 37.22 338 SER A N 1
ATOM 2649 C CA . SER A 1 338 ? -36.043 -21.273 -7.136 1.00 37.22 338 SER A CA 1
ATOM 2650 C C . SER A 1 338 ? -35.817 -22.406 -6.130 1.00 37.22 338 SER A C 1
ATOM 2652 O O . SER A 1 338 ? -36.448 -22.398 -5.074 1.00 37.22 338 SER A O 1
ATOM 2654 N N . ASP A 1 339 ? -34.868 -23.307 -6.398 1.00 37.94 339 ASP A N 1
ATOM 2655 C CA . ASP A 1 339 ? -34.456 -24.361 -5.464 1.00 37.94 339 ASP A CA 1
ATOM 2656 C C . ASP A 1 339 ? -33.494 -23.847 -4.364 1.00 37.94 339 ASP A C 1
ATOM 2658 O O . ASP A 1 339 ? -33.265 -24.541 -3.375 1.00 37.94 339 ASP A O 1
ATOM 2662 N N . LEU A 1 340 ? -32.989 -22.604 -4.474 1.00 36.66 340 LEU A N 1
ATOM 2663 C CA . LEU A 1 340 ? -32.137 -21.920 -3.478 1.00 36.66 340 LEU A CA 1
ATOM 2664 C C . LEU A 1 340 ? -32.901 -20.924 -2.577 1.00 36.66 340 LEU A C 1
ATOM 2666 O O . LEU A 1 340 ? -32.302 -20.262 -1.727 1.00 36.66 340 LEU A O 1
ATOM 2670 N N . GLY A 1 341 ? -34.229 -20.836 -2.717 1.00 34.56 341 GLY A N 1
ATOM 2671 C CA . GLY A 1 341 ? -35.107 -20.206 -1.724 1.00 34.56 341 GLY A CA 1
ATOM 2672 C C . GLY A 1 341 ? -35.213 -18.674 -1.736 1.00 34.56 341 GLY A C 1
ATOM 2673 O O . GLY A 1 341 ? -35.724 -18.123 -0.763 1.00 34.56 341 GLY A O 1
ATOM 2674 N N . ASP A 1 342 ? -34.793 -17.972 -2.796 1.00 41.22 342 ASP A N 1
ATOM 2675 C CA . ASP A 1 342 ? -34.968 -16.511 -2.900 1.00 41.22 342 ASP A CA 1
ATOM 2676 C C . ASP A 1 342 ? -35.561 -16.087 -4.264 1.00 41.22 342 ASP A C 1
ATOM 2678 O O . ASP A 1 342 ? -34.938 -16.325 -5.302 1.00 41.22 342 ASP A O 1
ATOM 2682 N N . PRO A 1 343 ? -36.771 -15.491 -4.323 1.00 44.22 343 PRO A N 1
ATOM 2683 C CA . PRO A 1 343 ? -37.374 -15.081 -5.587 1.00 44.22 343 PRO A CA 1
ATOM 2684 C C . PRO A 1 343 ? -36.724 -13.799 -6.132 1.00 44.22 343 PRO A C 1
ATOM 2686 O O . PRO A 1 343 ? -36.843 -12.719 -5.550 1.00 44.22 343 PRO A O 1
ATOM 2689 N N . PHE A 1 344 ? -36.090 -13.901 -7.299 1.00 40.72 344 PHE A N 1
ATOM 2690 C CA . PHE A 1 344 ? -35.636 -12.749 -8.078 1.00 40.72 344 PHE A CA 1
ATOM 2691 C C . PHE A 1 344 ? -36.777 -12.178 -8.925 1.00 40.72 344 PHE A C 1
ATOM 2693 O O . PHE A 1 344 ? -37.634 -12.910 -9.425 1.00 40.72 344 PHE A O 1
ATOM 2700 N N . GLU A 1 345 ? -36.780 -10.864 -9.123 1.00 38.16 345 GLU A N 1
ATOM 2701 C CA . GLU A 1 345 ? -37.636 -10.197 -10.094 1.00 38.16 345 GLU A CA 1
ATOM 2702 C C . GLU A 1 345 ? -36.819 -9.564 -11.215 1.00 38.16 345 GLU A C 1
ATOM 2704 O O . GLU A 1 345 ? -35.749 -8.991 -10.998 1.00 38.16 345 GLU A O 1
ATOM 2709 N N . VAL A 1 346 ? -37.344 -9.669 -12.433 1.00 36.38 346 VAL A N 1
ATOM 2710 C CA . VAL A 1 346 ? -36.796 -8.962 -13.587 1.00 36.38 346 VAL A CA 1
ATOM 2711 C C . VAL A 1 346 ? -37.215 -7.506 -13.465 1.00 36.38 346 VAL A C 1
ATOM 2713 O O . VAL A 1 346 ? -38.402 -7.187 -13.530 1.00 36.38 346 VAL A O 1
ATOM 2716 N N . VAL A 1 347 ? -36.235 -6.631 -13.264 1.00 34.84 347 VAL A N 1
ATOM 2717 C CA . VAL A 1 347 ? -36.471 -5.195 -13.085 1.00 34.84 347 VAL A CA 1
ATOM 2718 C C . VAL A 1 347 ? -36.626 -4.522 -14.443 1.00 34.84 347 VAL A C 1
ATOM 2720 O O . VAL A 1 347 ? -37.479 -3.650 -14.607 1.00 34.84 347 VAL A O 1
ATOM 2723 N N . GLN A 1 348 ? -35.823 -4.930 -15.431 1.00 36.75 348 GLN A N 1
ATOM 2724 C CA . GLN A 1 348 ? -35.869 -4.349 -16.768 1.00 36.75 348 GLN A CA 1
ATOM 2725 C C . GLN A 1 348 ? -35.261 -5.282 -17.824 1.00 36.75 348 GLN A C 1
ATOM 2727 O O . GLN A 1 348 ? -34.235 -5.917 -17.584 1.00 36.75 348 GLN A O 1
ATOM 2732 N N . VAL A 1 349 ? -35.871 -5.317 -19.013 1.00 31.67 349 VAL A N 1
ATOM 2733 C CA . VAL A 1 349 ? -35.315 -5.949 -20.220 1.00 31.67 349 VAL A CA 1
ATOM 2734 C C . VAL A 1 349 ? -35.233 -4.883 -21.308 1.00 31.67 349 VAL A C 1
ATOM 2736 O O . VAL A 1 349 ? -36.245 -4.266 -21.642 1.00 31.67 349 VAL A O 1
ATOM 2739 N N . ILE A 1 350 ? -34.042 -4.652 -21.853 1.00 34.50 350 ILE A N 1
ATOM 2740 C CA . ILE A 1 350 ? -33.804 -3.733 -22.970 1.00 34.50 350 ILE A CA 1
ATOM 2741 C C . ILE A 1 350 ? -33.412 -4.581 -24.181 1.00 34.50 350 ILE A C 1
ATOM 2743 O O . ILE A 1 350 ? -32.444 -5.336 -24.128 1.00 34.50 350 ILE A O 1
ATOM 2747 N N . THR A 1 351 ? -34.182 -4.476 -25.263 1.00 32.84 351 THR A N 1
ATOM 2748 C CA . THR A 1 351 ? -33.928 -5.166 -26.540 1.00 32.84 351 THR A CA 1
ATOM 2749 C C . THR A 1 351 ? -33.922 -4.145 -27.669 1.00 32.84 351 THR A C 1
ATOM 2751 O O . THR A 1 351 ? -34.665 -3.168 -27.605 1.00 32.84 351 THR A O 1
ATOM 2754 N N . GLY A 1 352 ? -33.076 -4.357 -28.682 1.00 37.97 352 GLY A N 1
ATOM 2755 C CA . GLY A 1 352 ? -33.042 -3.515 -29.880 1.00 37.97 352 GLY A CA 1
ATOM 2756 C C . GLY A 1 352 ? -32.597 -2.080 -29.591 1.00 37.97 352 GLY A C 1
ATOM 2757 O O . GLY A 1 352 ? -33.402 -1.154 -29.648 1.00 37.97 352 GLY A O 1
ATOM 2758 N N . LEU A 1 353 ? -31.300 -1.884 -29.319 1.00 36.16 353 LEU A N 1
ATOM 2759 C CA . LEU A 1 353 ? -30.650 -0.571 -29.144 1.00 36.16 353 LEU A CA 1
ATOM 2760 C C . LEU A 1 353 ? -30.537 0.210 -30.476 1.00 36.16 353 LEU A C 1
ATOM 2762 O O . LEU A 1 353 ? -29.477 0.704 -30.860 1.00 36.16 353 LEU A O 1
ATOM 2766 N N . GLY A 1 354 ? -31.645 0.318 -31.203 1.00 30.80 354 GLY A N 1
ATOM 2767 C CA . GLY A 1 354 ? -31.789 1.119 -32.410 1.00 30.80 354 GLY A CA 1
ATOM 2768 C C . GLY A 1 354 ? -32.234 2.539 -32.079 1.00 30.80 354 GLY A C 1
ATOM 2769 O O . GLY A 1 354 ? -33.366 2.884 -32.384 1.00 30.80 354 GLY A O 1
ATOM 2770 N N . ALA A 1 355 ? -31.381 3.336 -31.425 1.00 27.36 355 ALA A N 1
ATOM 2771 C CA . ALA A 1 355 ? -31.506 4.804 -31.340 1.00 27.36 355 ALA A CA 1
ATOM 2772 C C . ALA A 1 355 ? -30.290 5.451 -30.638 1.00 27.36 355 ALA A C 1
ATOM 2774 O O . ALA A 1 355 ? -30.443 6.252 -29.725 1.00 27.36 355 ALA A O 1
ATOM 2775 N N . TRP A 1 356 ? -29.066 5.106 -31.045 1.00 29.59 356 TRP A N 1
ATOM 2776 C CA . TRP A 1 356 ? -27.836 5.824 -30.651 1.00 29.59 356 TRP A CA 1
ATOM 2777 C C . TRP A 1 356 ? -27.319 6.722 -31.791 1.00 29.59 356 TRP A C 1
ATOM 2779 O O . TRP A 1 356 ? -26.123 6.932 -31.956 1.00 29.59 356 TRP A O 1
ATOM 2789 N N . HIS A 1 357 ? -28.230 7.233 -32.627 1.00 27.98 357 HIS A N 1
ATOM 2790 C CA . HIS A 1 357 ? -27.889 8.008 -33.826 1.00 27.98 357 HIS A CA 1
ATOM 2791 C C . HIS A 1 357 ? -27.904 9.534 -33.653 1.00 27.98 357 HIS A C 1
ATOM 2793 O O . HIS A 1 357 ? -27.682 10.235 -34.633 1.00 27.98 357 HIS A O 1
ATOM 2799 N N . GLU A 1 358 ? -28.082 10.065 -32.441 1.00 26.91 358 GLU A N 1
ATOM 2800 C CA . GLU A 1 358 ? -28.085 11.525 -32.217 1.00 26.91 358 GLU A CA 1
ATOM 2801 C C . GLU A 1 358 ? -26.889 12.068 -31.428 1.00 26.91 358 GLU A C 1
ATOM 2803 O O . GLU A 1 358 ? -26.852 13.248 -31.096 1.00 26.91 358 GLU A O 1
ATOM 2808 N N . ILE A 1 359 ? -25.847 11.261 -31.224 1.00 27.69 359 ILE A N 1
ATOM 2809 C CA . ILE A 1 359 ? -24.514 11.789 -30.921 1.00 27.69 359 ILE A CA 1
ATOM 2810 C C . ILE A 1 359 ? -23.619 11.354 -32.069 1.00 27.69 359 ILE A C 1
ATOM 2812 O O . ILE A 1 359 ? -23.163 10.214 -32.131 1.00 27.69 359 ILE A O 1
ATOM 2816 N N . ALA A 1 360 ? -23.437 12.254 -33.035 1.00 29.38 360 ALA A N 1
ATOM 2817 C CA . ALA A 1 360 ? -22.505 12.037 -34.125 1.00 29.38 360 ALA A CA 1
ATOM 2818 C C . ALA A 1 360 ? -21.101 11.813 -33.521 1.00 29.38 360 ALA A C 1
ATOM 2820 O O . ALA A 1 360 ? -20.585 12.714 -32.855 1.00 29.38 360 ALA A O 1
ATOM 2821 N N . PRO A 1 361 ? -20.449 10.661 -33.770 1.00 29.22 361 PRO A N 1
ATOM 2822 C CA . PRO A 1 361 ? -19.100 10.363 -33.267 1.00 29.22 361 PRO A CA 1
ATOM 2823 C C . PRO A 1 361 ? -18.030 11.382 -33.703 1.00 29.22 361 PRO A C 1
ATOM 2825 O O . PRO A 1 361 ? -16.910 11.376 -33.208 1.00 29.22 361 PRO A O 1
ATOM 2828 N N . SER A 1 362 ? -18.375 12.270 -34.638 1.00 34.47 362 SER A N 1
ATOM 2829 C CA . SER A 1 362 ? -17.503 13.241 -35.290 1.00 34.47 362 SER A CA 1
ATOM 2830 C C . SER A 1 362 ? -17.269 14.549 -34.523 1.00 34.47 362 SER A C 1
ATOM 2832 O O . SER A 1 362 ? -16.546 15.399 -35.037 1.00 34.47 362 SER A O 1
ATOM 2834 N N . GLN A 1 363 ? -17.881 14.762 -33.350 1.00 35.22 363 GLN A N 1
ATOM 2835 C CA . GLN A 1 363 ? -17.752 16.031 -32.604 1.00 35.22 363 GLN A CA 1
ATOM 2836 C C . GLN A 1 363 ? -17.021 15.926 -31.260 1.00 35.22 363 GLN A C 1
ATOM 2838 O O . GLN A 1 363 ? -16.832 16.941 -30.597 1.00 35.22 363 GLN A O 1
ATOM 2843 N N . HIS A 1 364 ? -16.551 14.740 -30.863 1.00 34.44 364 HIS A N 1
ATOM 2844 C CA . HIS A 1 364 ? -15.711 14.628 -29.672 1.00 34.44 364 HIS A CA 1
ATOM 2845 C C . HIS A 1 364 ? -14.243 14.948 -30.028 1.00 34.44 364 HIS A C 1
ATOM 2847 O O . HIS A 1 364 ? -13.687 14.278 -30.904 1.00 34.44 364 HIS A O 1
ATOM 2853 N N . PRO A 1 365 ? -13.565 15.899 -29.353 1.00 33.09 365 PRO A N 1
ATOM 2854 C CA . PRO A 1 365 ? -12.184 16.296 -29.668 1.00 33.09 365 PRO A CA 1
ATOM 2855 C C . PRO A 1 365 ? -11.172 15.146 -29.585 1.00 33.09 365 PRO A C 1
ATOM 2857 O O . PRO A 1 365 ? -10.132 15.180 -30.237 1.00 33.09 365 PRO A O 1
ATOM 2860 N N . ALA A 1 366 ? -11.470 14.108 -28.797 1.00 32.19 366 ALA A N 1
ATOM 2861 C CA . ALA A 1 366 ? -10.657 12.892 -28.759 1.00 32.19 366 ALA A CA 1
ATOM 2862 C C . ALA A 1 366 ? -10.807 12.045 -30.036 1.00 32.19 366 ALA A C 1
ATOM 2864 O O . ALA A 1 366 ? -9.831 11.457 -30.474 1.00 32.19 366 ALA A O 1
ATOM 2865 N N . PHE A 1 367 ? -11.986 12.029 -30.672 1.00 34.25 367 PHE A N 1
ATOM 2866 C CA . PHE A 1 367 ? -12.208 11.338 -31.947 1.00 34.25 367 PHE A CA 1
ATOM 2867 C C . PHE A 1 367 ? -11.732 12.149 -33.152 1.00 34.25 367 PHE A C 1
ATOM 2869 O O . PHE A 1 367 ? -11.332 11.533 -34.128 1.00 34.25 367 PHE A O 1
ATOM 2876 N N . GLN A 1 368 ? -11.705 13.487 -33.101 1.00 35.53 368 GLN A N 1
ATOM 2877 C CA . GLN A 1 368 ? -11.003 14.280 -34.122 1.00 35.53 368 GLN A CA 1
ATOM 2878 C C . GLN A 1 368 ? -9.489 14.093 -34.030 1.00 35.53 368 GLN A C 1
ATOM 2880 O O . GLN A 1 368 ? -8.871 13.837 -35.052 1.00 35.53 368 GLN A O 1
ATOM 2885 N N . ARG A 1 369 ? -8.911 14.066 -32.822 1.00 34.56 369 ARG A N 1
ATOM 2886 C CA . ARG A 1 369 ? -7.491 13.723 -32.632 1.00 34.56 369 ARG A CA 1
ATOM 2887 C C . ARG A 1 369 ? -7.176 12.281 -33.026 1.00 34.56 369 ARG A C 1
ATOM 2889 O O . ARG A 1 369 ? -6.136 12.025 -33.616 1.00 34.56 369 ARG A O 1
ATOM 2896 N N . LEU A 1 370 ? -8.097 11.348 -32.779 1.00 32.19 370 LEU A N 1
ATOM 2897 C CA . LEU A 1 370 ? -7.963 9.961 -33.222 1.00 32.19 370 LEU A CA 1
ATOM 2898 C C . LEU A 1 370 ? -8.157 9.824 -34.741 1.00 32.19 370 LEU A C 1
ATOM 2900 O O . LEU A 1 370 ? -7.449 9.052 -35.363 1.00 32.19 370 LEU A O 1
ATOM 2904 N N . ALA A 1 371 ? -9.076 10.569 -35.358 1.00 31.69 371 ALA A N 1
ATOM 2905 C CA . ALA A 1 371 ? -9.319 10.548 -36.800 1.00 31.69 371 ALA A CA 1
ATOM 2906 C C . ALA A 1 371 ? -8.243 11.304 -37.588 1.00 31.69 371 ALA A C 1
ATOM 2908 O O . ALA A 1 371 ? -7.927 10.883 -38.689 1.00 31.69 371 ALA A O 1
ATOM 2909 N N . GLU A 1 372 ? -7.642 12.360 -37.038 1.00 34.56 372 GLU A N 1
ATOM 2910 C CA . GLU A 1 372 ? -6.450 13.013 -37.588 1.00 34.56 372 GLU A CA 1
ATOM 2911 C C . GLU A 1 372 ? -5.222 12.117 -37.421 1.00 34.56 372 GLU A C 1
ATOM 2913 O O . GLU A 1 372 ? -4.487 11.943 -38.384 1.00 34.56 372 GLU A O 1
ATOM 2918 N N . ALA A 1 373 ? -5.061 11.434 -36.282 1.00 30.95 373 ALA A N 1
ATOM 2919 C CA . ALA A 1 373 ? -4.012 10.426 -36.102 1.00 30.95 373 ALA A CA 1
ATOM 2920 C C . ALA A 1 373 ? -4.192 9.202 -37.025 1.00 30.95 373 ALA A C 1
ATOM 2922 O O . ALA A 1 373 ? -3.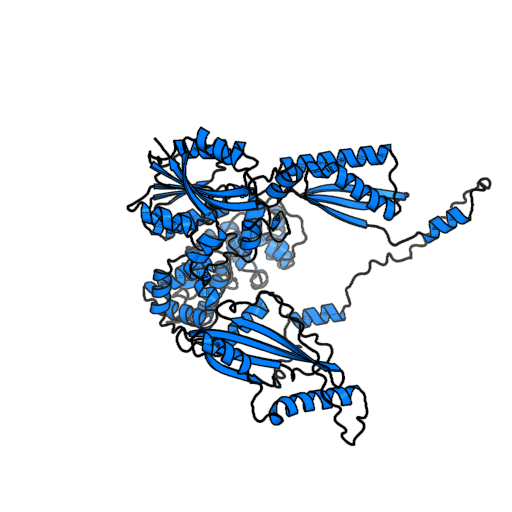215 8.659 -37.538 1.00 30.95 373 ALA A O 1
ATOM 2923 N N . LEU A 1 374 ? -5.437 8.787 -37.289 1.00 30.94 374 LEU A N 1
ATOM 2924 C CA . LEU A 1 374 ? -5.762 7.683 -38.201 1.00 30.94 374 LEU A CA 1
ATOM 2925 C C . LEU A 1 374 ? -5.735 8.108 -39.680 1.00 30.94 374 LEU A C 1
ATOM 2927 O O . LEU A 1 374 ? -5.400 7.289 -40.532 1.00 30.94 374 LEU A O 1
ATOM 2931 N N . ALA A 1 375 ? -6.039 9.369 -40.002 1.00 33.06 375 ALA A N 1
ATOM 2932 C CA . ALA A 1 375 ? -5.942 9.922 -41.356 1.00 33.06 375 ALA A CA 1
ATOM 2933 C C . ALA A 1 375 ? -4.510 10.347 -41.727 1.00 33.06 375 ALA A C 1
ATOM 2935 O O . ALA A 1 375 ? -4.203 10.430 -42.915 1.00 33.06 375 ALA A O 1
ATOM 2936 N N . GLN A 1 376 ? -3.634 10.581 -40.742 1.00 37.88 376 GLN A N 1
ATOM 2937 C CA . GLN A 1 376 ? -2.209 10.879 -40.941 1.00 37.88 376 GLN A CA 1
ATOM 2938 C C . GLN A 1 376 ? -1.303 9.637 -40.941 1.00 37.88 376 GLN A C 1
ATOM 2940 O O . GLN A 1 376 ? -0.113 9.774 -41.188 1.00 37.88 376 GLN A O 1
ATOM 2945 N N . GLY A 1 377 ? -1.840 8.427 -40.747 1.00 31.92 377 GLY A N 1
ATOM 2946 C CA . GLY A 1 377 ? -1.155 7.192 -41.147 1.00 31.92 377 GLY A CA 1
ATOM 2947 C C . GLY A 1 377 ? 0.206 6.919 -40.492 1.00 31.92 377 GLY A C 1
ATOM 2948 O O . GLY A 1 377 ? 1.094 6.411 -41.168 1.00 31.92 377 GLY A O 1
ATOM 2949 N N . ASN A 1 378 ? 0.371 7.188 -39.194 1.00 27.02 378 ASN A N 1
ATOM 2950 C CA . ASN A 1 378 ? 1.621 6.906 -38.478 1.00 27.02 378 ASN A CA 1
ATOM 2951 C C . ASN A 1 378 ? 1.585 5.548 -37.753 1.00 27.02 378 ASN A C 1
ATOM 2953 O O . ASN A 1 378 ? 1.393 5.466 -36.543 1.00 27.02 378 ASN A O 1
ATOM 2957 N N . PHE A 1 379 ? 1.818 4.477 -38.513 1.00 25.39 379 PHE A N 1
ATOM 2958 C CA . PHE A 1 379 ? 2.733 3.427 -38.066 1.00 25.39 379 PHE A CA 1
ATOM 2959 C C . PHE A 1 379 ? 4.034 3.648 -38.831 1.00 25.39 379 PHE A C 1
ATOM 2961 O O . PHE A 1 379 ? 4.057 3.523 -40.055 1.00 25.39 379 PHE A O 1
ATOM 2968 N N . GLU A 1 380 ? 5.102 3.989 -38.118 1.00 23.73 380 GLU A N 1
ATOM 2969 C CA . GLU A 1 380 ? 6.439 4.040 -38.694 1.00 23.73 380 GLU A CA 1
ATOM 2970 C C . GLU A 1 380 ? 6.970 2.603 -38.782 1.00 23.73 380 GLU A C 1
ATOM 2972 O O . GLU A 1 380 ? 7.371 1.983 -37.798 1.00 23.73 380 GLU A O 1
ATOM 2977 N N . VAL A 1 381 ? 6.923 2.049 -39.992 1.00 23.69 381 VAL A N 1
ATOM 2978 C CA . VAL A 1 381 ? 7.957 1.120 -40.437 1.00 23.69 381 VAL A CA 1
ATOM 2979 C C . VAL A 1 381 ? 9.188 1.988 -40.644 1.00 23.69 381 VAL A C 1
ATOM 2981 O O . VAL A 1 381 ? 9.162 2.882 -41.488 1.00 23.69 381 VAL A O 1
ATOM 2984 N N . VAL A 1 382 ? 10.252 1.746 -39.882 1.00 21.70 382 VAL A N 1
ATOM 2985 C CA . VAL A 1 382 ? 11.566 2.296 -40.222 1.00 21.70 382 VAL A CA 1
ATOM 2986 C C . VAL A 1 382 ? 12.037 1.570 -41.480 1.00 21.70 382 VAL A C 1
ATOM 2988 O O . VAL A 1 382 ? 12.678 0.522 -41.425 1.00 21.70 382 VAL A O 1
ATOM 2991 N N . ASP A 1 383 ? 11.642 2.116 -42.623 1.00 21.80 383 ASP A N 1
ATOM 2992 C CA . ASP A 1 383 ? 12.298 1.914 -43.902 1.00 21.80 383 ASP A CA 1
ATOM 2993 C C . ASP A 1 383 ? 13.506 2.858 -43.890 1.00 21.80 383 ASP A C 1
ATOM 2995 O O . ASP A 1 383 ? 13.366 4.084 -43.925 1.00 21.80 383 ASP A O 1
ATOM 2999 N N . VAL A 1 384 ? 14.707 2.303 -43.720 1.00 24.14 384 VAL A N 1
ATOM 3000 C CA . VAL A 1 384 ? 15.933 3.086 -43.884 1.00 24.14 384 VAL A CA 1
ATOM 3001 C C . VAL A 1 384 ? 16.035 3.395 -45.365 1.00 24.14 384 VAL A C 1
ATOM 3003 O O . VAL A 1 384 ? 16.431 2.546 -46.161 1.00 24.14 384 VAL A O 1
ATOM 3006 N N . ASP A 1 385 ? 15.652 4.620 -45.710 1.00 23.08 385 ASP A N 1
ATOM 3007 C CA . ASP A 1 385 ? 15.666 5.138 -47.064 1.00 23.08 385 ASP A CA 1
ATOM 3008 C C . ASP A 1 385 ? 17.018 4.861 -47.736 1.00 23.08 385 ASP A C 1
ATOM 3010 O O . ASP A 1 385 ? 18.081 5.411 -47.418 1.00 23.08 385 ASP A O 1
ATOM 3014 N N . SER A 1 386 ? 16.945 3.967 -48.711 1.00 30.36 386 SER A N 1
ATOM 3015 C CA . SER A 1 386 ? 17.913 3.770 -49.761 1.00 30.36 386 SER A CA 1
ATOM 3016 C C . SER A 1 386 ? 17.990 5.027 -50.634 1.00 30.36 386 SER A C 1
ATOM 3018 O O . SER A 1 386 ? 17.436 5.043 -51.726 1.00 30.36 386 SER A O 1
ATOM 3020 N N . ASN A 1 387 ? 18.698 6.075 -50.194 1.00 27.28 387 ASN A N 1
ATOM 3021 C CA . ASN A 1 387 ? 19.418 6.995 -51.088 1.00 27.28 387 ASN A CA 1
ATOM 3022 C C . ASN A 1 387 ? 20.283 8.032 -50.345 1.00 27.28 387 ASN A C 1
ATOM 3024 O O . ASN A 1 387 ? 19.990 9.223 -50.293 1.00 27.28 387 ASN A O 1
ATOM 3028 N N . GLN A 1 388 ? 21.487 7.619 -49.950 1.00 27.11 388 GLN A N 1
ATOM 3029 C CA . GLN A 1 388 ? 22.671 8.393 -50.331 1.00 27.11 388 GLN A CA 1
ATOM 3030 C C . GLN A 1 388 ? 23.671 7.482 -51.028 1.00 27.11 388 GLN A C 1
ATOM 3032 O O . GLN A 1 388 ? 24.685 7.055 -50.485 1.00 27.11 388 GLN A O 1
ATOM 3037 N N . SER A 1 389 ? 23.394 7.268 -52.310 1.00 27.03 389 SER A N 1
ATOM 3038 C CA . SER A 1 389 ? 24.407 6.999 -53.320 1.00 27.03 389 SER A CA 1
ATOM 3039 C C . SER A 1 389 ? 25.359 8.202 -53.413 1.00 27.03 389 SER A C 1
ATOM 3041 O O . SER A 1 389 ? 25.264 9.019 -54.327 1.00 27.03 389 SER A O 1
ATOM 3043 N N . LYS A 1 390 ? 26.284 8.351 -52.460 1.00 27.30 390 LYS A N 1
ATOM 3044 C CA . LYS A 1 390 ? 27.507 9.125 -52.687 1.00 27.30 390 LYS A CA 1
ATOM 3045 C C . LYS A 1 390 ? 28.602 8.155 -53.090 1.00 27.30 390 LYS A C 1
ATOM 3047 O O . LYS A 1 390 ? 29.135 7.412 -52.277 1.00 27.30 390 LYS A O 1
ATOM 3052 N N . ASN A 1 391 ? 28.893 8.195 -54.388 1.00 32.91 391 ASN A N 1
ATOM 3053 C CA . ASN A 1 391 ? 30.080 7.650 -55.028 1.00 32.91 391 ASN A CA 1
ATOM 3054 C C . ASN A 1 391 ? 31.300 7.672 -54.100 1.00 32.91 391 ASN A C 1
ATOM 3056 O O . ASN A 1 391 ? 31.902 8.724 -53.889 1.00 32.91 391 ASN A O 1
ATOM 3060 N N . ILE A 1 392 ? 31.728 6.494 -53.661 1.00 26.34 392 ILE A N 1
ATOM 3061 C CA . ILE A 1 392 ? 33.137 6.228 -53.406 1.00 26.34 392 ILE A CA 1
ATOM 3062 C C . ILE A 1 392 ? 33.490 5.012 -54.255 1.00 26.34 392 ILE A C 1
ATOM 3064 O O . ILE A 1 392 ? 33.313 3.864 -53.865 1.00 26.34 392 ILE A O 1
ATOM 3068 N N . MET A 1 393 ? 33.972 5.287 -55.469 1.00 27.20 393 MET A N 1
ATOM 3069 C CA . MET A 1 393 ? 34.856 4.349 -56.144 1.00 27.20 393 MET A CA 1
ATOM 3070 C C . MET A 1 393 ? 36.125 4.237 -55.299 1.00 27.20 393 MET A C 1
ATOM 3072 O O . MET A 1 393 ? 37.009 5.087 -55.391 1.00 27.20 393 MET A O 1
ATOM 3076 N N . THR A 1 394 ? 36.251 3.171 -54.523 1.00 28.16 394 THR A N 1
ATOM 3077 C CA . THR A 1 394 ? 37.557 2.639 -54.141 1.00 28.16 394 THR A CA 1
ATOM 3078 C C . THR A 1 394 ? 37.760 1.350 -54.917 1.00 28.16 394 THR A C 1
ATOM 3080 O O . THR A 1 394 ? 37.151 0.318 -54.656 1.00 28.16 394 THR A O 1
ATOM 3083 N N . LYS A 1 395 ? 38.615 1.435 -55.941 1.00 29.95 395 LYS A N 1
ATOM 3084 C CA . LYS A 1 395 ? 39.238 0.264 -56.556 1.00 29.95 395 LYS A CA 1
ATOM 3085 C C . LYS A 1 395 ? 39.909 -0.539 -55.439 1.00 29.95 395 LYS A C 1
ATOM 3087 O O . LYS A 1 395 ? 40.867 -0.033 -54.859 1.00 29.95 395 LYS A O 1
ATOM 3092 N N . SER A 1 396 ? 39.463 -1.764 -55.169 1.00 27.89 396 SER A N 1
ATOM 3093 C CA . SER A 1 396 ? 40.356 -2.760 -54.579 1.00 27.89 396 SER A CA 1
ATOM 3094 C C . SER A 1 396 ? 40.993 -3.535 -55.728 1.00 27.89 396 SER A C 1
ATOM 3096 O O . SER A 1 396 ? 40.331 -4.140 -56.569 1.00 27.89 396 SER A O 1
ATOM 3098 N N . SER A 1 397 ? 42.307 -3.407 -55.821 1.00 37.78 397 SER A N 1
ATOM 3099 C CA . SER A 1 397 ? 43.168 -4.243 -56.638 1.00 37.78 397 SER A CA 1
ATOM 3100 C C . SER A 1 397 ? 43.617 -5.411 -55.770 1.00 37.78 397 SER A C 1
ATOM 3102 O O . SER A 1 397 ? 44.544 -5.233 -54.989 1.00 37.78 397 SER A O 1
ATOM 3104 N N . ASP A 1 398 ? 42.952 -6.559 -55.880 1.00 31.20 398 ASP A N 1
ATOM 3105 C CA . ASP A 1 398 ? 43.566 -7.852 -55.557 1.00 31.20 398 ASP A CA 1
ATOM 3106 C C . ASP A 1 398 ? 42.749 -8.999 -56.189 1.00 31.20 398 ASP A C 1
ATOM 3108 O O . ASP A 1 398 ? 41.578 -9.156 -55.835 1.00 31.20 398 ASP A O 1
ATOM 3112 N N . PRO A 1 399 ? 43.291 -9.753 -57.168 1.00 34.81 399 PRO A N 1
ATOM 3113 C CA . PRO A 1 399 ? 42.548 -10.790 -57.883 1.00 34.81 399 PRO A CA 1
ATOM 3114 C C . PRO A 1 399 ? 42.720 -12.227 -57.355 1.00 34.81 399 PRO A C 1
ATOM 3116 O O . PRO A 1 399 ? 42.254 -13.139 -58.028 1.00 34.81 399 PRO A O 1
ATOM 3119 N N . ASP A 1 400 ? 43.299 -12.465 -56.173 1.00 40.38 400 ASP A N 1
ATOM 3120 C CA . ASP A 1 400 ? 43.599 -13.833 -55.714 1.00 40.38 400 ASP A CA 1
ATOM 3121 C C . ASP A 1 400 ? 42.974 -14.182 -54.350 1.00 40.38 400 ASP A C 1
ATOM 3123 O O . ASP A 1 400 ? 43.619 -14.104 -53.307 1.00 40.38 400 ASP A O 1
ATOM 3127 N N . ALA A 1 401 ? 41.713 -14.629 -54.362 1.00 37.75 401 ALA A N 1
ATOM 3128 C CA . ALA A 1 401 ? 41.153 -15.514 -53.333 1.00 37.75 401 ALA A CA 1
ATOM 3129 C C . ALA A 1 401 ? 39.891 -16.221 -53.864 1.00 37.75 401 ALA A C 1
ATOM 3131 O O . ALA A 1 401 ? 38.762 -15.782 -53.638 1.00 37.75 401 ALA A O 1
ATOM 3132 N N . GLU A 1 402 ? 40.070 -17.338 -54.578 1.00 40.59 402 GLU A N 1
ATOM 3133 C CA . GLU A 1 402 ? 38.995 -18.304 -54.848 1.00 40.59 402 GLU A CA 1
ATOM 3134 C C . GLU A 1 402 ? 38.532 -18.948 -53.528 1.00 40.59 402 GLU A C 1
ATOM 3136 O O . GLU A 1 402 ? 38.991 -20.010 -53.114 1.00 40.59 402 GLU A O 1
ATOM 3141 N N . GLY A 1 403 ? 37.609 -18.271 -52.846 1.00 41.88 403 GLY A N 1
ATOM 3142 C CA . GLY A 1 403 ? 36.868 -18.764 -51.690 1.00 41.88 403 GLY A CA 1
ATOM 3143 C C . GLY A 1 403 ? 35.370 -18.682 -51.963 1.00 41.88 403 GLY A C 1
ATOM 3144 O O . GLY A 1 403 ? 34.728 -17.712 -51.582 1.00 41.88 403 GLY A O 1
ATOM 3145 N N . ASP A 1 404 ? 34.850 -19.694 -52.660 1.00 48.25 404 ASP A N 1
ATOM 3146 C CA . ASP A 1 404 ? 33.435 -20.039 -52.867 1.00 48.25 404 ASP A CA 1
ATOM 3147 C C . ASP A 1 404 ? 32.449 -18.851 -52.966 1.00 48.25 404 ASP A C 1
ATOM 3149 O O . ASP A 1 404 ? 31.811 -18.438 -51.994 1.00 48.25 404 ASP A O 1
ATOM 3153 N N . ALA A 1 405 ? 32.267 -18.334 -54.185 1.00 40.88 405 ALA A N 1
ATOM 3154 C CA . ALA A 1 405 ? 31.320 -17.261 -54.504 1.00 40.88 405 ALA A CA 1
ATOM 3155 C C . ALA A 1 405 ? 29.881 -17.542 -54.016 1.00 40.88 405 ALA A C 1
ATOM 3157 O O . ALA A 1 405 ? 29.141 -16.605 -53.713 1.00 40.88 405 ALA A O 1
ATOM 3158 N N . ASN A 1 406 ? 29.492 -18.816 -53.857 1.00 44.28 406 ASN A N 1
ATOM 3159 C CA . ASN A 1 406 ? 28.194 -19.192 -53.292 1.00 44.28 406 ASN A CA 1
ATOM 3160 C C . ASN A 1 406 ? 28.096 -18.931 -51.783 1.00 44.28 406 ASN A C 1
ATOM 3162 O O . ASN A 1 406 ? 27.000 -18.693 -51.280 1.00 44.28 406 ASN A O 1
ATOM 3166 N N . LYS A 1 407 ? 29.213 -18.945 -51.050 1.00 45.09 407 LYS A N 1
ATOM 3167 C CA . LYS A 1 407 ? 29.278 -18.615 -49.619 1.00 45.09 407 LYS A CA 1
ATOM 3168 C C . LYS A 1 407 ? 29.115 -17.107 -49.399 1.00 45.09 407 LYS A C 1
ATOM 3170 O O . LYS A 1 407 ? 28.393 -16.696 -48.495 1.00 45.09 407 LYS A O 1
ATOM 3175 N N . VAL A 1 408 ? 29.691 -16.299 -50.293 1.00 46.69 408 VAL A N 1
ATOM 3176 C CA . VAL A 1 408 ? 29.524 -14.834 -50.336 1.00 46.69 408 VAL A CA 1
ATOM 3177 C C . VAL A 1 408 ? 28.093 -14.445 -50.734 1.00 46.69 408 VAL A C 1
ATOM 3179 O O . VAL A 1 408 ? 27.490 -13.585 -50.096 1.00 46.69 408 VAL A O 1
ATOM 3182 N N . LEU A 1 409 ? 27.509 -15.114 -51.735 1.00 43.69 409 LEU A N 1
ATOM 3183 C CA . LEU A 1 409 ? 26.112 -14.916 -52.150 1.00 43.69 409 LEU A CA 1
ATOM 3184 C C . LEU A 1 409 ? 25.107 -15.321 -51.061 1.00 43.69 409 LEU A C 1
ATOM 3186 O O . LEU A 1 409 ? 24.188 -14.560 -50.779 1.00 43.69 409 LEU A O 1
ATOM 3190 N N . ARG A 1 410 ? 25.306 -16.463 -50.385 1.00 48.31 410 ARG A N 1
ATOM 3191 C CA . ARG A 1 410 ? 24.466 -16.880 -49.243 1.00 48.31 410 ARG A CA 1
ATOM 3192 C C . ARG A 1 410 ? 24.606 -15.959 -48.028 1.00 48.31 410 ARG A C 1
ATOM 3194 O O . ARG A 1 410 ? 23.650 -15.833 -47.275 1.00 48.31 410 ARG A O 1
ATOM 3201 N N . GLY A 1 411 ? 25.768 -15.331 -47.834 1.00 43.84 411 GLY A N 1
ATOM 3202 C CA . GLY A 1 411 ? 25.966 -14.289 -46.822 1.00 43.84 411 GLY A CA 1
ATOM 3203 C C . GLY A 1 411 ? 25.233 -12.986 -47.158 1.00 43.84 411 GLY A C 1
ATOM 3204 O O . GLY A 1 411 ? 24.686 -12.356 -46.264 1.00 43.84 411 GLY A O 1
ATOM 3205 N N . ARG A 1 412 ? 25.155 -12.618 -48.445 1.00 45.09 412 ARG A N 1
ATOM 3206 C CA . ARG A 1 412 ? 24.394 -11.448 -48.925 1.00 45.09 412 ARG A CA 1
ATOM 3207 C C . ARG A 1 412 ? 22.877 -11.639 -48.882 1.00 45.09 412 ARG A C 1
ATOM 3209 O O . ARG A 1 412 ? 22.175 -10.721 -48.491 1.00 45.09 412 ARG A O 1
ATOM 3216 N N . GLU A 1 413 ? 22.378 -12.820 -49.236 1.00 47.72 413 GLU A N 1
ATOM 3217 C CA . GLU A 1 413 ? 20.940 -13.153 -49.192 1.00 47.72 413 GLU A CA 1
ATOM 3218 C C . GLU A 1 413 ? 20.403 -13.333 -47.753 1.00 47.72 413 GLU A C 1
ATOM 3220 O O . GLU A 1 413 ? 19.198 -13.419 -47.550 1.00 47.72 413 GLU A O 1
ATOM 3225 N N . ARG A 1 414 ? 21.285 -13.369 -46.739 1.00 45.97 414 ARG A N 1
ATOM 3226 C CA . ARG A 1 414 ? 20.935 -13.337 -45.304 1.00 45.97 414 ARG A CA 1
ATOM 3227 C C . ARG A 1 414 ? 20.815 -11.916 -44.730 1.00 45.97 414 ARG A C 1
ATOM 3229 O O . ARG A 1 414 ? 20.747 -11.785 -43.512 1.00 45.97 414 ARG A O 1
ATOM 3236 N N . GLN A 1 415 ? 20.787 -10.869 -45.563 1.00 46.16 415 GLN A N 1
ATOM 3237 C CA . GLN A 1 415 ? 20.411 -9.517 -45.129 1.00 46.16 415 GLN A CA 1
ATOM 3238 C C . GLN A 1 415 ? 18.935 -9.499 -44.709 1.00 46.16 415 GLN A C 1
ATOM 3240 O O . GLN A 1 415 ? 18.047 -9.147 -45.481 1.00 46.16 415 GLN A O 1
ATOM 3245 N N . PHE A 1 416 ? 18.670 -9.918 -43.475 1.00 47.25 416 PHE A N 1
ATOM 3246 C CA . PHE A 1 416 ? 17.460 -9.531 -42.768 1.00 47.25 416 PHE A CA 1
ATOM 3247 C C . PHE A 1 416 ? 17.551 -8.041 -42.402 1.00 47.25 416 PHE A C 1
ATOM 3249 O O . PHE A 1 416 ? 18.642 -7.469 -42.362 1.00 47.25 416 PHE A O 1
ATOM 3256 N N . SER A 1 417 ? 16.403 -7.404 -42.150 1.00 51.31 417 SER A N 1
ATOM 3257 C CA . SER A 1 417 ? 16.348 -6.104 -41.469 1.00 51.31 417 SER A CA 1
ATOM 3258 C C . SER A 1 417 ? 17.252 -6.112 -40.225 1.00 51.31 417 SER A C 1
ATOM 3260 O O . SER A 1 417 ? 17.375 -7.174 -39.608 1.00 51.31 417 SER A O 1
ATOM 3262 N N . PRO A 1 418 ? 17.857 -4.970 -39.841 1.00 60.28 418 PRO A N 1
ATOM 3263 C CA . PRO A 1 418 ? 18.750 -4.899 -38.686 1.00 60.28 418 PRO A CA 1
ATOM 3264 C C . PRO A 1 418 ? 18.110 -5.569 -37.467 1.00 60.28 418 PRO A C 1
ATOM 3266 O O . PRO A 1 418 ? 16.995 -5.224 -37.068 1.00 60.28 418 PRO A O 1
ATOM 3269 N N . ILE A 1 419 ? 18.804 -6.563 -36.909 1.00 65.00 419 ILE A N 1
ATOM 3270 C CA . ILE A 1 419 ? 18.306 -7.330 -35.767 1.00 65.00 419 ILE A CA 1
ATOM 3271 C C . ILE A 1 419 ? 18.643 -6.549 -34.501 1.00 65.00 419 ILE A C 1
ATOM 3273 O O . ILE A 1 419 ? 19.811 -6.367 -34.162 1.00 65.00 419 ILE A O 1
ATOM 3277 N N . ALA A 1 420 ? 17.609 -6.105 -33.795 1.00 78.25 420 ALA A N 1
ATOM 3278 C CA . ALA A 1 420 ? 17.715 -5.520 -32.468 1.00 78.25 420 ALA A CA 1
ATOM 3279 C C . ALA A 1 420 ? 16.593 -6.050 -31.576 1.00 78.25 420 ALA A C 1
ATOM 3281 O O . ALA A 1 420 ? 15.512 -6.399 -32.057 1.00 78.25 420 ALA A O 1
ATOM 3282 N N . GLY A 1 421 ? 16.848 -6.127 -30.275 1.00 77.62 421 GLY A N 1
ATOM 3283 C CA . GLY A 1 421 ? 15.859 -6.625 -29.336 1.00 77.62 421 GLY A CA 1
ATOM 3284 C C . GLY A 1 421 ? 16.281 -6.501 -27.884 1.00 77.62 421 GLY A C 1
ATOM 3285 O O . GLY A 1 421 ? 17.375 -6.043 -27.556 1.00 77.62 421 GLY A O 1
ATOM 3286 N N . ARG A 1 422 ? 15.370 -6.927 -27.011 1.00 85.12 422 ARG A N 1
ATOM 3287 C CA . ARG A 1 422 ? 15.563 -6.946 -25.567 1.00 85.12 422 ARG A CA 1
ATOM 3288 C C . ARG A 1 422 ? 15.040 -8.253 -24.990 1.00 85.12 422 ARG A C 1
ATOM 3290 O O . ARG A 1 422 ? 13.878 -8.599 -25.197 1.00 85.12 422 ARG A O 1
ATOM 3297 N N . LEU A 1 423 ? 15.886 -8.962 -24.251 1.00 80.12 423 LEU A N 1
ATOM 3298 C CA . LEU A 1 423 ? 15.502 -10.137 -23.466 1.00 80.12 423 LEU A CA 1
ATOM 3299 C C . LEU A 1 423 ? 15.419 -9.736 -21.997 1.00 80.12 423 LEU A C 1
ATOM 3301 O O . LEU A 1 423 ? 16.373 -9.171 -21.479 1.00 80.12 423 LEU A O 1
ATOM 3305 N N . CYS A 1 424 ? 14.309 -10.040 -21.326 1.00 81.44 424 CYS A N 1
ATOM 3306 C CA . CYS A 1 424 ? 14.120 -9.756 -19.902 1.00 81.44 424 CYS A CA 1
ATOM 3307 C C . CYS A 1 424 ? 13.801 -11.043 -19.144 1.00 81.44 424 CYS A C 1
ATOM 3309 O O . CYS A 1 424 ? 12.972 -11.841 -19.583 1.00 81.44 424 CYS A O 1
ATOM 3311 N N . PHE A 1 425 ? 14.413 -11.223 -17.979 1.00 83.12 425 PHE A N 1
ATOM 3312 C CA . PHE A 1 425 ? 14.110 -12.331 -17.079 1.00 83.12 425 PHE A CA 1
ATOM 3313 C C . PHE A 1 425 ? 14.403 -11.957 -15.624 1.00 83.12 425 PHE A C 1
ATOM 3315 O O . PHE A 1 425 ? 15.132 -11.011 -15.327 1.00 83.12 425 PHE A O 1
ATOM 3322 N N . ARG A 1 426 ? 13.817 -12.714 -14.689 1.00 84.19 426 ARG A N 1
ATOM 3323 C CA . ARG A 1 426 ? 14.113 -12.570 -13.258 1.00 84.19 426 ARG A CA 1
ATOM 3324 C C . ARG A 1 426 ? 15.567 -12.947 -12.991 1.00 84.19 426 ARG A C 1
ATOM 3326 O O . ARG A 1 426 ? 16.041 -13.967 -13.494 1.00 84.19 426 ARG A O 1
ATOM 3333 N N . ALA A 1 427 ? 16.241 -12.139 -12.182 1.00 87.38 427 ALA A N 1
ATOM 3334 C CA . ALA A 1 427 ? 17.616 -12.371 -11.773 1.00 87.38 427 ALA A CA 1
ATOM 3335 C C . ALA A 1 427 ? 17.663 -13.447 -10.674 1.00 87.38 427 ALA A C 1
ATOM 3337 O O . ALA A 1 427 ? 17.773 -13.114 -9.505 1.00 87.38 427 ALA A O 1
ATOM 3338 N N . LEU A 1 428 ? 17.533 -14.726 -11.044 1.00 91.69 428 LEU A N 1
ATOM 3339 C CA . LEU A 1 428 ? 17.617 -15.870 -10.121 1.00 91.69 428 LEU A CA 1
ATOM 3340 C C . LEU A 1 428 ? 18.992 -16.553 -10.255 1.00 91.69 428 LEU A C 1
ATOM 3342 O O . LEU A 1 428 ? 19.238 -17.164 -11.304 1.00 91.69 428 LEU A O 1
ATOM 3346 N N . PRO A 1 429 ? 19.900 -16.433 -9.266 1.00 93.94 429 PRO A N 1
ATOM 3347 C CA . PRO A 1 429 ? 21.234 -17.033 -9.318 1.00 93.94 429 PRO A CA 1
ATOM 3348 C C . PRO A 1 429 ? 21.245 -18.537 -9.608 1.00 93.94 429 PRO A C 1
ATOM 3350 O O . PRO A 1 429 ? 22.045 -18.980 -10.435 1.00 93.94 429 PRO A O 1
ATOM 3353 N N . ALA A 1 430 ? 20.321 -19.308 -9.033 1.00 94.31 430 ALA A N 1
ATOM 3354 C CA . ALA A 1 430 ? 20.216 -20.751 -9.246 1.00 94.31 430 ALA A CA 1
ATOM 3355 C C . ALA A 1 430 ? 19.914 -21.130 -10.711 1.00 94.31 430 ALA A C 1
ATOM 3357 O O . ALA A 1 430 ? 20.225 -22.239 -11.142 1.00 94.31 430 ALA A O 1
ATOM 3358 N N . LEU A 1 431 ? 19.362 -20.204 -11.509 1.00 93.06 431 LEU A N 1
ATOM 3359 C CA . LEU A 1 431 ? 19.106 -20.394 -12.943 1.00 93.06 431 LEU A CA 1
ATOM 3360 C C . LEU A 1 431 ? 20.118 -19.679 -13.849 1.00 93.06 431 LEU A C 1
ATOM 3362 O O . LEU A 1 431 ? 19.955 -19.713 -15.068 1.00 93.06 431 LEU A O 1
ATOM 3366 N N . ALA A 1 432 ? 21.156 -19.033 -13.307 1.00 93.44 432 ALA A N 1
ATOM 3367 C CA . ALA A 1 432 ? 22.060 -18.192 -14.097 1.00 93.44 432 ALA A CA 1
ATOM 3368 C C . ALA A 1 432 ? 22.715 -18.952 -15.265 1.00 93.44 432 ALA A C 1
ATOM 3370 O O . ALA A 1 432 ? 22.712 -18.459 -16.394 1.00 93.44 432 ALA A O 1
ATOM 3371 N N . SER A 1 433 ? 23.170 -20.185 -15.014 1.00 94.12 433 SER A N 1
ATOM 3372 C CA . SER A 1 433 ? 23.795 -21.030 -16.043 1.00 94.12 433 SER A CA 1
ATOM 3373 C C . SER A 1 433 ? 22.798 -21.425 -17.137 1.00 94.12 433 SER A C 1
ATOM 3375 O O . SER A 1 433 ? 23.081 -21.275 -18.323 1.00 94.12 433 SER A O 1
ATOM 3377 N N . GLU A 1 434 ? 21.590 -21.856 -16.755 1.00 92.06 434 GLU A N 1
ATOM 3378 C CA . GLU A 1 434 ? 20.533 -22.207 -17.713 1.00 92.06 434 GLU A CA 1
ATOM 3379 C C . GLU A 1 434 ? 20.128 -20.994 -18.567 1.00 92.06 434 GLU A C 1
ATOM 3381 O O . GLU A 1 434 ? 19.914 -21.118 -19.776 1.00 92.06 434 GLU A O 1
ATOM 3386 N N . ARG A 1 435 ? 20.061 -19.801 -17.958 1.00 91.50 435 ARG A N 1
ATOM 3387 C CA . ARG A 1 435 ? 19.756 -18.546 -18.657 1.00 91.50 435 ARG A CA 1
ATOM 3388 C C . ARG A 1 435 ? 20.844 -18.169 -19.649 1.00 91.50 435 ARG A C 1
ATOM 3390 O O . ARG A 1 435 ? 20.507 -17.823 -20.779 1.00 91.50 435 ARG A O 1
ATOM 3397 N N . ALA A 1 436 ? 22.115 -18.276 -19.269 1.00 93.06 436 ALA A N 1
ATOM 3398 C CA . ALA A 1 436 ? 23.228 -18.023 -20.178 1.00 93.06 436 ALA A CA 1
ATOM 3399 C C . ALA A 1 436 ? 23.153 -18.936 -21.408 1.00 93.06 436 ALA A C 1
ATOM 3401 O O . ALA A 1 436 ? 23.180 -18.451 -22.538 1.00 93.06 436 ALA A O 1
ATOM 3402 N N . GLU A 1 437 ? 22.934 -20.238 -21.209 1.00 93.00 437 GLU A N 1
ATOM 3403 C CA . GLU A 1 437 ? 22.769 -21.170 -22.324 1.00 93.00 437 GLU A CA 1
ATOM 3404 C C . GLU A 1 437 ? 21.546 -20.860 -23.201 1.00 93.00 437 GLU A C 1
ATOM 3406 O O . GLU A 1 437 ? 21.610 -20.986 -24.422 1.00 93.00 437 GLU A O 1
ATOM 3411 N N . GLN A 1 438 ? 20.410 -20.477 -22.605 1.00 90.94 438 GLN A N 1
ATOM 3412 C CA . GLN A 1 438 ? 19.209 -20.097 -23.357 1.00 90.94 438 GLN A CA 1
ATOM 3413 C C . GLN A 1 438 ? 19.464 -18.877 -24.242 1.00 90.94 438 GLN A C 1
ATOM 3415 O O . GLN A 1 438 ? 19.079 -18.892 -25.408 1.00 90.94 438 GLN A O 1
ATOM 3420 N N . VAL A 1 439 ? 20.128 -17.848 -23.714 1.00 89.56 439 VAL A N 1
ATOM 3421 C CA . VAL A 1 439 ? 20.437 -16.638 -24.484 1.00 89.56 439 VAL A CA 1
ATOM 3422 C C . VAL A 1 439 ? 21.444 -16.939 -25.594 1.00 89.56 439 VAL A C 1
ATOM 3424 O O . VAL A 1 439 ? 21.237 -16.511 -26.727 1.00 89.56 439 VAL A O 1
ATOM 3427 N N . LEU A 1 440 ? 22.480 -17.734 -25.313 1.00 89.38 440 LEU A N 1
ATOM 3428 C CA . LEU A 1 440 ? 23.449 -18.153 -26.330 1.00 89.38 440 LEU A CA 1
ATOM 3429 C C . LEU A 1 440 ? 22.780 -18.938 -27.470 1.00 89.38 440 LEU A C 1
ATOM 3431 O O . LEU A 1 440 ? 23.084 -18.681 -28.632 1.00 89.38 440 LEU A O 1
ATOM 3435 N N . ARG A 1 441 ? 21.817 -19.821 -27.162 1.00 86.62 441 ARG A N 1
ATOM 3436 C CA . ARG A 1 441 ? 21.002 -20.516 -28.178 1.00 86.62 441 ARG A CA 1
ATOM 3437 C C . ARG A 1 441 ? 20.160 -19.548 -29.010 1.00 86.62 441 ARG A C 1
ATOM 3439 O O . ARG A 1 441 ? 20.116 -19.682 -30.226 1.00 86.62 441 ARG A O 1
ATOM 3446 N N . VAL A 1 442 ? 19.543 -18.540 -28.384 1.00 84.25 442 VAL A N 1
ATOM 3447 C CA . VAL A 1 442 ? 18.803 -17.490 -29.111 1.00 84.25 442 VAL A CA 1
ATOM 3448 C C . VAL A 1 442 ? 19.728 -16.735 -30.068 1.00 84.25 442 VAL A C 1
ATOM 3450 O O . VAL A 1 442 ? 19.361 -16.505 -31.217 1.00 84.25 442 VAL A O 1
ATOM 3453 N N . PHE A 1 443 ? 20.935 -16.366 -29.634 1.00 84.19 443 PHE A N 1
ATOM 3454 C CA . PHE A 1 443 ? 21.898 -15.682 -30.499 1.00 84.19 443 PHE A CA 1
ATOM 3455 C C . PHE A 1 443 ? 22.410 -16.578 -31.632 1.00 84.19 443 PHE A C 1
ATOM 3457 O O . PHE A 1 443 ? 22.524 -16.108 -32.764 1.00 84.19 443 PHE A O 1
ATOM 3464 N N . GLU A 1 444 ? 22.631 -17.870 -31.378 1.00 82.00 444 GLU A N 1
ATOM 3465 C CA . GLU A 1 444 ? 22.952 -18.853 -32.417 1.00 82.00 444 GLU A CA 1
ATOM 3466 C C . GLU A 1 444 ? 21.830 -18.971 -33.465 1.00 82.00 444 GLU A C 1
ATOM 3468 O O . GLU A 1 444 ? 22.108 -18.880 -34.665 1.00 82.00 444 GLU A O 1
ATOM 3473 N N . ASP A 1 445 ? 20.569 -19.073 -33.031 1.00 77.50 445 ASP A N 1
ATOM 3474 C CA . ASP A 1 445 ? 19.389 -19.141 -33.907 1.00 77.50 445 ASP A CA 1
ATOM 3475 C C . ASP A 1 445 ? 19.192 -17.855 -34.732 1.00 77.50 445 ASP A C 1
ATOM 3477 O O . ASP A 1 445 ? 18.751 -17.909 -35.884 1.00 77.50 445 ASP A O 1
ATOM 3481 N N . LEU A 1 446 ? 19.574 -16.698 -34.180 1.00 75.38 446 LEU A N 1
ATOM 3482 C CA . LEU A 1 446 ? 19.607 -15.410 -34.886 1.00 75.38 446 LEU A CA 1
ATOM 3483 C C . LEU A 1 446 ? 20.797 -15.277 -35.855 1.00 75.38 446 LEU A C 1
ATOM 3485 O O . LEU A 1 446 ? 20.905 -14.274 -36.559 1.00 75.38 446 LEU A O 1
ATOM 3489 N N . GLY A 1 447 ? 21.676 -16.280 -35.932 1.00 77.62 447 GLY A N 1
ATOM 3490 C CA . GLY A 1 447 ? 22.824 -16.307 -36.839 1.00 77.62 447 GLY A CA 1
ATOM 3491 C C . GLY A 1 447 ? 24.111 -15.707 -36.268 1.00 77.62 447 GLY A C 1
ATOM 3492 O O . GLY A 1 447 ? 25.064 -15.517 -37.027 1.00 77.62 447 GLY A O 1
ATOM 3493 N N . TYR A 1 448 ? 24.162 -15.460 -34.957 1.00 81.94 448 TYR A N 1
ATOM 3494 C CA . TYR A 1 448 ? 25.300 -14.901 -34.222 1.00 81.94 448 TYR A CA 1
ATOM 3495 C C . TYR A 1 448 ? 25.850 -15.902 -33.187 1.00 81.94 448 TYR A C 1
ATOM 3497 O O . TYR A 1 448 ? 25.743 -15.665 -31.984 1.00 81.94 448 TYR A O 1
ATOM 3505 N N . PRO A 1 449 ? 26.442 -17.036 -33.612 1.00 82.19 449 PRO A N 1
ATOM 3506 C CA . PRO A 1 449 ? 27.043 -17.983 -32.679 1.00 82.19 449 PRO A CA 1
ATOM 3507 C C . PRO A 1 449 ? 28.257 -17.356 -31.981 1.00 82.19 449 PRO A C 1
ATOM 3509 O O . PRO A 1 449 ? 29.144 -16.800 -32.635 1.00 82.19 449 PRO A O 1
ATOM 3512 N N . PHE A 1 450 ? 28.321 -17.475 -30.656 1.00 83.94 450 PHE A N 1
ATOM 3513 C CA . PHE A 1 450 ? 29.472 -17.022 -29.876 1.00 83.94 450 PHE A CA 1
ATOM 3514 C C . PHE A 1 450 ? 30.601 -18.057 -29.955 1.00 83.94 450 PHE A C 1
ATOM 3516 O O . PHE A 1 450 ? 30.364 -19.266 -29.993 1.00 83.94 450 PHE A O 1
ATOM 3523 N N . SER A 1 451 ? 31.854 -17.595 -29.973 1.00 85.25 451 SER A N 1
ATOM 3524 C CA . SER A 1 451 ? 33.005 -18.497 -29.856 1.00 85.25 451 SER A CA 1
ATOM 3525 C C . SER A 1 451 ? 33.105 -19.052 -28.424 1.00 85.25 451 SER A C 1
ATOM 3527 O O . SER A 1 451 ? 32.474 -18.516 -27.517 1.00 85.25 451 SER A O 1
ATOM 3529 N N . GLY A 1 452 ? 33.886 -20.113 -28.182 1.00 85.94 452 GLY A N 1
ATOM 3530 C CA . GLY A 1 452 ? 34.068 -20.665 -26.826 1.00 85.94 452 GLY A CA 1
ATOM 3531 C C . GLY A 1 452 ? 34.472 -19.602 -25.785 1.00 85.94 452 GLY A C 1
ATOM 3532 O O . GLY A 1 452 ? 33.725 -19.398 -24.830 1.00 85.94 452 GLY A O 1
ATOM 3533 N N . PRO A 1 453 ? 35.573 -18.853 -26.000 1.00 89.50 453 PRO A N 1
ATOM 3534 C CA . PRO A 1 453 ? 35.987 -17.777 -25.093 1.00 89.50 453 PRO A CA 1
ATOM 3535 C C . PRO A 1 453 ? 34.951 -16.654 -24.935 1.00 89.50 453 PRO A C 1
ATOM 3537 O O . PRO A 1 453 ? 34.770 -16.140 -23.832 1.00 89.50 453 PRO A O 1
ATOM 3540 N N . ASP A 1 454 ? 34.252 -16.280 -26.012 1.00 86.00 454 ASP A N 1
ATOM 3541 C CA . ASP A 1 454 ? 33.219 -15.237 -25.950 1.00 86.00 454 ASP A CA 1
ATOM 3542 C C . ASP A 1 454 ? 31.977 -15.718 -25.188 1.00 86.00 454 ASP A C 1
ATOM 3544 O O . ASP A 1 454 ? 31.380 -14.952 -24.437 1.00 86.00 454 ASP A O 1
ATOM 3548 N N . SER A 1 455 ? 31.613 -16.996 -25.332 1.00 90.75 455 SER A N 1
ATOM 3549 C CA . SER A 1 455 ? 30.500 -17.617 -24.601 1.00 90.75 455 SER A CA 1
ATOM 3550 C C . SER A 1 455 ? 30.795 -17.692 -23.105 1.00 90.75 455 SER A C 1
ATOM 3552 O O . SER A 1 455 ? 29.924 -17.391 -22.288 1.00 90.75 455 SER A O 1
ATOM 3554 N N . GLU A 1 456 ? 32.027 -18.062 -22.735 1.00 92.94 456 GLU A N 1
ATOM 3555 C CA . GLU A 1 456 ? 32.490 -18.082 -21.341 1.00 92.94 456 GLU A CA 1
ATOM 3556 C C . GLU A 1 456 ? 32.466 -16.678 -20.730 1.00 92.94 456 GLU A C 1
ATOM 3558 O O . GLU A 1 456 ? 31.948 -16.488 -19.627 1.00 92.94 456 GLU A O 1
ATOM 3563 N N . ARG A 1 457 ? 32.968 -15.678 -21.467 1.00 93.88 457 ARG A N 1
ATOM 3564 C CA . ARG A 1 457 ? 32.948 -14.279 -21.034 1.00 93.88 457 ARG A CA 1
ATOM 3565 C C . ARG A 1 457 ? 31.520 -13.759 -20.853 1.00 93.88 457 ARG A C 1
ATOM 3567 O O . ARG A 1 457 ? 31.220 -13.202 -19.801 1.00 93.88 457 ARG A O 1
ATOM 3574 N N . PHE A 1 458 ? 30.648 -13.962 -21.840 1.00 93.38 458 PHE A N 1
ATOM 3575 C CA . PHE A 1 458 ? 29.241 -13.563 -21.768 1.00 93.38 458 PHE A CA 1
ATOM 3576 C C . PHE A 1 458 ? 28.533 -14.207 -20.571 1.00 93.38 458 PHE A C 1
ATOM 3578 O O . PHE A 1 458 ? 27.842 -13.526 -19.815 1.00 93.38 458 PHE A O 1
ATOM 3585 N N . SER A 1 459 ? 28.745 -15.509 -20.359 1.00 95.12 459 SER A N 1
ATOM 3586 C CA . SER A 1 459 ? 28.147 -16.231 -19.234 1.00 95.12 459 SER A CA 1
ATOM 3587 C C . SER A 1 459 ? 28.616 -15.658 -17.896 1.00 95.12 459 SER A C 1
ATOM 3589 O O . SER A 1 459 ? 27.795 -15.427 -17.013 1.00 95.12 459 SER A O 1
ATOM 3591 N N . ALA A 1 460 ? 29.910 -15.351 -17.752 1.00 95.50 460 ALA A N 1
ATOM 3592 C CA . ALA A 1 460 ? 30.444 -14.725 -16.543 1.00 95.50 460 ALA A CA 1
ATOM 3593 C C . ALA A 1 460 ? 29.852 -13.325 -16.288 1.00 95.50 460 ALA A C 1
ATOM 3595 O O . ALA A 1 460 ? 29.471 -13.023 -15.156 1.00 95.50 460 ALA A O 1
ATOM 3596 N N . GLU A 1 461 ? 29.730 -12.492 -17.328 1.00 95.19 461 GLU A N 1
ATOM 3597 C CA . GLU A 1 461 ? 29.102 -11.164 -17.241 1.00 95.19 461 GLU A CA 1
ATOM 3598 C C . GLU A 1 461 ? 27.626 -11.270 -16.823 1.00 95.19 461 GLU A C 1
ATOM 3600 O O . GLU A 1 461 ? 27.182 -10.559 -15.918 1.00 95.19 461 GLU A O 1
ATOM 3605 N N . LEU A 1 462 ? 26.874 -12.202 -17.418 1.00 92.50 462 LEU A N 1
ATOM 3606 C CA . LEU A 1 462 ? 25.470 -12.415 -17.079 1.00 92.50 462 LEU A CA 1
ATOM 3607 C C . LEU A 1 462 ? 25.287 -12.979 -15.664 1.00 92.50 462 LEU A C 1
ATOM 3609 O O . LEU A 1 462 ? 24.388 -12.546 -14.944 1.00 92.50 462 LEU A O 1
ATOM 3613 N N . HIS A 1 463 ? 26.133 -13.922 -15.246 1.00 95.31 463 HIS A N 1
ATOM 3614 C CA . HIS A 1 463 ? 26.097 -14.485 -13.895 1.00 95.31 463 HIS A CA 1
ATOM 3615 C C . HIS A 1 463 ? 26.311 -13.403 -12.842 1.00 95.31 463 HIS A C 1
ATOM 3617 O O . HIS A 1 463 ? 25.567 -13.339 -11.863 1.00 95.31 463 HIS A O 1
ATOM 3623 N N . GLU A 1 464 ? 27.300 -12.535 -13.054 1.00 94.00 464 GLU A N 1
ATOM 3624 C CA . GLU A 1 464 ? 27.584 -11.444 -12.131 1.00 94.00 464 GLU A CA 1
ATOM 3625 C C . GLU A 1 464 ? 26.434 -10.434 -12.086 1.00 94.00 464 GLU A C 1
ATOM 3627 O O . GLU A 1 464 ? 26.021 -10.036 -10.998 1.00 94.00 464 GLU A O 1
ATOM 3632 N N . ALA A 1 465 ? 25.848 -10.086 -13.236 1.00 89.69 465 ALA A N 1
ATOM 3633 C CA . ALA A 1 465 ? 24.679 -9.213 -13.292 1.00 89.69 465 ALA A CA 1
ATOM 3634 C C . ALA A 1 465 ? 23.472 -9.810 -12.542 1.00 89.69 465 ALA A C 1
ATOM 3636 O O . ALA A 1 465 ? 22.845 -9.124 -11.732 1.00 89.69 465 ALA A O 1
ATOM 3637 N N . ILE A 1 466 ? 23.172 -11.097 -12.755 1.00 91.19 466 ILE A N 1
ATOM 3638 C CA . ILE A 1 466 ? 22.093 -11.811 -12.057 1.00 91.19 466 ILE A CA 1
ATOM 3639 C C . ILE A 1 466 ? 22.346 -11.832 -10.547 1.00 91.19 466 ILE A C 1
ATOM 3641 O O . ILE A 1 466 ? 21.465 -11.470 -9.767 1.00 91.19 466 ILE A O 1
ATOM 3645 N N . ARG A 1 467 ? 23.555 -12.217 -10.123 1.00 91.81 467 ARG A N 1
ATOM 3646 C CA . ARG A 1 467 ? 23.937 -12.293 -8.709 1.00 91.81 467 ARG A CA 1
ATOM 3647 C C . ARG A 1 467 ? 23.846 -10.927 -8.034 1.00 91.81 467 ARG A C 1
ATOM 3649 O O . ARG A 1 467 ? 23.263 -10.809 -6.954 1.00 91.81 467 ARG A O 1
ATOM 3656 N N . HIS A 1 468 ? 24.397 -9.897 -8.672 1.00 87.94 468 HIS A N 1
ATOM 3657 C CA . HIS A 1 468 ? 24.346 -8.523 -8.185 1.00 87.94 468 HIS A CA 1
ATOM 3658 C C . HIS A 1 468 ? 22.897 -8.038 -8.049 1.00 87.94 468 HIS A C 1
ATOM 3660 O O . HIS A 1 468 ? 22.513 -7.554 -6.986 1.00 87.94 468 HIS A O 1
ATOM 3666 N N . GLY A 1 469 ? 22.062 -8.254 -9.072 1.00 85.50 469 GLY A N 1
ATOM 3667 C CA . GLY A 1 469 ? 20.648 -7.889 -9.032 1.00 85.50 469 GLY A CA 1
ATOM 3668 C C . GLY A 1 469 ? 19.877 -8.579 -7.915 1.00 85.50 469 GLY A C 1
ATOM 3669 O O . GLY A 1 469 ? 19.183 -7.907 -7.156 1.00 85.50 469 GLY A O 1
ATOM 3670 N N . PHE A 1 470 ? 20.043 -9.893 -7.763 1.00 86.19 470 PHE A N 1
ATOM 3671 C CA . PHE A 1 470 ? 19.384 -10.649 -6.698 1.00 86.19 470 PHE A CA 1
ATOM 3672 C C . PHE A 1 470 ? 19.825 -10.213 -5.294 1.00 86.19 470 PHE A C 1
ATOM 3674 O O . PHE A 1 470 ? 19.002 -10.154 -4.382 1.00 86.19 470 PHE A O 1
ATOM 3681 N N . THR A 1 471 ? 21.108 -9.865 -5.125 1.00 84.31 471 THR A N 1
ATOM 3682 C CA . THR A 1 471 ? 21.646 -9.357 -3.849 1.00 84.31 471 THR A CA 1
ATOM 3683 C C . THR A 1 471 ? 21.024 -8.013 -3.471 1.00 84.31 471 THR A C 1
ATOM 3685 O O . THR A 1 471 ? 20.740 -7.786 -2.298 1.00 84.31 471 THR A O 1
ATOM 3688 N N . LEU A 1 472 ? 20.789 -7.133 -4.452 1.00 78.12 472 LEU A N 1
ATOM 3689 C CA . LEU A 1 472 ? 20.105 -5.859 -4.218 1.00 78.12 472 LEU A CA 1
ATOM 3690 C C . LEU A 1 472 ? 18.645 -6.074 -3.801 1.00 78.12 472 LEU A C 1
ATOM 3692 O O . LEU A 1 472 ? 18.192 -5.483 -2.824 1.00 78.12 472 LEU A O 1
ATOM 3696 N N . HIS A 1 473 ? 17.909 -6.913 -4.537 1.00 74.06 473 HIS A N 1
ATOM 3697 C CA . HIS A 1 473 ? 16.536 -7.288 -4.206 1.00 74.06 473 HIS A CA 1
ATOM 3698 C C . HIS A 1 473 ? 16.141 -8.593 -4.914 1.00 74.06 473 HIS A C 1
ATOM 3700 O O . HIS A 1 473 ? 16.349 -8.749 -6.118 1.00 74.06 473 HIS A O 1
ATOM 3706 N N . GLY A 1 474 ? 15.473 -9.510 -4.204 1.00 73.56 474 GLY A N 1
ATOM 3707 C CA . GLY A 1 474 ? 15.128 -10.832 -4.746 1.00 73.56 474 GLY A CA 1
ATOM 3708 C C . GLY A 1 474 ? 14.216 -10.811 -5.984 1.00 73.56 474 GLY A C 1
ATOM 3709 O O . GLY A 1 474 ? 14.181 -11.778 -6.736 1.00 73.56 474 GLY A O 1
ATOM 3710 N N . SER A 1 475 ? 13.492 -9.713 -6.235 1.00 72.44 475 SER A N 1
ATOM 3711 C CA . SER A 1 475 ? 12.599 -9.548 -7.400 1.00 72.44 475 SER A CA 1
ATOM 3712 C C . SER A 1 475 ? 13.189 -8.742 -8.571 1.00 72.44 475 SER A C 1
ATOM 3714 O O . SER A 1 475 ? 12.454 -8.378 -9.500 1.00 72.44 475 SER A O 1
ATOM 3716 N N . CYS A 1 476 ? 14.496 -8.453 -8.550 1.00 79.56 476 CYS A N 1
ATOM 3717 C CA . CYS A 1 476 ? 15.192 -7.758 -9.635 1.00 79.56 476 CYS A CA 1
ATOM 3718 C C . CYS A 1 476 ? 15.063 -8.478 -10.988 1.00 79.56 476 CYS A C 1
ATOM 3720 O O . CYS A 1 476 ? 14.919 -9.702 -11.080 1.00 79.56 476 CYS A O 1
ATOM 3722 N N . GLU A 1 477 ? 15.124 -7.687 -12.057 1.00 81.38 477 GLU A N 1
ATOM 3723 C CA . GLU A 1 477 ? 15.122 -8.174 -13.436 1.00 81.38 477 GLU A CA 1
ATOM 3724 C C . GLU A 1 477 ? 16.462 -7.863 -14.089 1.00 81.38 477 GLU A C 1
ATOM 3726 O O . GLU A 1 477 ? 16.976 -6.751 -13.958 1.00 81.38 477 GLU A O 1
ATOM 3731 N N . ALA A 1 478 ? 17.004 -8.848 -14.797 1.00 82.94 478 ALA A N 1
ATOM 3732 C CA . ALA A 1 478 ? 18.111 -8.654 -15.716 1.00 82.94 478 ALA A CA 1
ATOM 3733 C C . ALA A 1 478 ? 17.539 -8.492 -17.128 1.00 82.94 478 ALA A C 1
ATOM 3735 O O . ALA A 1 478 ? 16.626 -9.224 -17.530 1.00 82.94 478 ALA A O 1
ATOM 3736 N N . ALA A 1 479 ? 18.068 -7.524 -17.867 1.00 84.19 479 ALA A N 1
ATOM 3737 C CA . ALA A 1 479 ? 17.733 -7.288 -19.257 1.00 84.19 479 ALA A CA 1
ATOM 3738 C C . ALA A 1 479 ? 18.995 -7.313 -20.118 1.00 84.19 479 ALA A C 1
ATOM 3740 O O . ALA A 1 479 ? 20.042 -6.820 -19.710 1.00 84.19 479 ALA A O 1
ATOM 3741 N N . ILE A 1 480 ? 18.879 -7.885 -21.311 1.00 85.88 480 ILE A N 1
ATOM 3742 C CA . ILE A 1 480 ? 19.930 -7.890 -22.323 1.00 85.88 480 ILE A CA 1
ATOM 3743 C C . ILE A 1 480 ? 19.384 -7.150 -23.528 1.00 85.88 480 ILE A C 1
ATOM 3745 O O . ILE A 1 480 ? 18.480 -7.653 -24.199 1.00 85.88 480 ILE A O 1
ATOM 3749 N N . GLU A 1 481 ? 19.912 -5.963 -23.782 1.00 86.56 481 GLU A N 1
ATOM 3750 C CA . GLU A 1 481 ? 19.628 -5.204 -24.996 1.00 86.56 481 GLU A CA 1
ATOM 3751 C C . GLU A 1 481 ? 20.693 -5.539 -26.026 1.00 86.56 481 GLU A C 1
ATOM 3753 O O . GLU A 1 481 ? 21.878 -5.538 -25.706 1.00 86.56 481 GLU A O 1
ATOM 3758 N N . TYR A 1 482 ? 20.284 -5.882 -27.243 1.00 84.62 482 TYR A N 1
ATOM 3759 C CA . TYR A 1 482 ? 21.208 -6.295 -28.291 1.00 84.62 482 TYR A CA 1
ATOM 3760 C C . TYR A 1 482 ? 20.860 -5.670 -29.639 1.00 84.62 482 TYR A C 1
ATOM 3762 O O . TYR A 1 482 ? 19.697 -5.393 -29.935 1.00 84.62 482 TYR A O 1
ATOM 3770 N N . SER A 1 483 ? 21.883 -5.455 -30.464 1.00 82.50 483 SER A N 1
ATOM 3771 C CA . SER A 1 483 ? 21.760 -4.937 -31.829 1.00 82.50 483 SER A CA 1
ATOM 3772 C C . SER A 1 483 ? 22.884 -5.446 -32.728 1.00 82.50 483 SER A C 1
ATOM 3774 O O . SER A 1 483 ? 23.966 -5.800 -32.258 1.00 82.50 483 SER A O 1
ATOM 3776 N N . GLU A 1 484 ? 22.645 -5.483 -34.034 1.00 79.00 484 GLU A N 1
ATOM 3777 C CA . GLU A 1 484 ? 23.677 -5.810 -35.018 1.00 79.00 484 GLU A CA 1
ATOM 3778 C C . GLU A 1 484 ? 24.804 -4.760 -35.030 1.00 79.00 484 GLU A C 1
ATOM 3780 O O . GLU A 1 484 ? 24.565 -3.550 -35.063 1.00 79.00 484 GLU A O 1
ATOM 3785 N N . ALA A 1 485 ? 26.056 -5.222 -35.006 1.00 73.06 485 ALA A N 1
ATOM 3786 C CA . ALA A 1 485 ? 27.226 -4.353 -35.036 1.00 73.06 485 ALA A CA 1
ATOM 3787 C C . ALA A 1 485 ? 27.577 -3.910 -36.467 1.00 73.06 485 ALA A C 1
ATOM 3789 O O . ALA A 1 485 ? 27.549 -4.702 -37.409 1.00 73.06 485 ALA A O 1
ATOM 3790 N N . SER A 1 486 ? 28.048 -2.666 -36.625 1.00 64.94 486 SER A N 1
ATOM 3791 C CA . SER A 1 486 ? 28.408 -2.050 -37.918 1.00 64.94 486 SER A CA 1
ATOM 3792 C C . SER A 1 486 ? 29.487 -2.790 -38.727 1.00 64.94 486 SER A C 1
ATOM 3794 O O . SER A 1 486 ? 29.749 -2.441 -39.879 1.00 64.94 486 SER A O 1
ATOM 3796 N N . HIS A 1 487 ? 30.175 -3.760 -38.123 1.00 59.09 487 HIS A N 1
ATOM 3797 C CA . HIS A 1 487 ? 31.277 -4.521 -38.721 1.00 59.09 487 HIS A CA 1
ATOM 3798 C C . HIS A 1 487 ? 31.001 -6.035 -38.760 1.00 59.09 487 HIS A C 1
ATOM 3800 O O . HIS A 1 487 ? 31.915 -6.815 -39.025 1.00 59.09 487 HIS A O 1
ATOM 3806 N N . GLY A 1 488 ? 29.745 -6.439 -38.531 1.00 63.34 488 GLY A N 1
ATOM 3807 C CA . GLY A 1 488 ? 29.342 -7.829 -38.330 1.00 63.34 488 GLY A CA 1
ATOM 3808 C C . GLY A 1 488 ? 29.511 -8.268 -36.872 1.00 63.34 488 GLY A C 1
ATOM 3809 O O . GLY A 1 488 ? 30.436 -7.835 -36.186 1.00 63.34 488 GLY A O 1
ATOM 3810 N N . GLY A 1 489 ? 28.603 -9.123 -36.397 1.00 72.06 489 GLY A N 1
ATOM 3811 C CA . GLY A 1 489 ? 28.522 -9.541 -34.992 1.00 72.06 489 GLY A CA 1
ATOM 3812 C C . GLY A 1 489 ? 27.390 -8.852 -34.224 1.00 72.06 489 GLY A C 1
ATOM 3813 O O . GLY A 1 489 ? 26.595 -8.112 -34.803 1.00 72.06 489 GLY A O 1
ATOM 3814 N N . LEU A 1 490 ? 27.318 -9.113 -32.918 1.00 81.25 490 LEU A N 1
ATOM 3815 C CA . LEU A 1 490 ? 26.249 -8.643 -32.038 1.00 81.25 490 LEU A CA 1
ATOM 3816 C C . LEU A 1 490 ? 26.817 -7.711 -30.958 1.00 81.25 490 LEU A C 1
ATOM 3818 O O . LEU A 1 490 ? 27.702 -8.110 -30.203 1.00 81.25 490 LEU A O 1
ATOM 3822 N N . ASN A 1 491 ? 26.295 -6.490 -30.864 1.00 85.38 491 ASN A N 1
ATOM 3823 C CA . ASN A 1 491 ? 26.458 -5.649 -29.682 1.00 85.38 491 ASN A CA 1
ATOM 3824 C C . ASN A 1 491 ? 25.424 -6.079 -28.644 1.00 85.38 491 ASN A C 1
ATOM 3826 O O . ASN A 1 491 ? 24.261 -6.272 -28.999 1.00 85.38 491 ASN A O 1
ATOM 3830 N N . TYR A 1 492 ? 25.818 -6.180 -27.377 1.00 88.75 492 TYR A N 1
ATOM 3831 C CA . TYR A 1 492 ? 24.881 -6.384 -26.280 1.00 88.75 492 TYR A CA 1
ATOM 3832 C C . TYR A 1 492 ? 25.270 -5.558 -25.054 1.00 88.75 492 TYR A C 1
ATOM 3834 O O . TYR A 1 492 ? 26.448 -5.284 -24.822 1.00 88.75 492 TYR A O 1
ATOM 3842 N N . GLU A 1 493 ? 24.273 -5.204 -24.255 1.00 90.12 493 GLU A N 1
ATOM 3843 C CA . GLU A 1 493 ? 24.433 -4.601 -22.939 1.00 90.12 493 GLU A CA 1
ATOM 3844 C C . GLU A 1 493 ? 23.544 -5.342 -21.941 1.00 90.12 493 GLU A C 1
ATOM 3846 O O . GLU A 1 493 ? 22.363 -5.583 -22.199 1.00 90.12 493 GLU A O 1
ATOM 3851 N N . ILE A 1 494 ? 24.125 -5.725 -20.802 1.00 89.25 494 ILE A N 1
ATOM 3852 C CA . ILE A 1 494 ? 23.400 -6.368 -19.707 1.00 89.25 494 ILE A CA 1
ATOM 3853 C C . ILE A 1 494 ? 23.108 -5.304 -18.657 1.00 89.25 494 ILE A C 1
ATOM 3855 O O . ILE A 1 494 ? 24.022 -4.742 -18.057 1.00 89.25 494 ILE A O 1
ATOM 3859 N N . THR A 1 495 ? 21.829 -5.053 -18.412 1.00 84.50 495 THR A N 1
ATOM 3860 C CA . THR A 1 495 ? 21.361 -4.116 -17.393 1.00 84.50 495 THR A CA 1
ATOM 3861 C C . THR A 1 495 ? 20.582 -4.854 -16.314 1.00 84.50 495 THR A C 1
ATOM 3863 O O . THR A 1 495 ? 19.976 -5.901 -16.548 1.00 84.50 495 THR A O 1
ATOM 3866 N N . VAL A 1 496 ? 20.600 -4.308 -15.101 1.00 80.25 496 VAL A N 1
ATOM 3867 C CA . VAL A 1 496 ? 19.810 -4.809 -13.976 1.00 80.25 496 VAL A CA 1
ATOM 3868 C C . VAL A 1 496 ? 18.880 -3.696 -13.535 1.00 80.25 496 VAL A C 1
ATOM 3870 O O . VAL A 1 496 ? 19.337 -2.620 -13.155 1.00 80.25 496 VAL A O 1
ATOM 3873 N N . ASN A 1 497 ? 17.575 -3.948 -13.578 1.00 70.81 497 ASN A N 1
ATOM 3874 C CA . ASN A 1 497 ? 16.601 -3.001 -13.057 1.00 70.81 497 ASN A CA 1
ATOM 3875 C C . ASN A 1 497 ? 16.449 -3.203 -11.545 1.00 70.81 497 ASN A C 1
ATOM 3877 O O . ASN A 1 497 ? 15.849 -4.186 -11.098 1.00 70.81 497 ASN A O 1
ATOM 3881 N N . SER A 1 498 ? 16.994 -2.260 -10.778 1.00 62.28 498 SER A N 1
ATOM 3882 C CA . SER A 1 498 ? 17.068 -2.301 -9.318 1.00 62.28 498 SER A CA 1
ATOM 3883 C C . SER A 1 498 ? 16.114 -1.332 -8.617 1.00 62.28 498 SER A C 1
ATOM 3885 O O . SER A 1 498 ? 16.440 -0.907 -7.512 1.00 62.28 498 SER A O 1
ATOM 3887 N N . ALA A 1 499 ? 14.984 -0.942 -9.231 1.00 56.91 499 ALA A N 1
ATOM 3888 C CA . ALA A 1 499 ? 14.006 -0.069 -8.564 1.00 56.91 499 ALA A CA 1
ATOM 3889 C C . ALA A 1 499 ? 13.741 -0.576 -7.136 1.00 56.91 499 ALA A C 1
ATOM 3891 O O . ALA A 1 499 ? 13.350 -1.744 -6.975 1.00 56.91 499 ALA A O 1
ATOM 3892 N N . ALA A 1 500 ? 14.023 0.268 -6.135 1.00 55.78 500 ALA A N 1
ATOM 3893 C CA . ALA A 1 500 ? 14.003 -0.127 -4.736 1.00 55.78 500 ALA A CA 1
ATOM 3894 C C . ALA A 1 500 ? 12.591 -0.561 -4.334 1.00 55.78 500 ALA A C 1
ATOM 3896 O O . ALA A 1 500 ? 11.601 -0.207 -4.977 1.00 55.78 500 ALA A O 1
ATOM 3897 N N . LEU A 1 501 ? 12.478 -1.347 -3.261 1.00 56.53 501 LEU A N 1
ATOM 3898 C CA . LEU A 1 501 ? 11.172 -1.784 -2.772 1.00 56.53 501 LEU A CA 1
ATOM 3899 C C . LEU A 1 501 ? 10.265 -0.574 -2.473 1.00 56.53 501 LEU A C 1
ATOM 3901 O O . LEU A 1 501 ? 9.119 -0.570 -2.913 1.00 56.53 501 LEU A O 1
ATOM 3905 N N . ALA A 1 502 ? 10.810 0.467 -1.834 1.00 52.97 502 ALA A N 1
ATOM 3906 C CA . ALA A 1 502 ? 10.131 1.743 -1.599 1.00 52.97 502 ALA A CA 1
ATOM 3907 C C . ALA A 1 502 ? 9.697 2.422 -2.910 1.00 52.97 502 ALA A C 1
ATOM 3909 O O . ALA A 1 502 ? 8.522 2.732 -3.051 1.00 52.97 502 ALA A O 1
ATOM 3910 N N . ASP A 1 503 ? 10.576 2.530 -3.914 1.00 55.03 503 ASP A N 1
ATOM 3911 C CA . ASP A 1 503 ? 10.231 3.098 -5.231 1.00 55.03 503 ASP A CA 1
ATOM 3912 C C . ASP A 1 503 ? 9.083 2.330 -5.907 1.00 55.03 503 ASP A C 1
ATOM 3914 O O . ASP A 1 503 ? 8.234 2.901 -6.594 1.00 55.03 503 ASP A O 1
ATOM 3918 N N . ARG A 1 504 ? 9.035 1.004 -5.714 1.00 58.94 504 ARG A N 1
ATOM 3919 C CA . ARG A 1 504 ? 7.929 0.176 -6.202 1.00 58.94 504 ARG A CA 1
ATOM 3920 C C . ARG A 1 504 ? 6.656 0.422 -5.399 1.00 58.94 504 ARG A C 1
ATOM 3922 O O . ARG A 1 504 ? 5.609 0.515 -6.021 1.00 58.94 504 ARG A O 1
ATOM 3929 N N . TYR A 1 505 ? 6.709 0.569 -4.078 1.00 58.66 505 TYR A N 1
ATOM 3930 C CA . TYR A 1 505 ? 5.541 0.971 -3.283 1.00 58.66 505 TYR A CA 1
ATOM 3931 C C . TYR A 1 505 ? 5.038 2.371 -3.678 1.00 58.66 505 TYR A C 1
ATOM 3933 O O . TYR A 1 505 ? 3.834 2.569 -3.858 1.00 58.66 505 TYR A O 1
ATOM 3941 N N . GLU A 1 506 ? 5.947 3.315 -3.920 1.00 54.66 506 GLU A N 1
ATOM 3942 C CA . GLU A 1 506 ? 5.628 4.668 -4.373 1.00 54.66 506 GLU A CA 1
ATOM 3943 C C . GLU A 1 506 ? 4.978 4.685 -5.758 1.00 54.66 506 GLU A C 1
ATOM 3945 O O . GLU A 1 506 ? 3.989 5.385 -5.970 1.00 54.66 506 GLU A O 1
ATOM 3950 N N . ALA A 1 507 ? 5.452 3.854 -6.690 1.00 49.47 507 ALA A N 1
ATOM 3951 C CA . ALA A 1 507 ? 4.855 3.713 -8.019 1.00 49.47 507 ALA A CA 1
ATOM 3952 C C . ALA A 1 507 ? 3.420 3.139 -7.997 1.00 49.47 507 ALA A C 1
ATOM 3954 O O . ALA A 1 507 ? 2.707 3.209 -9.005 1.00 49.47 507 ALA A O 1
ATOM 3955 N N . TRP A 1 508 ? 2.984 2.562 -6.872 1.00 49.34 508 TRP A N 1
ATOM 3956 C CA . TRP A 1 508 ? 1.639 2.007 -6.694 1.00 49.34 508 TRP A CA 1
ATOM 3957 C C . TRP A 1 508 ? 0.664 2.983 -6.024 1.00 49.34 508 TRP A C 1
ATOM 3959 O O . TRP A 1 508 ? -0.541 2.874 -6.264 1.00 49.34 508 TRP A O 1
ATOM 3969 N N . LEU A 1 509 ? 1.158 3.984 -5.280 1.00 48.91 509 LEU A N 1
ATOM 3970 C CA . LEU A 1 509 ? 0.343 5.044 -4.662 1.00 48.91 509 LEU A CA 1
ATOM 3971 C C . LEU A 1 509 ? -0.664 5.712 -5.628 1.00 48.91 509 LEU A C 1
ATOM 3973 O O . LEU A 1 509 ? -1.810 5.913 -5.217 1.00 48.91 509 LEU A O 1
ATOM 3977 N N . PRO A 1 510 ? -0.331 6.007 -6.908 1.00 34.69 510 PRO A N 1
ATOM 3978 C CA . PRO A 1 510 ? -1.251 6.702 -7.813 1.00 34.69 510 PRO A CA 1
ATOM 3979 C C . PRO A 1 510 ? -2.415 5.839 -8.318 1.00 34.69 510 PRO A C 1
ATOM 3981 O O . PRO A 1 510 ? -3.385 6.379 -8.843 1.00 34.69 510 PRO A O 1
ATOM 3984 N N . ARG A 1 511 ? -2.345 4.503 -8.199 1.00 36.88 511 ARG A N 1
ATOM 3985 C CA . ARG A 1 511 ? -3.373 3.597 -8.754 1.00 36.88 511 ARG A CA 1
ATOM 3986 C C . ARG A 1 511 ? -4.589 3.433 -7.843 1.00 36.88 511 ARG A C 1
ATOM 3988 O O . ARG A 1 511 ? -5.571 2.823 -8.250 1.00 36.88 511 ARG A O 1
ATOM 3995 N N . GLY A 1 512 ? -4.533 3.941 -6.609 1.00 36.34 512 GLY A N 1
ATOM 3996 C CA . GLY A 1 512 ? -5.624 3.846 -5.632 1.00 36.34 512 GLY A CA 1
ATOM 3997 C C . GLY A 1 512 ? -5.929 2.423 -5.135 1.00 36.34 512 GLY A C 1
ATOM 3998 O O . GLY A 1 512 ? -6.802 2.251 -4.279 1.00 36.34 512 GLY A O 1
ATOM 3999 N N . ASP A 1 513 ? -5.225 1.408 -5.639 1.00 44.69 513 ASP A N 1
ATOM 4000 C CA . ASP A 1 513 ? -5.377 0.008 -5.262 1.00 44.69 513 ASP A CA 1
ATOM 4001 C C . ASP A 1 513 ? -4.468 -0.308 -4.074 1.00 44.69 513 ASP A C 1
ATOM 4003 O O . ASP A 1 513 ? -3.243 -0.343 -4.171 1.00 44.69 513 ASP A O 1
ATOM 4007 N N . GLN A 1 514 ? -5.090 -0.519 -2.919 1.00 62.25 514 GLN A N 1
ATOM 4008 C CA . GLN A 1 514 ? -4.395 -0.957 -1.716 1.00 62.25 514 GLN A CA 1
ATOM 4009 C C . GLN A 1 514 ? -3.985 -2.418 -1.925 1.00 62.25 514 GLN A C 1
ATOM 4011 O O . GLN A 1 514 ? -4.861 -3.256 -2.133 1.00 62.25 514 GLN A O 1
ATOM 4016 N N . MET A 1 515 ? -2.681 -2.732 -1.898 1.00 64.62 515 MET A N 1
ATOM 4017 C CA . MET A 1 515 ? -2.172 -4.062 -2.286 1.00 64.62 515 MET A CA 1
ATOM 4018 C C . MET A 1 515 ? -2.869 -5.223 -1.566 1.00 64.62 515 MET A C 1
ATOM 4020 O O . MET A 1 515 ? -3.150 -6.249 -2.175 1.00 64.62 515 MET A O 1
ATOM 4024 N N . PHE A 1 516 ? -3.224 -5.034 -0.299 1.00 72.50 516 PHE A N 1
ATOM 4025 C CA . PHE A 1 516 ? -3.907 -6.042 0.509 1.00 72.50 516 PHE A CA 1
ATOM 4026 C C . PHE A 1 516 ? -5.317 -5.597 0.936 1.00 72.50 516 PHE A C 1
ATOM 4028 O O . PHE A 1 516 ? -5.845 -6.046 1.950 1.00 72.50 516 PHE A O 1
ATOM 4035 N N . GLY A 1 517 ? -5.958 -4.727 0.148 1.00 72.31 517 GLY A N 1
ATOM 4036 C CA . GLY A 1 517 ? -7.305 -4.220 0.417 1.00 72.31 517 GLY A CA 1
ATOM 4037 C C . GLY A 1 517 ? -7.369 -3.192 1.554 1.00 72.31 517 GLY A C 1
ATOM 4038 O O . GLY A 1 517 ? -6.359 -2.852 2.167 1.00 72.31 517 GLY A O 1
ATOM 4039 N N . SER A 1 518 ? -8.579 -2.681 1.809 1.00 72.94 518 SER A N 1
ATOM 4040 C CA . SER A 1 518 ? -8.834 -1.566 2.740 1.00 72.94 518 SER A CA 1
ATOM 4041 C C . SER A 1 518 ? -9.477 -1.926 4.060 1.00 72.94 518 SER A C 1
ATOM 4043 O O . SER A 1 518 ? -9.644 -1.060 4.917 1.00 72.94 518 SER A O 1
ATOM 4045 N N . TYR A 1 519 ? -9.855 -3.185 4.221 1.00 79.81 519 TYR A N 1
ATOM 4046 C CA . TYR A 1 519 ? -10.364 -3.677 5.486 1.00 79.81 519 TYR A CA 1
ATOM 4047 C C . TYR A 1 519 ? -9.195 -4.124 6.372 1.00 79.81 519 TYR A C 1
ATOM 4049 O O . TYR A 1 519 ? -8.212 -4.651 5.844 1.00 79.81 519 TYR A O 1
ATOM 4057 N N . PRO A 1 520 ? -9.281 -3.921 7.698 1.00 89.75 520 PRO A N 1
ATOM 4058 C CA . PRO A 1 520 ? -8.371 -4.585 8.623 1.00 89.75 520 PRO A CA 1
ATOM 4059 C C . PRO A 1 520 ? -8.509 -6.101 8.481 1.00 89.75 520 PRO A C 1
ATOM 4061 O O . PRO A 1 520 ? -9.610 -6.597 8.225 1.00 89.75 520 PRO A O 1
ATOM 4064 N N . ASP A 1 521 ? -7.413 -6.828 8.676 1.00 94.19 521 ASP A N 1
ATOM 4065 C CA . ASP A 1 521 ? -7.428 -8.287 8.606 1.00 94.19 521 ASP A CA 1
ATOM 4066 C C . ASP A 1 521 ? -8.358 -8.854 9.689 1.00 94.19 521 ASP A C 1
ATOM 4068 O O . ASP A 1 521 ? -8.309 -8.454 10.863 1.00 94.19 521 ASP A O 1
ATOM 4072 N N . ALA A 1 522 ? -9.209 -9.811 9.318 1.00 95.12 522 ALA A N 1
ATOM 4073 C CA . ALA A 1 522 ? -10.169 -10.388 10.245 1.00 95.12 522 ALA A CA 1
ATOM 4074 C C . ALA A 1 522 ? -9.469 -11.130 11.388 1.00 95.12 522 ALA A C 1
ATOM 4076 O O . ALA A 1 522 ? -9.953 -11.080 12.520 1.00 95.12 522 ALA A O 1
ATOM 4077 N N . MET A 1 523 ? -8.325 -11.777 11.126 1.00 97.56 523 MET A N 1
ATOM 4078 C CA . MET A 1 523 ? -7.543 -12.456 12.168 1.00 97.56 523 MET A CA 1
ATOM 4079 C C . MET A 1 523 ? -7.032 -11.475 13.229 1.00 97.56 523 MET A C 1
ATOM 4081 O O . MET A 1 523 ? -7.127 -11.736 14.428 1.00 97.56 523 MET A O 1
ATOM 4085 N N . VAL A 1 524 ? -6.551 -10.306 12.801 1.00 97.31 524 VAL A N 1
ATOM 4086 C CA . VAL A 1 524 ? -6.064 -9.257 13.706 1.00 97.31 524 VAL A CA 1
ATOM 4087 C C . VAL A 1 524 ? -7.194 -8.765 14.612 1.00 97.31 524 VAL A C 1
ATOM 4089 O O . VAL A 1 524 ? -7.032 -8.713 15.834 1.00 97.31 524 VAL A O 1
ATOM 4092 N N . LEU A 1 525 ? -8.363 -8.460 14.037 1.00 95.06 525 LEU A N 1
ATOM 4093 C CA . LEU A 1 525 ? -9.532 -8.053 14.819 1.00 95.06 525 LEU A CA 1
ATOM 4094 C C . LEU A 1 525 ? -10.034 -9.169 15.741 1.00 95.06 525 LEU A C 1
ATOM 4096 O O . LEU A 1 525 ? -10.443 -8.892 16.868 1.00 95.06 525 LEU A O 1
ATOM 4100 N N . HIS A 1 526 ? -10.006 -10.423 15.285 1.00 95.31 526 HIS A N 1
ATOM 4101 C CA . HIS A 1 526 ? -10.404 -11.582 16.080 1.00 95.31 526 HIS A CA 1
ATOM 4102 C C . HIS A 1 526 ? -9.572 -11.686 17.362 1.00 95.31 526 HIS A C 1
ATOM 4104 O O . HIS A 1 526 ? -10.141 -11.739 18.454 1.00 95.31 526 HIS A O 1
ATOM 4110 N N . VAL A 1 527 ? -8.242 -11.632 17.240 1.00 96.56 527 VAL A N 1
ATOM 4111 C CA . VAL A 1 527 ? -7.330 -11.702 18.390 1.00 96.56 527 VAL A CA 1
ATOM 4112 C C . VAL A 1 527 ? -7.501 -10.484 19.297 1.00 96.56 527 VAL A C 1
ATOM 4114 O O . VAL A 1 527 ? -7.668 -10.647 20.504 1.00 96.56 527 VAL A O 1
ATOM 4117 N N . ALA A 1 528 ? -7.540 -9.265 18.746 1.00 95.25 528 ALA A N 1
ATOM 4118 C CA . ALA A 1 528 ? -7.731 -8.049 19.544 1.00 95.25 528 ALA A CA 1
ATOM 4119 C C . ALA A 1 528 ? -9.029 -8.091 20.377 1.00 95.25 528 ALA A C 1
ATOM 4121 O O . ALA A 1 528 ? -9.016 -7.800 21.576 1.00 95.25 528 ALA A O 1
ATOM 4122 N N . ASN A 1 529 ? -10.134 -8.546 19.776 1.00 92.88 529 ASN A N 1
ATOM 4123 C CA . ASN A 1 529 ? -11.422 -8.686 20.456 1.00 92.88 529 ASN A CA 1
ATOM 4124 C C . ASN A 1 529 ? -11.404 -9.737 21.577 1.00 92.88 529 ASN A C 1
ATOM 4126 O O . ASN A 1 529 ? -12.115 -9.577 22.570 1.00 92.88 529 ASN A O 1
ATOM 4130 N N . GLN A 1 530 ? -10.598 -10.795 21.454 1.00 93.00 530 GLN A N 1
ATOM 4131 C CA . GLN A 1 530 ? -10.447 -11.804 22.508 1.00 93.00 530 GLN A CA 1
ATOM 4132 C C . GLN A 1 530 ? -9.696 -11.275 23.733 1.00 93.00 530 GLN A C 1
ATOM 4134 O O . GLN A 1 530 ? -9.981 -11.710 24.850 1.00 93.00 530 GLN A O 1
ATOM 4139 N N . LEU A 1 531 ? -8.744 -10.352 23.550 1.00 89.44 531 LEU A N 1
ATOM 4140 C CA . LEU A 1 531 ? -7.929 -9.838 24.659 1.00 89.44 531 LEU A CA 1
ATOM 4141 C C . LEU A 1 531 ? -8.643 -8.743 25.461 1.00 89.44 531 LEU A C 1
ATOM 4143 O O . LEU A 1 531 ? -8.376 -8.586 26.653 1.00 89.44 531 LEU A O 1
ATOM 4147 N N . GLY A 1 532 ? -9.577 -8.023 24.832 1.00 73.50 532 GLY A N 1
ATOM 4148 C CA . GLY A 1 532 ? -10.336 -6.937 25.455 1.00 73.50 532 GLY A CA 1
ATOM 4149 C C . GLY A 1 532 ? -9.476 -5.725 25.858 1.00 73.50 532 GLY A C 1
ATOM 4150 O O . GLY A 1 532 ? -8.300 -5.649 25.533 1.00 73.50 532 GLY A O 1
ATOM 4151 N N . GLN A 1 533 ? -10.082 -4.770 26.582 1.00 77.94 533 GLN A N 1
ATOM 4152 C CA . GLN A 1 533 ? -9.493 -3.508 27.091 1.00 77.94 533 GLN A CA 1
ATOM 4153 C C . GLN A 1 533 ? -8.612 -2.708 26.093 1.00 77.94 533 GLN A C 1
ATOM 4155 O O . GLN A 1 533 ? -8.512 -2.990 24.903 1.00 77.94 533 GLN A O 1
ATOM 4160 N N . ARG A 1 534 ? -8.023 -1.601 26.557 1.00 92.94 534 ARG A N 1
ATOM 4161 C CA . ARG A 1 534 ? -7.122 -0.760 25.761 1.00 92.94 534 ARG A CA 1
ATOM 4162 C C . ARG A 1 534 ? -5.748 -1.428 25.640 1.00 92.94 534 ARG A C 1
ATOM 4164 O O . ARG A 1 534 ? -4.885 -1.227 26.490 1.00 92.94 534 ARG A O 1
ATOM 4171 N N . LEU A 1 535 ? -5.571 -2.224 24.589 1.00 96.19 535 LEU A N 1
ATOM 4172 C CA . LEU A 1 535 ? -4.313 -2.886 24.242 1.00 96.19 535 LEU A CA 1
ATOM 4173 C C . LEU A 1 535 ? -3.227 -1.894 23.810 1.00 96.19 535 LEU A C 1
ATOM 4175 O O . LEU A 1 535 ? -3.518 -0.833 23.259 1.00 96.19 535 LEU A O 1
ATOM 4179 N N . LYS A 1 536 ? -1.973 -2.301 24.022 1.00 97.19 536 LYS A N 1
ATOM 4180 C CA . LYS A 1 536 ? -0.790 -1.755 23.346 1.00 97.19 536 LYS A CA 1
ATOM 4181 C C . LYS A 1 536 ? -0.426 -2.683 22.198 1.00 97.19 536 LYS A C 1
ATOM 4183 O O . LYS A 1 536 ? -0.158 -3.861 22.453 1.00 97.19 536 LYS A O 1
ATOM 4188 N N . VAL A 1 537 ? -0.422 -2.157 20.985 1.00 98.06 537 VAL A N 1
ATOM 4189 C CA . VAL A 1 537 ? -0.216 -2.906 19.748 1.00 98.06 537 VAL A CA 1
ATOM 4190 C C . VAL A 1 537 ? 1.027 -2.385 19.041 1.00 98.06 537 VAL A C 1
ATOM 4192 O O . VAL A 1 537 ? 1.221 -1.175 18.962 1.00 98.06 537 VAL A O 1
ATOM 4195 N N . LEU A 1 538 ? 1.836 -3.301 18.522 1.00 97.88 538 LEU A N 1
ATOM 4196 C CA . LEU A 1 538 ? 2.926 -3.016 17.599 1.00 97.88 538 LEU A CA 1
ATOM 4197 C C . LEU A 1 538 ? 2.553 -3.560 16.212 1.00 97.88 538 LEU A C 1
ATOM 4199 O O . LEU A 1 538 ? 2.452 -4.770 16.049 1.00 97.88 538 LEU A O 1
ATOM 4203 N N . ASP A 1 539 ? 2.316 -2.693 15.232 1.00 97.75 539 ASP A N 1
ATOM 4204 C CA . ASP A 1 539 ? 1.999 -3.071 13.846 1.00 97.75 539 ASP A CA 1
ATOM 4205 C C . ASP A 1 539 ? 3.250 -2.895 12.978 1.00 97.75 539 ASP A C 1
ATOM 4207 O O . ASP A 1 539 ? 3.643 -1.766 12.681 1.00 97.75 539 ASP A O 1
ATOM 4211 N N . ILE A 1 540 ? 3.926 -3.997 12.643 1.00 96.19 540 ILE A N 1
ATOM 4212 C CA . ILE A 1 540 ? 5.149 -3.996 11.831 1.00 96.19 540 ILE A CA 1
ATOM 4213 C C . ILE A 1 540 ? 4.775 -4.100 10.359 1.00 96.19 540 ILE A C 1
ATOM 4215 O O . ILE A 1 540 ? 3.989 -4.967 9.992 1.00 96.19 540 ILE A O 1
ATOM 4219 N N . GLY A 1 541 ? 5.369 -3.254 9.513 1.00 93.12 541 GLY A N 1
ATOM 4220 C CA . GLY A 1 541 ? 4.999 -3.179 8.099 1.00 93.12 541 GLY A CA 1
ATOM 4221 C C . GLY A 1 541 ? 3.562 -2.691 7.945 1.00 93.12 541 GLY A C 1
ATOM 4222 O O . GLY A 1 541 ? 2.763 -3.313 7.245 1.00 93.12 541 GLY A O 1
ATOM 4223 N N . ALA A 1 542 ? 3.220 -1.609 8.652 1.00 92.88 542 ALA A N 1
ATOM 4224 C CA . ALA A 1 542 ? 1.850 -1.117 8.758 1.00 92.88 542 ALA A CA 1
ATOM 4225 C C . ALA A 1 542 ? 1.248 -0.710 7.397 1.00 92.88 542 ALA A C 1
ATOM 4227 O O . ALA A 1 542 ? 0.020 -0.612 7.270 1.00 92.88 542 ALA A O 1
ATOM 4228 N N . GLY A 1 543 ? 2.084 -0.476 6.376 1.00 89.69 543 GLY A N 1
ATOM 4229 C CA . GLY A 1 543 ? 1.668 -0.061 5.046 1.00 89.69 543 GLY A CA 1
ATOM 4230 C C . GLY A 1 543 ? 0.830 1.206 5.136 1.00 89.69 543 GLY A C 1
ATOM 4231 O O . GLY A 1 543 ? 1.170 2.149 5.834 1.00 89.69 543 GLY A O 1
ATOM 4232 N N . ASN A 1 544 ? -0.344 1.213 4.515 1.00 84.25 544 ASN A N 1
ATOM 4233 C CA . ASN A 1 544 ? -1.277 2.342 4.602 1.00 84.25 544 ASN A CA 1
ATOM 4234 C C . ASN A 1 544 ? -2.040 2.459 5.944 1.00 84.25 544 ASN A C 1
ATOM 4236 O O . ASN A 1 544 ? -2.949 3.284 6.068 1.00 84.25 544 ASN A O 1
ATOM 4240 N N . GLY A 1 545 ? -1.732 1.611 6.929 1.00 89.94 545 GLY A N 1
ATOM 4241 C CA . GLY A 1 545 ? -2.334 1.620 8.260 1.00 89.94 545 GLY A CA 1
ATOM 4242 C C . GLY A 1 545 ? -3.683 0.914 8.375 1.00 89.94 545 GLY A C 1
ATOM 4243 O O . GLY A 1 545 ? -4.415 1.204 9.323 1.00 89.94 545 GLY A O 1
ATOM 4244 N N . ARG A 1 546 ? -4.047 0.007 7.452 1.00 88.25 546 ARG A N 1
ATOM 4245 C CA . ARG A 1 546 ? -5.346 -0.705 7.485 1.00 88.25 546 ARG A CA 1
ATOM 4246 C C . ARG A 1 546 ? -5.639 -1.375 8.834 1.00 88.25 546 ARG A C 1
ATOM 4248 O O . ARG A 1 546 ? -6.767 -1.288 9.316 1.00 88.25 546 ARG A O 1
ATOM 4255 N N . ASN A 1 547 ? -4.624 -1.967 9.470 1.00 94.31 547 ASN A N 1
ATOM 4256 C CA . ASN A 1 547 ? -4.730 -2.566 10.802 1.00 94.31 547 ASN A CA 1
ATOM 4257 C C . ASN A 1 547 ? -4.511 -1.518 11.900 1.00 94.31 547 ASN A C 1
ATOM 4259 O O . ASN A 1 547 ? -5.393 -1.335 12.743 1.00 94.31 547 ASN A O 1
ATOM 4263 N N . ALA A 1 548 ? -3.394 -0.782 11.857 1.00 95.56 548 ALA A N 1
ATOM 4264 C CA . ALA A 1 548 ? -3.055 0.232 12.854 1.00 95.56 548 ALA A CA 1
ATOM 4265 C C . ALA A 1 548 ? -4.183 1.239 13.137 1.00 95.56 548 ALA A C 1
ATOM 4267 O O . ALA A 1 548 ? -4.587 1.432 14.287 1.00 95.56 548 ALA A O 1
ATOM 4268 N N . LEU A 1 549 ? -4.741 1.860 12.093 1.00 92.88 549 LEU A N 1
ATOM 4269 C CA . LEU A 1 549 ? -5.797 2.863 12.235 1.00 92.88 549 LEU A CA 1
ATOM 4270 C C . LEU A 1 549 ? -7.109 2.235 12.720 1.00 92.88 549 LEU A C 1
ATOM 4272 O O . LEU A 1 549 ? -7.830 2.855 13.500 1.00 92.88 549 LEU A O 1
ATOM 4276 N N . ALA A 1 550 ? -7.434 1.013 12.287 1.00 90.56 550 ALA A N 1
ATOM 4277 C CA . ALA A 1 550 ? -8.633 0.311 12.740 1.00 90.56 550 ALA A CA 1
ATOM 4278 C C . ALA A 1 550 ? -8.562 -0.034 14.235 1.00 90.56 550 ALA A C 1
ATOM 4280 O O . ALA A 1 550 ? -9.508 0.241 14.971 1.00 90.56 550 ALA A O 1
ATOM 4281 N N . LEU A 1 551 ? -7.429 -0.557 14.706 1.00 94.88 551 LEU A N 1
ATOM 4282 C CA . LEU A 1 551 ? -7.224 -0.873 16.120 1.00 94.88 551 LEU A CA 1
ATOM 4283 C C . LEU A 1 551 ? -7.216 0.386 16.993 1.00 94.88 551 LEU A C 1
ATOM 4285 O O . LEU A 1 551 ? -7.817 0.395 18.067 1.00 94.88 551 LEU A O 1
ATOM 4289 N N . ALA A 1 552 ? -6.614 1.478 16.520 1.00 95.19 552 ALA A N 1
ATOM 4290 C CA . ALA A 1 552 ? -6.632 2.741 17.250 1.00 95.19 552 ALA A CA 1
ATOM 4291 C C . ALA A 1 552 ? -8.048 3.342 17.353 1.00 95.19 552 ALA A C 1
ATOM 4293 O O . ALA A 1 552 ? -8.408 3.890 18.396 1.00 95.19 552 ALA A O 1
ATOM 4294 N N . ARG A 1 553 ? -8.899 3.179 16.324 1.00 90.69 553 ARG A N 1
ATOM 4295 C CA . ARG A 1 553 ? -10.331 3.554 16.380 1.00 90.69 553 ARG A CA 1
ATOM 4296 C C . ARG A 1 553 ? -11.110 2.747 17.422 1.00 90.69 553 ARG A C 1
ATOM 4298 O O . ARG A 1 553 ? -12.042 3.280 18.017 1.00 90.69 553 ARG A O 1
ATOM 4305 N N . LEU A 1 554 ? -10.710 1.502 17.686 1.00 90.50 554 LEU A N 1
ATOM 4306 C CA . LEU A 1 554 ? -11.254 0.680 18.777 1.00 90.50 554 LEU A CA 1
ATOM 4307 C C . LEU A 1 554 ? -10.722 1.093 20.166 1.00 90.50 554 LEU A C 1
ATOM 4309 O O . LEU A 1 554 ? -11.083 0.492 21.177 1.00 90.50 554 LEU A O 1
ATOM 4313 N N . GLY A 1 555 ? -9.899 2.145 20.238 1.00 93.06 555 GLY A N 1
ATOM 4314 C CA . GLY A 1 555 ? -9.378 2.720 21.476 1.00 93.06 555 GLY A CA 1
ATOM 4315 C C . GLY A 1 555 ? -8.051 2.124 21.944 1.00 93.06 555 GLY A C 1
ATOM 4316 O O . GLY A 1 555 ? -7.616 2.436 23.054 1.00 93.06 555 GLY A O 1
ATOM 4317 N N . HIS A 1 556 ? -7.406 1.274 21.141 1.00 96.31 556 HIS A N 1
ATOM 4318 C CA . HIS A 1 556 ? -6.077 0.736 21.434 1.00 96.31 556 HIS A CA 1
ATOM 4319 C C . HIS A 1 556 ? -4.975 1.785 21.201 1.00 96.31 556 HIS A C 1
ATOM 4321 O O . HIS A 1 556 ? -5.146 2.727 20.432 1.00 96.31 556 HIS A O 1
ATOM 4327 N N . GLN A 1 557 ? -3.841 1.622 21.880 1.00 97.25 557 GLN A N 1
ATOM 4328 C CA . GLN A 1 557 ? -2.618 2.387 21.634 1.00 97.25 557 GLN A CA 1
ATOM 4329 C C . GLN A 1 557 ? -1.759 1.626 20.622 1.00 97.25 557 GLN A C 1
ATOM 4331 O O . GLN A 1 557 ? -1.442 0.463 20.870 1.00 97.25 557 GLN A O 1
ATOM 4336 N N . VAL A 1 558 ? -1.381 2.259 19.510 1.00 98.00 558 VAL A N 1
ATOM 4337 C CA . VAL A 1 558 ? -0.716 1.569 18.392 1.00 98.00 558 VAL A CA 1
ATOM 4338 C C . VAL A 1 558 ? 0.604 2.232 18.013 1.00 98.00 558 VAL A C 1
ATOM 4340 O O . VAL A 1 558 ? 0.618 3.399 17.627 1.00 98.00 558 VAL A O 1
ATOM 4343 N N . ASP A 1 559 ? 1.706 1.490 18.084 1.00 97.81 559 ASP A N 1
ATOM 4344 C CA . ASP A 1 559 ? 2.955 1.840 17.399 1.00 97.81 559 ASP A CA 1
ATOM 4345 C C . ASP A 1 559 ? 2.931 1.219 16.003 1.00 97.81 559 ASP A C 1
ATOM 4347 O O . ASP A 1 559 ? 2.899 -0.002 15.875 1.00 97.81 559 ASP A O 1
ATOM 4351 N N . ALA A 1 560 ? 2.898 2.055 14.967 1.00 97.31 560 ALA A N 1
ATOM 4352 C CA . ALA A 1 560 ? 2.919 1.633 13.571 1.00 97.31 560 ALA A CA 1
ATOM 4353 C C . ALA A 1 560 ? 4.333 1.811 13.013 1.00 97.31 560 ALA A C 1
ATOM 4355 O O . ALA A 1 560 ? 4.857 2.924 12.999 1.00 97.31 560 ALA A O 1
ATOM 4356 N N . VAL A 1 561 ? 4.954 0.724 12.571 1.00 96.38 561 VAL A N 1
ATOM 4357 C CA . VAL A 1 561 ? 6.303 0.718 12.001 1.00 96.38 561 VAL A CA 1
ATOM 4358 C C . VAL A 1 561 ? 6.196 0.551 10.496 1.00 96.38 561 VAL A C 1
ATOM 4360 O O . VAL A 1 561 ? 5.657 -0.449 10.021 1.00 96.38 561 VAL A O 1
ATOM 4363 N N . GLU A 1 562 ? 6.704 1.521 9.748 1.00 93.44 562 GLU A N 1
ATOM 4364 C CA . GLU A 1 562 ? 6.615 1.544 8.289 1.00 93.44 562 GLU A CA 1
ATOM 4365 C C . GLU A 1 562 ? 7.861 2.210 7.708 1.00 93.44 562 GLU A C 1
ATOM 4367 O O . GLU A 1 562 ? 8.233 3.281 8.156 1.00 93.44 562 GLU A O 1
ATOM 4372 N N . MET A 1 563 ? 8.520 1.599 6.723 1.00 89.19 563 MET A N 1
ATOM 4373 C CA . MET A 1 563 ? 9.759 2.153 6.152 1.00 89.19 563 MET A CA 1
ATOM 4374 C C . MET A 1 563 ? 9.512 3.150 5.014 1.00 89.19 563 MET A C 1
ATOM 4376 O O . MET A 1 563 ? 10.420 3.872 4.619 1.00 89.19 563 MET A O 1
ATOM 4380 N N . THR A 1 564 ? 8.308 3.150 4.441 1.00 86.88 564 THR A N 1
ATOM 4381 C CA . THR A 1 564 ? 7.950 3.998 3.304 1.00 86.88 564 THR A CA 1
ATOM 4382 C C . THR A 1 564 ? 7.419 5.337 3.812 1.00 86.88 564 THR A C 1
ATOM 4384 O O . THR A 1 564 ? 6.294 5.400 4.314 1.00 86.88 564 THR A O 1
ATOM 4387 N N . GLU A 1 565 ? 8.187 6.415 3.630 1.00 86.00 565 GLU A N 1
ATOM 4388 C CA . GLU A 1 565 ? 7.850 7.778 4.086 1.00 86.00 565 GLU A CA 1
ATOM 4389 C C . GLU A 1 565 ? 6.408 8.178 3.717 1.00 86.00 565 GLU A C 1
ATOM 4391 O O . GLU A 1 565 ? 5.629 8.621 4.562 1.00 86.00 565 GLU A O 1
ATOM 4396 N N . ALA A 1 566 ? 5.992 7.940 2.468 1.00 81.12 566 ALA A N 1
ATOM 4397 C CA . ALA A 1 566 ? 4.650 8.289 2.000 1.00 81.12 566 ALA A CA 1
ATOM 4398 C C . ALA A 1 566 ? 3.521 7.593 2.787 1.00 81.12 566 ALA A C 1
ATOM 4400 O O . ALA A 1 566 ? 2.473 8.194 3.048 1.00 81.12 566 ALA A O 1
ATOM 4401 N N . PHE A 1 567 ? 3.724 6.335 3.185 1.00 86.06 567 PHE A N 1
ATOM 4402 C CA . PHE A 1 567 ? 2.770 5.598 4.008 1.00 86.06 567 PHE A CA 1
ATOM 4403 C C . PHE A 1 567 ? 2.817 6.039 5.471 1.00 86.06 567 PHE A C 1
ATOM 4405 O O . PHE A 1 567 ? 1.761 6.225 6.078 1.00 86.06 567 PHE A O 1
ATOM 4412 N N . ALA A 1 568 ? 4.010 6.285 6.015 1.00 90.44 568 ALA A N 1
ATOM 4413 C CA . ALA A 1 568 ? 4.177 6.826 7.359 1.00 90.44 568 ALA A CA 1
ATOM 4414 C C . ALA A 1 568 ? 3.427 8.165 7.514 1.00 90.44 568 ALA A C 1
ATOM 4416 O O . ALA A 1 568 ? 2.551 8.288 8.376 1.00 90.44 568 ALA A O 1
ATOM 4417 N N . ILE A 1 569 ? 3.655 9.112 6.595 1.00 87.56 569 ILE A N 1
ATOM 4418 C CA . ILE A 1 569 ? 2.945 10.401 6.532 1.00 87.56 569 ILE A CA 1
ATOM 4419 C C . ILE A 1 569 ? 1.429 10.191 6.430 1.00 87.56 569 ILE A C 1
ATOM 4421 O O . ILE A 1 569 ? 0.649 10.896 7.078 1.00 87.56 569 ILE A O 1
ATOM 4425 N N . GLN A 1 570 ? 0.976 9.222 5.628 1.00 85.12 570 GLN A N 1
ATOM 4426 C CA . GLN A 1 570 ? -0.448 8.916 5.491 1.00 85.12 570 GLN A CA 1
ATOM 4427 C C . GLN A 1 570 ? -1.063 8.444 6.817 1.00 85.12 570 GLN A C 1
ATOM 4429 O O . GLN A 1 570 ? -2.136 8.930 7.191 1.00 85.12 570 GLN A O 1
ATOM 4434 N N . ILE A 1 571 ? -0.409 7.524 7.532 1.00 90.94 571 ILE A N 1
ATOM 4435 C CA . ILE A 1 571 ? -0.880 7.037 8.835 1.00 90.94 571 ILE A CA 1
ATOM 4436 C C . ILE A 1 571 ? -0.941 8.194 9.834 1.00 90.94 571 ILE A C 1
ATOM 4438 O O . ILE A 1 571 ? -1.972 8.372 10.487 1.00 90.94 571 ILE A O 1
ATOM 4442 N N . GLU A 1 572 ? 0.112 9.012 9.922 1.00 93.25 572 GLU A N 1
ATOM 4443 C CA . GLU A 1 572 ? 0.156 10.175 10.815 1.00 93.25 572 GLU A CA 1
ATOM 4444 C C . GLU A 1 572 ? -0.980 11.156 10.524 1.00 93.25 572 GLU A C 1
ATOM 4446 O O . GLU A 1 572 ? -1.702 11.567 11.438 1.00 93.25 572 GLU A O 1
ATOM 4451 N N . LYS A 1 573 ? -1.196 11.481 9.244 1.00 88.06 573 LYS A N 1
ATOM 4452 C CA . LYS A 1 573 ? -2.278 12.362 8.788 1.00 88.06 573 LYS A CA 1
ATOM 4453 C C . LYS A 1 573 ? -3.641 11.846 9.253 1.00 88.06 573 LYS A C 1
ATOM 4455 O O . LYS A 1 573 ? -4.444 12.608 9.799 1.00 88.06 573 LYS A O 1
ATOM 4460 N N . TRP A 1 574 ? -3.920 10.553 9.077 1.00 86.69 574 TRP A N 1
ATOM 4461 C CA . TRP A 1 574 ? -5.189 9.958 9.512 1.00 86.69 574 TRP A CA 1
ATOM 4462 C C . TRP A 1 574 ? -5.325 9.877 11.028 1.00 86.69 574 TRP A C 1
ATOM 4464 O O . TRP A 1 574 ? -6.410 10.153 11.548 1.00 86.69 574 TRP A O 1
ATOM 4474 N N . ALA A 1 575 ? -4.246 9.542 11.733 1.00 91.50 575 ALA A N 1
ATOM 4475 C CA . ALA A 1 575 ? -4.227 9.504 13.185 1.00 91.50 575 ALA A CA 1
ATOM 4476 C C . ALA A 1 575 ? -4.524 10.884 13.783 1.00 91.50 575 ALA A C 1
ATOM 4478 O O . ALA A 1 575 ? -5.402 11.001 14.636 1.00 91.50 575 ALA A O 1
ATOM 4479 N N . GLN A 1 576 ? -3.886 11.940 13.272 1.00 90.19 576 GLN A N 1
ATOM 4480 C CA . GLN A 1 576 ? -4.121 13.320 13.701 1.00 90.19 576 GLN A CA 1
ATOM 4481 C C . GLN A 1 576 ? -5.563 13.761 13.428 1.00 90.19 576 GLN A C 1
ATOM 4483 O O . GLN A 1 576 ? -6.258 14.198 14.348 1.00 90.19 576 GLN A O 1
ATOM 4488 N N . ARG A 1 577 ? -6.057 13.575 12.195 1.00 85.81 577 ARG A N 1
ATOM 4489 C CA . ARG A 1 577 ? -7.429 13.953 11.803 1.00 85.81 577 ARG A CA 1
ATOM 4490 C C . ARG A 1 577 ? -8.504 13.322 12.676 1.00 85.81 577 ARG A C 1
ATOM 4492 O O . ARG A 1 577 ? -9.545 13.928 12.912 1.00 85.81 577 ARG A O 1
ATOM 4499 N N . ARG A 1 578 ? -8.265 12.092 13.123 1.00 83.69 578 ARG A N 1
ATOM 4500 C CA . ARG A 1 578 ? -9.206 11.307 13.925 1.00 83.69 578 ARG A CA 1
ATOM 4501 C C . ARG A 1 578 ? -8.869 11.307 15.415 1.00 83.69 578 ARG A C 1
ATOM 4503 O O . ARG A 1 578 ? -9.573 10.650 16.174 1.00 83.69 578 ARG A O 1
ATOM 4510 N N . SER A 1 579 ? -7.836 12.047 15.832 1.00 91.06 579 SER A N 1
ATOM 4511 C CA . SER A 1 579 ? -7.336 12.068 17.213 1.00 91.06 579 SER A CA 1
ATOM 4512 C C . SER A 1 579 ? -7.097 10.656 17.777 1.00 91.06 579 SER A C 1
ATOM 4514 O O . SER A 1 579 ? -7.472 10.356 18.910 1.00 91.06 579 SER A O 1
ATOM 4516 N N . LEU A 1 580 ? -6.515 9.775 16.959 1.00 94.56 580 LEU A N 1
ATOM 4517 C CA . LEU A 1 580 ? -6.209 8.388 17.311 1.00 94.56 580 LEU A CA 1
ATOM 4518 C C . LEU A 1 580 ? -4.864 8.299 18.039 1.00 94.56 580 LEU A C 1
ATOM 4520 O O . LEU A 1 580 ? -3.935 9.042 17.730 1.00 94.56 580 LEU A O 1
ATOM 4524 N N . ASP A 1 581 ? -4.737 7.349 18.969 1.00 96.38 581 ASP A N 1
ATOM 4525 C CA . ASP A 1 581 ? -3.483 7.088 19.690 1.00 96.38 581 ASP A CA 1
ATOM 4526 C C . ASP A 1 581 ? -2.544 6.192 18.869 1.00 96.38 581 ASP A C 1
ATOM 4528 O O . ASP A 1 581 ? -2.330 5.016 19.179 1.00 96.38 581 ASP A O 1
ATOM 4532 N N . VAL A 1 582 ? -2.007 6.768 17.793 1.00 97.31 582 VAL A N 1
ATOM 4533 C CA . VAL A 1 582 ? -1.009 6.137 16.927 1.00 97.31 582 VAL A CA 1
ATOM 4534 C C . VAL A 1 582 ? 0.307 6.903 17.026 1.00 97.31 582 VAL A C 1
ATOM 4536 O O . VAL A 1 582 ? 0.325 8.130 16.938 1.00 97.31 582 VAL A O 1
ATOM 4539 N N . THR A 1 583 ? 1.414 6.187 17.201 1.00 97.06 583 THR A N 1
ATOM 4540 C CA . THR A 1 583 ? 2.766 6.725 17.001 1.00 97.06 583 THR A CA 1
ATOM 4541 C C . THR A 1 583 ? 3.382 5.986 15.828 1.00 97.06 583 THR A C 1
ATOM 4543 O O . THR A 1 583 ? 3.369 4.759 15.797 1.00 97.06 583 THR A O 1
ATOM 4546 N N . VAL A 1 584 ? 3.855 6.740 14.841 1.00 96.56 584 VAL A N 1
ATOM 4547 C CA . VAL A 1 584 ? 4.462 6.185 13.635 1.00 96.56 584 VAL A CA 1
ATOM 4548 C C . VAL A 1 584 ? 5.976 6.194 13.801 1.00 96.56 584 VAL A C 1
ATOM 4550 O O . VAL A 1 584 ? 6.554 7.161 14.296 1.00 96.56 584 VAL A O 1
ATOM 4553 N N . HIS A 1 585 ? 6.606 5.090 13.423 1.00 95.44 585 HIS A N 1
ATOM 4554 C CA . HIS A 1 585 ? 8.049 4.928 13.407 1.00 95.44 585 HIS A CA 1
ATOM 4555 C C . HIS A 1 585 ? 8.473 4.650 11.967 1.00 95.44 585 HIS A C 1
ATOM 4557 O O . HIS A 1 585 ? 8.262 3.544 11.464 1.00 95.44 585 HIS A O 1
ATOM 4563 N N . GLU A 1 586 ? 9.057 5.658 11.317 1.00 93.56 586 GLU A N 1
ATOM 4564 C CA . GLU A 1 586 ? 9.627 5.507 9.980 1.00 93.56 586 GLU A CA 1
ATOM 4565 C C . GLU A 1 586 ? 10.964 4.770 10.071 1.00 93.56 586 GLU A C 1
ATOM 4567 O O . GLU A 1 586 ? 11.995 5.370 10.379 1.00 93.56 586 GLU A O 1
ATOM 4572 N N . VAL A 1 587 ? 10.936 3.443 9.933 1.00 90.50 587 VAL A N 1
ATOM 4573 C CA . VAL A 1 587 ? 12.118 2.611 10.169 1.00 90.50 587 VAL A CA 1
ATOM 4574 C C . VAL A 1 587 ? 12.052 1.275 9.435 1.00 90.50 587 VAL A C 1
ATOM 4576 O O . VAL A 1 587 ? 11.004 0.632 9.361 1.00 90.50 587 VAL A O 1
ATOM 4579 N N . ASP A 1 588 ? 13.202 0.823 8.932 1.00 89.56 588 ASP A N 1
ATOM 4580 C CA . ASP A 1 588 ? 13.380 -0.549 8.459 1.00 89.56 588 ASP A CA 1
ATOM 4581 C C . ASP A 1 588 ? 13.630 -1.480 9.657 1.00 89.56 588 ASP A C 1
ATOM 4583 O O . ASP A 1 588 ? 14.751 -1.593 10.162 1.00 89.56 588 ASP A O 1
ATOM 4587 N N . PHE A 1 589 ? 12.567 -2.149 10.111 1.00 88.19 589 PHE A N 1
ATOM 4588 C CA . PHE A 1 589 ? 12.588 -3.028 11.285 1.00 88.19 589 PHE A CA 1
ATOM 4589 C C . PHE A 1 589 ? 13.597 -4.187 11.180 1.00 88.19 589 PHE A C 1
ATOM 4591 O O . PHE A 1 589 ? 14.030 -4.710 12.205 1.00 88.19 589 PHE A O 1
ATOM 4598 N N . LEU A 1 590 ? 13.996 -4.591 9.967 1.00 85.75 590 LEU A N 1
ATOM 4599 C CA . LEU A 1 590 ? 15.011 -5.634 9.780 1.00 85.75 590 LEU A CA 1
ATOM 4600 C C . LEU A 1 590 ? 16.434 -5.124 10.041 1.00 85.75 590 LEU A C 1
ATOM 4602 O O . LEU A 1 590 ? 17.321 -5.913 10.362 1.00 85.75 590 LEU A O 1
ATOM 4606 N N . LYS A 1 591 ? 16.673 -3.816 9.898 1.00 84.75 591 LYS A N 1
ATOM 4607 C CA . LYS A 1 591 ? 18.018 -3.226 9.974 1.00 84.75 591 LYS A CA 1
ATOM 4608 C C . LYS A 1 591 ? 18.306 -2.535 11.293 1.00 84.75 591 LYS A C 1
ATOM 4610 O O . LYS A 1 591 ? 19.461 -2.509 11.722 1.00 84.75 591 LYS A O 1
ATOM 4615 N N . GLU A 1 592 ? 17.298 -1.947 11.925 1.00 84.31 592 GLU A N 1
ATOM 4616 C CA . GLU A 1 592 ? 17.507 -1.163 13.135 1.00 84.31 592 GLU A CA 1
ATOM 4617 C C . GLU A 1 592 ? 16.328 -1.250 14.122 1.00 84.31 592 GLU A C 1
ATOM 4619 O O . GLU A 1 592 ? 15.178 -1.438 13.726 1.00 84.31 592 GLU A O 1
ATOM 4624 N N . PRO A 1 593 ? 16.598 -1.122 15.437 1.00 81.50 593 PRO A N 1
ATOM 4625 C CA . PRO A 1 593 ? 15.562 -1.223 16.455 1.00 81.50 593 PRO A CA 1
ATOM 4626 C C . PRO A 1 593 ? 14.675 0.026 16.504 1.00 81.50 593 PRO A C 1
ATOM 4628 O O . PRO A 1 593 ? 15.132 1.154 16.305 1.00 81.50 593 PRO A O 1
ATOM 4631 N N . ILE A 1 594 ? 13.420 -0.162 16.916 1.00 85.56 594 ILE A N 1
ATOM 4632 C CA . ILE A 1 594 ? 12.455 0.928 17.101 1.00 85.56 594 ILE A CA 1
ATOM 4633 C C . ILE A 1 594 ? 12.868 1.797 18.295 1.00 85.56 594 ILE A C 1
ATOM 4635 O O . ILE A 1 594 ? 12.807 1.384 19.458 1.00 85.56 594 ILE A O 1
ATOM 4639 N N . ARG A 1 595 ? 13.259 3.045 18.032 1.00 82.44 595 ARG A N 1
ATOM 4640 C CA . ARG A 1 595 ? 13.542 4.023 19.091 1.00 82.44 595 ARG A CA 1
ATOM 4641 C C . ARG A 1 595 ? 12.245 4.646 19.599 1.00 82.44 595 ARG A C 1
ATOM 4643 O O . ARG A 1 595 ? 11.422 5.104 18.816 1.00 82.44 595 ARG A O 1
ATOM 4650 N N . GLY A 1 596 ? 12.092 4.714 20.922 1.00 81.19 596 GLY A N 1
ATOM 4651 C CA . GLY A 1 596 ? 10.909 5.313 21.551 1.00 81.19 596 GLY A CA 1
ATOM 4652 C C . GLY A 1 596 ? 9.666 4.418 21.561 1.00 81.19 596 GLY A C 1
ATOM 4653 O O . GLY A 1 596 ? 8.579 4.926 21.820 1.00 81.19 596 GLY A O 1
ATOM 4654 N N . ALA A 1 597 ? 9.829 3.115 21.308 1.00 85.19 597 ALA A N 1
ATOM 4655 C CA . ALA A 1 597 ? 8.782 2.105 21.434 1.00 85.19 597 ALA A CA 1
ATOM 4656 C C . ALA A 1 597 ? 8.047 2.209 22.787 1.00 85.19 597 ALA A C 1
ATOM 4658 O O . ALA A 1 597 ? 8.677 2.300 23.846 1.00 85.19 597 ALA A O 1
ATOM 4659 N N . ARG A 1 598 ? 6.708 2.169 22.766 1.00 89.31 598 ARG A N 1
ATOM 4660 C CA . ARG A 1 598 ? 5.843 2.287 23.961 1.00 89.31 598 ARG A CA 1
ATOM 4661 C C . ARG A 1 598 ? 5.566 0.950 24.659 1.00 89.31 598 ARG A C 1
ATOM 4663 O O . ARG A 1 598 ? 4.716 0.882 25.563 1.00 89.31 598 ARG A O 1
ATOM 4670 N N . GLY A 1 599 ? 6.287 -0.093 24.245 1.00 86.62 599 GLY A N 1
ATOM 4671 C CA . GLY A 1 599 ? 6.215 -1.445 24.786 1.00 86.62 599 GLY A CA 1
ATOM 4672 C C . GLY A 1 599 ? 6.541 -1.554 26.292 1.00 86.62 599 GLY A C 1
ATOM 4673 O O . GLY A 1 599 ? 6.865 -0.555 26.944 1.00 86.62 599 GLY A O 1
ATOM 4674 N N . PRO A 1 600 ? 6.444 -2.758 26.880 1.00 93.81 600 PRO A N 1
ATOM 4675 C CA . PRO A 1 600 ? 6.075 -4.015 26.225 1.00 93.81 600 PRO A CA 1
ATOM 4676 C C . PRO A 1 600 ? 4.635 -4.015 25.679 1.00 93.81 600 PRO A C 1
ATOM 4678 O O . PRO A 1 600 ? 3.787 -3.237 26.131 1.00 93.81 600 PRO A O 1
ATOM 4681 N N . TYR A 1 601 ? 4.396 -4.819 24.641 1.00 96.81 601 TYR A N 1
ATOM 4682 C CA . TYR A 1 601 ? 3.143 -4.865 23.884 1.00 96.81 601 TYR A CA 1
ATOM 4683 C C . TYR A 1 601 ? 2.312 -6.105 24.216 1.00 96.81 601 TYR A C 1
ATOM 4685 O O . TYR A 1 601 ? 2.834 -7.174 24.525 1.00 96.81 601 TYR A O 1
ATOM 4693 N N . HIS A 1 602 ? 0.994 -5.976 24.077 1.00 97.12 602 HIS A N 1
ATOM 4694 C CA . HIS A 1 602 ? 0.067 -7.096 24.235 1.00 97.12 602 HIS A CA 1
ATOM 4695 C C . HIS A 1 602 ? -0.071 -7.892 22.932 1.00 97.12 602 HIS A C 1
ATOM 4697 O O . HIS A 1 602 ? -0.276 -9.106 22.969 1.00 97.12 602 HIS A O 1
ATOM 4703 N N . ILE A 1 603 ? 0.017 -7.199 21.791 1.00 97.56 603 ILE A N 1
ATOM 4704 C CA . ILE A 1 603 ? -0.063 -7.773 20.446 1.00 97.56 603 ILE A CA 1
ATOM 4705 C C . ILE A 1 603 ? 1.033 -7.154 19.574 1.00 97.56 603 ILE A C 1
ATOM 4707 O O . ILE A 1 603 ? 1.181 -5.933 19.560 1.00 97.56 603 ILE A O 1
ATOM 4711 N N . ALA A 1 604 ? 1.745 -7.985 18.819 1.00 97.88 604 ALA A N 1
ATOM 4712 C CA . ALA A 1 604 ? 2.528 -7.579 17.657 1.00 97.88 604 ALA A CA 1
ATOM 4713 C C . ALA A 1 604 ? 1.900 -8.156 16.376 1.00 97.88 604 ALA A C 1
ATOM 4715 O O . ALA A 1 604 ? 1.449 -9.301 16.382 1.00 97.88 604 ALA A O 1
ATOM 4716 N N . ILE A 1 605 ? 1.853 -7.383 15.292 1.00 98.38 605 ILE A N 1
ATOM 4717 C CA . ILE A 1 605 ? 1.218 -7.754 14.019 1.00 98.38 605 ILE A CA 1
ATOM 4718 C C . ILE A 1 605 ? 2.267 -7.738 12.911 1.00 98.38 605 ILE A C 1
ATOM 4720 O O . ILE A 1 605 ? 2.970 -6.747 12.747 1.00 98.38 605 ILE A O 1
ATOM 4724 N N . LEU A 1 606 ? 2.375 -8.847 12.175 1.00 96.56 606 LEU A N 1
ATOM 4725 C CA . LEU A 1 606 ? 3.233 -9.027 10.997 1.00 96.56 606 LEU A CA 1
ATOM 4726 C C . LEU A 1 606 ? 2.400 -9.614 9.847 1.00 96.56 606 LEU A C 1
ATOM 4728 O O . LEU A 1 606 ? 2.656 -10.710 9.339 1.00 96.56 606 LEU A O 1
ATOM 4732 N N . SER A 1 607 ? 1.342 -8.899 9.471 1.00 94.94 607 SER A N 1
ATOM 4733 C CA . SER A 1 607 ? 0.431 -9.314 8.403 1.00 94.94 607 SER A CA 1
ATOM 4734 C C . SER A 1 607 ? 1.065 -9.093 7.030 1.00 94.94 607 SER A C 1
ATOM 4736 O O . SER A 1 607 ? 1.309 -7.957 6.640 1.00 94.94 607 SER A O 1
ATOM 4738 N N . GLN A 1 608 ? 1.319 -10.171 6.286 1.00 92.75 608 GLN A N 1
ATOM 4739 C CA . GLN A 1 608 ? 1.960 -10.157 4.958 1.00 92.75 608 GLN A CA 1
ATOM 4740 C C . GLN A 1 608 ? 3.386 -9.596 4.927 1.00 92.75 608 GLN A C 1
ATOM 4742 O O . GLN A 1 608 ? 3.897 -9.231 3.871 1.00 92.75 608 GLN A O 1
ATOM 4747 N N . VAL A 1 609 ? 4.058 -9.560 6.079 1.00 93.25 609 VAL A N 1
ATOM 4748 C CA . VAL A 1 609 ? 5.416 -9.012 6.194 1.00 93.25 609 VAL A CA 1
ATOM 4749 C C . VAL A 1 609 ? 6.479 -10.074 5.934 1.00 93.25 609 VAL A C 1
ATOM 4751 O O . VAL A 1 609 ? 7.448 -9.811 5.226 1.00 93.25 609 VAL A O 1
ATOM 4754 N N . THR A 1 610 ? 6.296 -11.289 6.458 1.00 94.62 610 THR A N 1
ATOM 4755 C CA . THR A 1 610 ? 7.309 -12.360 6.357 1.00 94.62 610 THR A CA 1
ATOM 4756 C C . THR A 1 610 ? 7.585 -12.774 4.907 1.00 94.62 610 THR A C 1
ATOM 4758 O O . THR A 1 610 ? 8.695 -13.179 4.580 1.00 94.62 610 THR A O 1
ATOM 4761 N N . SER A 1 611 ? 6.627 -12.560 3.997 1.00 91.38 611 SER A N 1
ATOM 4762 C CA . SER A 1 611 ? 6.781 -12.721 2.545 1.00 91.38 611 SER A CA 1
ATOM 4763 C C . SER A 1 611 ? 7.891 -11.872 1.921 1.00 91.38 611 SER A C 1
ATOM 4765 O O . SER A 1 611 ? 8.290 -12.148 0.788 1.00 91.38 611 SER A O 1
ATOM 4767 N N . HIS A 1 612 ? 8.361 -10.838 2.625 1.00 88.25 612 HIS A N 1
ATOM 4768 C CA . HIS A 1 612 ? 9.427 -9.939 2.187 1.00 88.25 612 HIS A CA 1
ATOM 4769 C C . HIS A 1 612 ? 10.800 -10.275 2.784 1.00 88.25 612 HIS A C 1
ATOM 4771 O O . HIS A 1 612 ? 11.787 -9.653 2.390 1.00 88.25 612 HIS A O 1
ATOM 4777 N N . PHE A 1 613 ? 10.886 -11.233 3.710 1.00 91.19 613 PHE A N 1
ATOM 4778 C CA . PHE A 1 613 ? 12.152 -11.602 4.344 1.00 91.19 613 PHE A CA 1
ATOM 4779 C C . PHE A 1 613 ? 13.096 -12.275 3.345 1.00 91.19 613 PHE A C 1
ATOM 4781 O O . PHE A 1 613 ? 12.667 -12.832 2.331 1.00 91.19 613 PHE A O 1
ATOM 4788 N N . GLY A 1 614 ? 14.398 -12.196 3.601 1.00 86.81 614 GLY A N 1
ATOM 4789 C CA . GLY A 1 614 ? 15.414 -12.856 2.795 1.00 86.81 614 GLY A CA 1
ATOM 4790 C C . GLY A 1 614 ? 15.348 -14.372 2.925 1.00 86.81 614 GLY A C 1
ATOM 4791 O O . GLY A 1 614 ? 15.330 -15.069 1.909 1.00 86.81 614 GLY A O 1
ATOM 4792 N N . ASP A 1 615 ? 15.287 -14.855 4.164 1.00 88.50 615 ASP A N 1
ATOM 4793 C CA . ASP A 1 615 ? 15.381 -16.269 4.518 1.00 88.50 615 ASP A CA 1
ATOM 4794 C C . ASP A 1 615 ? 14.818 -16.554 5.932 1.00 88.50 615 ASP A C 1
ATOM 4796 O O . ASP A 1 615 ? 14.067 -15.762 6.511 1.00 88.50 615 ASP A O 1
ATOM 4800 N N . SER A 1 616 ? 15.128 -17.738 6.469 1.00 92.69 616 SER A N 1
ATOM 4801 C CA . SER A 1 616 ? 14.748 -18.166 7.817 1.00 92.69 616 SER A CA 1
ATOM 4802 C C . SER A 1 616 ? 15.541 -17.492 8.940 1.00 92.69 616 SER A C 1
ATOM 4804 O O . SER A 1 616 ? 15.053 -17.484 10.068 1.00 92.69 616 SER A O 1
ATOM 4806 N N . GLU A 1 617 ? 16.729 -16.939 8.676 1.00 92.75 617 GLU A N 1
ATOM 4807 C CA . GLU A 1 617 ? 17.509 -16.208 9.686 1.00 92.75 617 GLU A CA 1
ATOM 4808 C C . GLU A 1 617 ? 16.846 -14.862 10.002 1.00 92.75 617 GLU A C 1
ATOM 4810 O O . GLU A 1 617 ? 16.735 -14.486 11.171 1.00 92.75 617 GLU A O 1
ATOM 4815 N N . ASP A 1 618 ? 16.310 -14.185 8.980 1.00 93.38 618 ASP A N 1
ATOM 4816 C CA . ASP A 1 618 ? 15.481 -12.987 9.164 1.00 93.38 618 ASP A CA 1
ATOM 4817 C C . ASP A 1 618 ? 14.251 -13.289 10.035 1.00 93.38 618 ASP A C 1
ATOM 4819 O O . ASP A 1 618 ? 13.948 -12.543 10.969 1.00 93.38 618 ASP A O 1
ATOM 4823 N N . LEU A 1 619 ? 13.560 -14.408 9.772 1.00 95.75 619 LEU A N 1
ATOM 4824 C CA . LEU A 1 619 ? 12.411 -14.842 10.572 1.00 95.75 619 LEU A CA 1
ATOM 4825 C C . LEU A 1 619 ? 12.806 -15.083 12.036 1.00 95.75 619 LEU A C 1
ATOM 4827 O O . LEU A 1 619 ? 12.136 -14.578 12.937 1.00 95.75 619 LEU A O 1
ATOM 4831 N N . ASP A 1 620 ? 13.879 -15.839 12.270 1.00 95.19 620 ASP A N 1
ATOM 4832 C CA . ASP A 1 620 ? 14.388 -16.151 13.608 1.00 95.19 620 ASP A CA 1
ATOM 4833 C C . ASP A 1 620 ? 14.738 -14.878 14.394 1.00 95.19 620 ASP A C 1
ATOM 4835 O O . ASP A 1 620 ? 14.238 -14.660 15.503 1.00 95.19 620 ASP A O 1
ATOM 4839 N N . SER A 1 621 ? 15.510 -13.980 13.775 1.00 93.62 621 SER A N 1
ATOM 4840 C CA . SER A 1 621 ? 15.899 -12.691 14.354 1.00 93.62 621 SER A CA 1
ATOM 4841 C C . SER A 1 621 ? 14.683 -11.832 14.706 1.00 93.62 621 SER A C 1
ATOM 4843 O O . SER A 1 621 ? 14.582 -11.309 15.820 1.00 93.62 621 SER A O 1
ATOM 4845 N N . VAL A 1 622 ? 13.724 -11.707 13.786 1.00 94.81 622 VAL A N 1
ATOM 4846 C CA . VAL A 1 622 ? 12.515 -10.903 13.989 1.00 94.81 622 VAL A CA 1
ATOM 4847 C C . VAL A 1 622 ? 11.642 -11.479 15.098 1.00 94.81 622 VAL A C 1
ATOM 4849 O O . VAL A 1 622 ? 11.210 -10.735 15.980 1.00 94.81 622 VAL A O 1
ATOM 4852 N N . LEU A 1 623 ? 11.400 -12.791 15.111 1.00 96.44 623 LEU A N 1
ATOM 4853 C CA . LEU A 1 623 ? 10.591 -13.420 16.154 1.00 96.44 623 LEU A CA 1
ATOM 4854 C C . LEU A 1 623 ? 11.231 -13.275 17.537 1.00 96.44 623 LEU A C 1
ATOM 4856 O O . LEU A 1 623 ? 10.522 -12.974 18.501 1.00 96.44 623 LEU A O 1
ATOM 4860 N N . ALA A 1 624 ? 12.556 -13.407 17.643 1.00 94.19 624 ALA A N 1
ATOM 4861 C CA . ALA A 1 624 ? 13.279 -13.171 18.891 1.00 94.19 624 ALA A CA 1
ATOM 4862 C C . ALA A 1 624 ? 13.146 -11.710 19.366 1.00 94.19 624 ALA A C 1
ATOM 4864 O O . ALA A 1 624 ? 12.841 -11.458 20.537 1.00 94.19 624 ALA A O 1
ATOM 4865 N N . GLN A 1 625 ? 13.307 -10.741 18.457 1.00 93.00 625 GLN A N 1
ATOM 4866 C CA . GLN A 1 625 ? 13.152 -9.313 18.759 1.00 93.00 625 GLN A CA 1
ATOM 4867 C C . GLN A 1 625 ? 11.727 -8.945 19.191 1.00 93.00 625 GLN A C 1
ATOM 4869 O O . GLN A 1 625 ? 11.544 -8.149 20.114 1.00 93.00 625 GLN A O 1
ATOM 4874 N N . LEU A 1 626 ? 10.709 -9.511 18.543 1.00 94.31 626 LEU A N 1
ATOM 4875 C CA . LEU A 1 626 ? 9.308 -9.272 18.889 1.00 94.31 626 LEU A CA 1
ATOM 4876 C C . LEU A 1 626 ? 8.939 -9.924 20.213 1.00 94.31 626 LEU A C 1
ATOM 4878 O O . LEU A 1 626 ? 8.319 -9.277 21.052 1.00 94.31 626 LEU A O 1
ATOM 4882 N N . SER A 1 627 ? 9.367 -11.171 20.431 1.00 94.88 627 SER A N 1
ATOM 4883 C CA . SER A 1 627 ? 9.162 -11.872 21.698 1.00 94.88 627 SER A CA 1
ATOM 4884 C C . SER A 1 627 ? 9.686 -11.029 22.862 1.00 94.88 627 SER A C 1
ATOM 4886 O O . SER A 1 627 ? 8.942 -10.767 23.806 1.00 94.88 627 SER A O 1
ATOM 4888 N N . ALA A 1 628 ? 10.895 -10.465 22.749 1.00 92.56 628 ALA A N 1
ATOM 4889 C CA . ALA A 1 628 ? 11.477 -9.586 23.767 1.00 92.56 628 ALA A CA 1
ATOM 4890 C C . ALA A 1 628 ? 10.668 -8.298 24.039 1.00 92.56 628 ALA A C 1
ATOM 4892 O O . ALA A 1 628 ? 10.729 -7.763 25.148 1.00 92.56 628 ALA A O 1
ATOM 4893 N N . GLN A 1 629 ? 9.899 -7.815 23.059 1.00 93.50 629 GLN A N 1
ATOM 4894 C CA . GLN A 1 629 ? 9.058 -6.619 23.166 1.00 93.50 629 GLN A CA 1
ATOM 4895 C C . GLN A 1 629 ? 7.623 -6.910 23.625 1.00 93.50 629 GLN A C 1
ATOM 4897 O O . GLN A 1 629 ? 6.868 -5.970 23.868 1.00 93.50 629 GLN A O 1
ATOM 4902 N N . LEU A 1 630 ? 7.222 -8.175 23.759 1.00 95.50 630 LEU A N 1
ATOM 4903 C CA . LEU A 1 630 ? 5.894 -8.546 24.248 1.00 95.50 630 LEU A CA 1
ATOM 4904 C C . LEU A 1 630 ? 5.831 -8.642 25.776 1.00 95.50 630 LEU A C 1
ATOM 4906 O O . LEU A 1 630 ? 6.819 -8.941 26.439 1.00 95.50 630 LEU A O 1
ATOM 4910 N N . ASP A 1 631 ? 4.646 -8.446 26.345 1.00 94.94 631 ASP A N 1
ATOM 4911 C CA . ASP A 1 631 ? 4.356 -8.896 27.706 1.00 94.94 631 ASP A CA 1
ATOM 4912 C C . ASP A 1 631 ? 4.358 -10.438 27.780 1.00 94.94 631 ASP A C 1
ATOM 4914 O O . ASP A 1 631 ? 4.096 -11.111 26.774 1.00 94.94 631 ASP A O 1
ATOM 4918 N N . PRO A 1 632 ? 4.594 -11.040 28.960 1.00 93.31 632 PRO A N 1
ATOM 4919 C CA . PRO A 1 632 ? 4.319 -12.459 29.170 1.00 93.31 632 PRO A CA 1
ATOM 4920 C C . PRO A 1 632 ? 2.860 -12.781 28.801 1.00 93.31 632 PRO A C 1
ATOM 4922 O O . PRO A 1 632 ? 1.929 -12.146 29.299 1.00 93.31 632 PRO A O 1
ATOM 4925 N N . GLY A 1 633 ? 2.641 -13.759 27.918 1.00 93.81 633 GLY A N 1
ATOM 4926 C CA . GLY A 1 633 ? 1.316 -14.062 27.364 1.00 93.81 633 GLY A CA 1
ATOM 4927 C C . GLY A 1 633 ? 0.831 -13.102 26.266 1.00 93.81 633 GLY A C 1
ATOM 4928 O O . GLY A 1 633 ? -0.312 -13.230 25.820 1.00 93.81 633 GLY A O 1
ATOM 4929 N N . GLY A 1 634 ? 1.665 -12.157 25.824 1.00 96.44 634 GLY A N 1
ATOM 4930 C CA . GLY A 1 634 ? 1.437 -11.355 24.624 1.00 96.44 634 GLY A CA 1
ATOM 4931 C C . GLY A 1 634 ? 1.425 -12.220 23.362 1.00 96.44 634 GLY A C 1
ATOM 4932 O O . GLY A 1 634 ? 1.979 -13.326 23.350 1.00 96.44 634 GLY A O 1
ATOM 4933 N N . ARG A 1 635 ? 0.750 -11.737 22.312 1.00 98.06 635 ARG A N 1
ATOM 4934 C CA . ARG A 1 635 ? 0.561 -12.472 21.054 1.00 98.06 635 ARG A CA 1
ATOM 4935 C C . ARG A 1 635 ? 1.344 -11.847 19.906 1.00 98.06 635 ARG A C 1
ATOM 4937 O O . ARG A 1 635 ? 1.381 -10.627 19.787 1.00 98.06 635 ARG A O 1
ATOM 4944 N N . ILE A 1 636 ? 1.878 -12.675 19.016 1.00 98.44 636 ILE A N 1
ATOM 4945 C CA . ILE A 1 636 ? 2.265 -12.268 17.662 1.00 98.44 636 ILE A CA 1
ATOM 4946 C C . ILE A 1 636 ? 1.210 -12.811 16.704 1.00 98.44 636 ILE A C 1
ATOM 4948 O O . ILE A 1 636 ? 0.930 -14.006 16.718 1.00 98.44 636 ILE A O 1
ATOM 4952 N N . VAL A 1 637 ? 0.630 -11.947 15.880 1.00 98.62 637 VAL A N 1
ATOM 4953 C CA . VAL A 1 637 ? -0.291 -12.320 14.803 1.00 98.62 637 VAL A CA 1
ATOM 4954 C C . VAL A 1 637 ? 0.439 -12.100 13.487 1.00 98.62 637 VAL A C 1
ATOM 4956 O O . VAL A 1 637 ? 0.684 -10.958 13.102 1.00 98.62 637 VAL A O 1
ATOM 4959 N N . LEU A 1 638 ? 0.833 -13.176 12.813 1.00 98.25 638 LEU A N 1
ATOM 4960 C CA . LEU A 1 638 ? 1.628 -13.097 11.587 1.00 98.25 638 LEU A CA 1
ATOM 4961 C C . LEU A 1 638 ? 1.089 -14.019 10.505 1.00 98.25 638 LEU A C 1
ATOM 4963 O O . LEU A 1 638 ? 0.444 -15.024 10.807 1.00 98.25 638 LEU A O 1
ATOM 4967 N N . THR A 1 639 ? 1.407 -13.707 9.253 1.00 98.44 639 THR A N 1
ATOM 4968 C CA . THR A 1 639 ? 1.291 -14.680 8.163 1.00 98.44 639 THR A CA 1
ATOM 4969 C C . THR A 1 639 ? 2.659 -15.214 7.779 1.00 98.44 639 THR A C 1
ATOM 4971 O O . THR A 1 639 ? 3.649 -14.498 7.910 1.00 98.44 639 THR A O 1
ATOM 4974 N N . ALA A 1 640 ? 2.731 -16.464 7.327 1.00 98.06 640 ALA A N 1
ATOM 4975 C CA . ALA A 1 640 ? 3.948 -17.059 6.775 1.00 98.06 640 ALA A CA 1
ATOM 4976 C C . ALA A 1 640 ? 3.609 -18.082 5.690 1.00 98.06 640 ALA A C 1
ATOM 4978 O O . ALA A 1 640 ? 2.628 -18.818 5.810 1.00 98.06 640 ALA A O 1
ATOM 4979 N N . PHE A 1 641 ? 4.420 -18.127 4.632 1.00 98.25 641 PHE A N 1
ATOM 4980 C CA . PHE A 1 641 ? 4.322 -19.164 3.609 1.00 98.25 641 PHE A CA 1
ATOM 4981 C C . PHE A 1 641 ? 4.997 -20.441 4.109 1.00 98.25 641 PHE A C 1
ATOM 4983 O O . PHE A 1 641 ? 6.215 -20.477 4.284 1.00 98.25 641 PHE A O 1
ATOM 4990 N N . ILE A 1 642 ? 4.208 -21.489 4.332 1.00 97.94 642 ILE A N 1
ATOM 4991 C CA . ILE A 1 642 ? 4.675 -22.776 4.849 1.00 97.94 642 ILE A CA 1
ATOM 4992 C C . ILE A 1 642 ? 4.598 -23.823 3.746 1.00 97.94 642 ILE A C 1
ATOM 4994 O O . ILE A 1 642 ? 3.597 -23.917 3.030 1.00 97.94 642 ILE A O 1
ATOM 4998 N N . THR A 1 643 ? 5.664 -24.606 3.587 1.00 97.75 643 THR A N 1
ATOM 4999 C CA . THR A 1 643 ? 5.667 -25.704 2.620 1.00 97.75 643 THR A CA 1
ATOM 5000 C C . THR A 1 643 ? 4.806 -26.877 3.082 1.00 97.75 643 THR A C 1
ATOM 5002 O O . THR A 1 643 ? 4.634 -27.126 4.277 1.00 97.75 643 THR A O 1
ATOM 5005 N N . ALA A 1 644 ? 4.281 -27.637 2.121 1.00 95.19 644 ALA A N 1
ATOM 5006 C CA . ALA A 1 644 ? 3.600 -28.893 2.409 1.00 95.19 644 ALA A CA 1
ATOM 5007 C C . ALA A 1 644 ? 4.549 -29.900 3.086 1.00 95.19 644 ALA A C 1
ATOM 5009 O O . ALA A 1 644 ? 5.749 -29.940 2.803 1.00 95.19 644 ALA A O 1
ATOM 5010 N N . GLU A 1 645 ? 4.003 -30.753 3.954 1.00 90.81 645 GLU A N 1
ATOM 5011 C CA . GLU A 1 645 ? 4.779 -31.793 4.632 1.00 90.81 645 GLU A CA 1
ATOM 5012 C C . GLU A 1 645 ? 5.472 -32.718 3.614 1.00 90.81 645 GLU A C 1
ATOM 5014 O O . GLU A 1 645 ? 4.850 -33.226 2.679 1.00 90.81 645 GLU A O 1
ATOM 5019 N N . GLY A 1 646 ? 6.781 -32.922 3.787 1.00 89.56 646 GLY A N 1
ATOM 5020 C CA . GLY A 1 646 ? 7.606 -33.741 2.893 1.00 89.56 646 GLY A CA 1
ATOM 5021 C C . GLY A 1 646 ? 8.077 -33.048 1.608 1.00 89.56 646 GLY A C 1
ATOM 5022 O O . GLY A 1 646 ? 8.798 -33.676 0.832 1.00 89.56 646 GLY A O 1
ATOM 5023 N N . TYR A 1 647 ? 7.711 -31.783 1.370 1.00 95.56 647 TYR A N 1
ATOM 5024 C CA . TYR A 1 647 ? 8.309 -30.979 0.303 1.00 95.56 647 TYR A CA 1
ATOM 5025 C C . TYR A 1 647 ? 9.577 -30.276 0.796 1.00 95.56 647 TYR A C 1
ATOM 5027 O O . TYR A 1 647 ? 9.515 -29.398 1.657 1.00 95.56 647 TYR A O 1
ATOM 5035 N N . GLU A 1 648 ? 10.712 -30.637 0.199 1.00 94.75 648 GLU A N 1
ATOM 5036 C CA . GLU A 1 648 ? 12.014 -30.015 0.444 1.00 94.75 648 GLU A CA 1
ATOM 5037 C C . GLU A 1 648 ? 12.343 -29.044 -0.704 1.00 94.75 648 GLU A C 1
ATOM 5039 O O . GLU A 1 648 ? 12.625 -29.496 -1.819 1.00 94.75 648 GLU A O 1
ATOM 5044 N N . PRO A 1 649 ? 12.270 -27.719 -0.481 1.00 94.94 649 PRO A N 1
ATOM 5045 C CA . PRO A 1 649 ? 12.521 -26.729 -1.522 1.00 94.94 649 PRO A CA 1
ATOM 5046 C C . PRO A 1 649 ? 14.017 -26.630 -1.851 1.00 94.94 649 PRO A C 1
ATOM 5048 O O . PRO A 1 649 ? 14.844 -26.390 -0.966 1.00 94.94 649 PRO A O 1
ATOM 50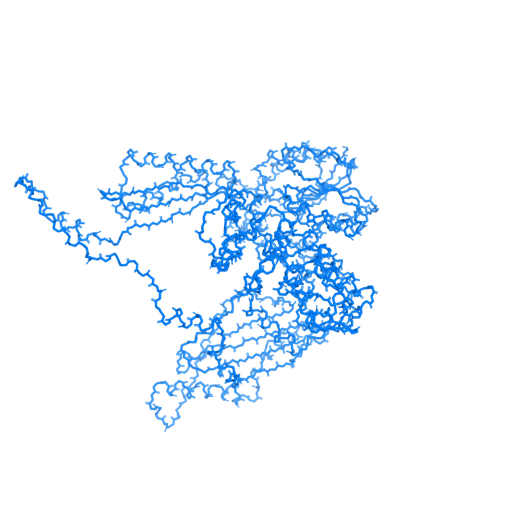51 N N . ASP A 1 650 ? 14.350 -26.745 -3.138 1.00 95.38 650 ASP A N 1
ATOM 5052 C CA . ASP A 1 650 ? 15.686 -26.446 -3.656 1.00 95.38 650 ASP A CA 1
ATOM 5053 C C . ASP A 1 650 ? 15.945 -24.928 -3.759 1.00 95.38 650 ASP A C 1
ATOM 5055 O O . ASP A 1 650 ? 15.082 -24.093 -3.464 1.00 95.38 650 ASP A O 1
ATOM 5059 N N . GLU A 1 651 ? 17.162 -24.554 -4.160 1.00 93.44 651 GLU A N 1
ATOM 5060 C CA . GLU A 1 651 ? 17.559 -23.147 -4.298 1.00 93.44 651 GLU A CA 1
ATOM 5061 C C . GLU A 1 651 ? 16.691 -22.403 -5.321 1.00 93.44 651 GLU A C 1
ATOM 5063 O O . GLU A 1 651 ? 16.275 -21.275 -5.062 1.00 93.44 651 GLU A O 1
ATOM 5068 N N . VAL A 1 652 ? 16.325 -23.047 -6.438 1.00 93.12 652 VAL A N 1
ATOM 5069 C CA . VAL A 1 652 ? 15.459 -22.441 -7.461 1.00 93.12 652 VAL A CA 1
ATOM 5070 C C . VAL A 1 652 ? 14.096 -22.096 -6.868 1.00 93.12 652 VAL A C 1
ATOM 5072 O O . VAL A 1 652 ? 13.606 -20.984 -7.074 1.00 93.12 652 VAL A O 1
ATOM 5075 N N . ALA A 1 653 ? 13.483 -23.013 -6.116 1.00 94.00 653 ALA A N 1
ATOM 5076 C CA . ALA A 1 653 ? 12.204 -22.778 -5.459 1.00 94.00 653 ALA A CA 1
ATOM 5077 C C . ALA A 1 653 ? 12.291 -21.627 -4.447 1.00 94.00 653 ALA A C 1
ATOM 5079 O O . ALA A 1 653 ? 11.427 -20.749 -4.453 1.00 94.00 653 ALA A O 1
ATOM 5080 N N . ARG A 1 654 ? 13.342 -21.591 -3.616 1.00 93.88 654 ARG A N 1
ATOM 5081 C CA . ARG A 1 654 ? 13.554 -20.529 -2.615 1.00 93.88 654 ARG A CA 1
ATOM 5082 C C . ARG A 1 654 ? 13.732 -19.158 -3.266 1.00 93.88 654 ARG A C 1
ATOM 5084 O O . ARG A 1 654 ? 13.035 -18.208 -2.905 1.00 93.88 654 ARG A O 1
ATOM 5091 N N . GLU A 1 655 ? 14.600 -19.056 -4.268 1.00 92.44 655 GLU A N 1
ATOM 5092 C CA . GLU A 1 655 ? 14.836 -17.805 -4.991 1.00 92.44 655 GLU A CA 1
ATOM 5093 C C . GLU A 1 655 ? 13.593 -17.346 -5.765 1.00 92.44 655 GLU A C 1
ATOM 5095 O O . GLU A 1 655 ? 13.224 -16.170 -5.721 1.00 92.44 655 GLU A O 1
ATOM 5100 N N . ALA A 1 656 ? 12.902 -18.270 -6.444 1.00 90.38 656 ALA A N 1
ATOM 5101 C CA . ALA A 1 656 ? 11.685 -17.970 -7.194 1.00 90.38 656 ALA A CA 1
ATOM 5102 C C . ALA A 1 656 ? 10.537 -17.505 -6.290 1.00 90.38 656 ALA A C 1
ATOM 5104 O O . ALA A 1 656 ? 9.741 -16.659 -6.720 1.00 90.38 656 ALA A O 1
ATOM 5105 N N . ALA A 1 657 ? 10.455 -18.048 -5.074 1.00 91.62 657 ALA A N 1
ATOM 5106 C CA . ALA A 1 657 ? 9.494 -17.649 -4.060 1.00 91.62 657 ALA A CA 1
ATOM 5107 C C . ALA A 1 657 ? 9.798 -16.243 -3.531 1.00 91.62 657 ALA A C 1
ATOM 5109 O O . ALA A 1 657 ? 8.925 -15.374 -3.571 1.00 91.62 657 ALA A O 1
ATOM 5110 N N . ARG A 1 658 ? 11.056 -15.958 -3.171 1.00 88.69 658 ARG A N 1
ATOM 5111 C CA . ARG A 1 658 ? 11.500 -14.613 -2.765 1.00 88.69 658 ARG A CA 1
ATOM 5112 C C . ARG A 1 658 ? 11.238 -13.565 -3.851 1.00 88.69 658 ARG A C 1
ATOM 5114 O O . ARG A 1 658 ? 10.730 -12.482 -3.570 1.00 88.69 658 ARG A O 1
ATOM 5121 N N . ALA A 1 659 ? 11.498 -13.903 -5.114 1.00 84.88 659 ALA A N 1
ATOM 5122 C CA . ALA A 1 659 ? 11.250 -13.018 -6.254 1.00 84.88 659 ALA A CA 1
ATOM 5123 C C . ALA A 1 659 ? 9.771 -12.647 -6.461 1.00 84.88 659 ALA A C 1
ATOM 5125 O O . ALA A 1 659 ? 9.470 -11.713 -7.207 1.00 84.88 659 ALA A O 1
ATOM 5126 N N . ARG A 1 660 ? 8.855 -13.386 -5.829 1.00 85.75 660 ARG A N 1
ATOM 5127 C CA . ARG A 1 660 ? 7.399 -13.222 -5.924 1.00 85.75 660 ARG A CA 1
ATOM 5128 C C . ARG A 1 660 ? 6.753 -12.820 -4.602 1.00 85.75 660 ARG A C 1
ATOM 5130 O O . ARG A 1 660 ? 5.533 -12.904 -4.490 1.00 85.75 660 ARG A O 1
ATOM 5137 N N . TRP A 1 661 ? 7.562 -12.381 -3.637 1.00 88.75 661 TRP A N 1
ATOM 5138 C CA . TRP A 1 661 ? 7.108 -12.042 -2.289 1.00 88.75 661 TRP A CA 1
ATOM 5139 C C . TRP A 1 661 ? 6.392 -13.220 -1.621 1.00 88.75 661 TRP A C 1
ATOM 5141 O O . TRP A 1 661 ? 5.292 -13.085 -1.101 1.00 88.75 661 TRP A O 1
ATOM 5151 N N . CYS A 1 662 ? 6.990 -14.405 -1.708 1.00 92.38 662 CYS A N 1
ATOM 5152 C CA . CYS A 1 662 ? 6.479 -15.631 -1.107 1.00 92.38 662 CYS A CA 1
ATOM 5153 C C . CYS A 1 662 ? 7.569 -16.353 -0.312 1.00 92.38 662 CYS A C 1
ATOM 5155 O O . CYS A 1 662 ? 7.654 -17.573 -0.414 1.00 92.38 662 CYS A O 1
ATOM 5157 N N . THR A 1 663 ? 8.444 -15.630 0.404 1.00 94.44 663 THR A N 1
ATOM 5158 C CA . THR A 1 663 ? 9.531 -16.249 1.185 1.00 94.44 663 THR A CA 1
ATOM 5159 C C . THR A 1 663 ? 8.997 -17.427 1.988 1.00 94.44 663 THR A C 1
ATOM 5161 O O . THR A 1 663 ? 8.131 -17.266 2.845 1.00 94.44 663 THR A O 1
ATOM 5164 N N . LEU A 1 664 ? 9.461 -18.617 1.609 1.00 94.94 664 LEU A N 1
ATOM 5165 C CA . LEU A 1 664 ? 8.914 -19.881 2.069 1.00 94.94 664 LEU A CA 1
ATOM 5166 C C . LEU A 1 664 ? 9.722 -20.418 3.243 1.00 94.94 664 LEU A C 1
ATOM 5168 O O . LEU A 1 664 ? 10.939 -20.239 3.303 1.00 94.94 664 LEU A O 1
ATOM 5172 N N . TYR A 1 665 ? 9.035 -21.110 4.142 1.00 97.19 665 TYR A N 1
ATOM 5173 C CA . TYR A 1 665 ? 9.633 -21.783 5.284 1.00 97.19 665 TYR A CA 1
ATOM 5174 C C . TYR A 1 665 ? 9.176 -23.233 5.312 1.00 97.19 665 TYR A C 1
ATOM 5176 O O . TYR A 1 665 ? 7.991 -23.537 5.145 1.00 97.19 665 TYR A O 1
ATOM 5184 N N . THR A 1 666 ? 10.111 -24.141 5.558 1.00 97.50 666 THR A N 1
ATOM 5185 C CA . THR A 1 666 ? 9.750 -25.512 5.914 1.00 97.50 666 THR A CA 1
ATOM 5186 C C . THR A 1 666 ? 9.146 -25.545 7.323 1.00 97.50 666 THR A C 1
ATOM 5188 O O . THR A 1 666 ? 9.498 -24.711 8.167 1.00 97.50 666 THR A O 1
ATOM 5191 N N . PRO A 1 667 ? 8.283 -26.530 7.640 1.00 96.69 667 PRO A N 1
ATOM 5192 C CA . PRO A 1 667 ? 7.782 -26.715 9.002 1.00 96.69 667 PRO A CA 1
ATOM 5193 C C . PRO A 1 667 ? 8.901 -26.806 10.051 1.00 96.69 667 PRO A C 1
ATOM 5195 O O . PRO A 1 667 ? 8.751 -26.302 11.162 1.00 96.69 667 PRO A O 1
ATOM 5198 N N . THR A 1 668 ? 10.039 -27.406 9.687 1.00 95.94 668 THR A N 1
ATOM 5199 C CA . THR A 1 668 ? 11.213 -27.547 10.559 1.00 95.94 668 THR A CA 1
ATOM 5200 C C . THR A 1 668 ? 11.897 -26.207 10.832 1.00 95.94 668 THR A C 1
ATOM 5202 O O . THR A 1 668 ? 12.168 -25.898 11.990 1.00 95.94 668 THR A O 1
ATOM 5205 N N . GLU A 1 669 ? 12.156 -25.401 9.796 1.00 96.62 669 GLU A N 1
ATOM 5206 C CA . GLU A 1 669 ? 12.752 -24.062 9.947 1.00 96.62 669 GLU A CA 1
ATOM 5207 C C . GLU A 1 669 ? 11.849 -23.155 10.789 1.00 96.62 669 GLU A C 1
ATOM 5209 O O . GLU A 1 669 ? 12.316 -22.502 11.722 1.00 96.62 669 GLU A O 1
ATOM 5214 N N . PHE A 1 670 ? 10.541 -23.166 10.512 1.00 97.31 670 PHE A N 1
ATOM 5215 C CA . PHE A 1 670 ? 9.575 -22.358 11.250 1.00 97.31 670 PHE A CA 1
ATOM 5216 C C . PHE A 1 670 ? 9.507 -22.772 12.728 1.00 97.31 670 PHE A C 1
ATOM 5218 O O . PHE A 1 670 ? 9.598 -21.926 13.616 1.00 97.31 670 PHE A O 1
ATOM 5225 N N . ALA A 1 671 ? 9.427 -24.076 13.018 1.00 96.94 671 ALA A N 1
ATOM 5226 C CA . ALA A 1 671 ? 9.412 -24.583 14.391 1.00 96.94 671 ALA A CA 1
ATOM 5227 C C . ALA A 1 671 ? 10.702 -24.256 15.166 1.00 96.94 671 ALA A C 1
ATOM 5229 O O . ALA A 1 671 ? 10.633 -23.940 16.356 1.00 96.94 671 ALA A O 1
ATOM 5230 N N . ALA A 1 672 ? 11.864 -24.298 14.505 1.00 97.38 672 ALA A N 1
ATOM 5231 C CA . ALA A 1 672 ? 13.136 -23.922 15.117 1.00 97.38 672 ALA A CA 1
ATOM 5232 C C . ALA A 1 672 ? 13.151 -22.441 15.536 1.00 97.38 672 ALA A C 1
ATOM 5234 O O . ALA A 1 672 ? 13.529 -22.140 16.671 1.00 97.38 672 ALA A O 1
ATOM 5235 N N . ALA A 1 673 ? 12.659 -21.544 14.673 1.00 97.75 673 ALA A N 1
ATOM 5236 C CA . ALA A 1 673 ? 12.552 -20.116 14.973 1.00 97.75 673 ALA A CA 1
ATOM 5237 C C . ALA A 1 673 ? 11.605 -19.838 16.160 1.00 97.75 673 ALA A C 1
ATOM 5239 O O . ALA A 1 673 ? 11.923 -19.057 17.059 1.00 97.75 673 ALA A O 1
ATOM 5240 N N . LEU A 1 674 ? 10.463 -20.536 16.230 1.00 97.69 674 LEU A N 1
ATOM 5241 C CA . LEU A 1 674 ? 9.544 -20.440 17.374 1.00 97.69 674 LEU A CA 1
ATOM 5242 C C . LEU A 1 674 ? 10.199 -20.885 18.687 1.00 97.69 674 LEU A C 1
ATOM 5244 O O . LEU A 1 674 ? 10.060 -20.214 19.714 1.00 97.69 674 LEU A O 1
ATOM 5248 N N . GLN A 1 675 ? 10.922 -22.008 18.653 1.00 96.69 675 GLN A N 1
ATOM 5249 C CA . GLN A 1 675 ? 11.607 -22.547 19.823 1.00 96.69 675 GLN A CA 1
ATOM 5250 C C . GLN A 1 675 ? 12.677 -21.580 20.338 1.00 96.69 675 GLN A C 1
ATOM 5252 O O . GLN A 1 675 ? 12.762 -21.360 21.548 1.00 96.69 675 GLN A O 1
ATOM 5257 N N . HIS A 1 676 ? 13.477 -20.998 19.442 1.00 96.12 676 HIS A N 1
ATOM 5258 C CA . HIS A 1 676 ? 14.503 -20.026 19.811 1.00 96.12 676 HIS A CA 1
ATOM 5259 C C . HIS A 1 676 ? 13.890 -18.756 20.420 1.00 96.12 676 HIS A C 1
ATOM 5261 O O . HIS A 1 676 ? 14.357 -18.284 21.458 1.00 96.12 676 HIS A O 1
ATOM 5267 N N . ALA A 1 677 ? 12.790 -18.260 19.848 1.00 96.56 677 ALA A N 1
ATOM 5268 C CA . ALA A 1 677 ? 12.085 -17.077 20.338 1.00 96.56 677 ALA A CA 1
ATOM 5269 C C . ALA A 1 677 ? 11.239 -17.314 21.611 1.00 96.56 677 ALA A C 1
ATOM 5271 O O . ALA A 1 677 ? 10.703 -16.356 22.177 1.00 96.56 677 ALA A O 1
ATOM 5272 N N . GLY A 1 678 ? 11.093 -18.561 22.078 1.00 96.94 678 GLY A N 1
ATOM 5273 C CA . GLY A 1 678 ? 10.271 -18.897 23.249 1.00 96.94 678 GLY A CA 1
ATOM 5274 C C . GLY A 1 678 ? 8.765 -18.708 23.017 1.00 96.94 678 GLY A C 1
ATOM 5275 O O . GLY A 1 678 ? 8.041 -18.281 23.924 1.00 96.94 678 GLY A O 1
ATOM 5276 N N . LEU A 1 679 ? 8.306 -18.994 21.797 1.00 98.06 679 LEU A N 1
ATOM 5277 C CA . LEU A 1 679 ? 6.926 -18.815 21.351 1.00 98.06 679 LEU A CA 1
ATOM 5278 C C . LEU A 1 679 ? 6.222 -20.168 21.174 1.00 98.06 679 LEU A C 1
ATOM 5280 O O . LEU A 1 679 ? 6.814 -21.131 20.691 1.00 98.06 679 LEU A O 1
ATOM 5284 N N . GLU A 1 680 ? 4.938 -20.230 21.525 1.00 97.62 680 GLU A N 1
ATOM 5285 C CA . GLU A 1 680 ? 4.057 -21.367 21.225 1.00 97.62 680 GLU A CA 1
ATOM 5286 C C . GLU A 1 680 ? 3.017 -20.990 20.166 1.00 97.62 680 GLU A C 1
ATOM 5288 O O . GLU A 1 680 ? 2.557 -19.850 20.129 1.00 97.62 680 GLU A O 1
ATOM 5293 N N . VAL A 1 681 ? 2.609 -21.940 19.320 1.00 98.38 681 VAL A N 1
ATOM 5294 C CA . VAL A 1 681 ? 1.482 -21.736 18.397 1.00 98.38 681 VAL A CA 1
ATOM 5295 C C . VAL A 1 681 ? 0.174 -21.896 19.174 1.00 98.38 681 VAL A C 1
ATOM 5297 O O . VAL A 1 681 ? -0.142 -22.989 19.638 1.00 98.38 681 VAL A O 1
ATOM 5300 N N . GLU A 1 682 ? -0.595 -20.816 19.302 1.00 97.62 682 GLU A N 1
ATOM 5301 C CA . GLU A 1 682 ? -1.947 -20.822 19.879 1.00 97.62 682 GLU A CA 1
ATOM 5302 C C . GLU A 1 682 ? -3.001 -21.141 18.806 1.00 97.62 682 GLU A C 1
ATOM 5304 O O . GLU A 1 682 ? -3.957 -21.871 19.068 1.00 97.62 682 GLU A O 1
ATOM 5309 N N . LEU A 1 683 ? -2.809 -20.635 17.582 1.00 97.94 683 LEU A N 1
ATOM 5310 C CA . LEU A 1 683 ? -3.689 -20.883 16.439 1.00 97.94 683 LEU A CA 1
ATOM 5311 C C . LEU A 1 683 ? -2.893 -20.919 15.130 1.00 97.94 683 LEU A C 1
ATOM 5313 O O . LEU A 1 683 ? -2.003 -20.096 14.921 1.00 97.94 683 LEU A O 1
ATOM 5317 N N . GLN A 1 684 ? -3.264 -21.842 14.241 1.00 97.81 684 GLN A N 1
ATOM 5318 C CA . GLN A 1 684 ? -2.783 -21.936 12.861 1.00 97.81 684 GLN A CA 1
ATOM 5319 C C . GLN A 1 684 ? -3.971 -22.209 11.930 1.00 97.81 684 GLN A C 1
ATOM 5321 O O . GLN A 1 684 ? -4.763 -23.114 12.193 1.00 97.81 684 GLN A O 1
ATOM 5326 N N . THR A 1 685 ? -4.112 -21.441 10.848 1.00 98.19 685 THR A N 1
ATOM 5327 C CA . THR A 1 685 ? -5.192 -21.621 9.858 1.00 98.19 685 THR A CA 1
ATOM 5328 C C . THR A 1 685 ? -4.824 -21.000 8.507 1.00 98.19 685 THR A C 1
ATOM 5330 O O . THR A 1 685 ? -3.956 -20.132 8.452 1.00 98.19 685 THR A O 1
ATOM 5333 N N . GLY A 1 686 ? -5.467 -21.419 7.415 1.00 97.88 686 GLY A N 1
ATOM 5334 C CA . GLY A 1 686 ? -5.234 -20.843 6.087 1.00 97.88 686 GLY A CA 1
ATOM 5335 C C . GLY A 1 686 ? -5.734 -19.401 5.989 1.00 97.88 686 GLY A C 1
ATOM 5336 O O . GLY A 1 686 ? -6.857 -19.096 6.405 1.00 97.88 686 GLY A O 1
ATOM 5337 N N . VAL A 1 687 ? -4.928 -18.500 5.411 1.00 97.62 687 VAL A N 1
ATOM 5338 C CA . VAL A 1 687 ? -5.311 -17.082 5.257 1.00 97.62 687 VAL A CA 1
ATOM 5339 C C . VAL A 1 687 ? -6.561 -16.942 4.392 1.00 97.62 687 VAL A C 1
ATOM 5341 O O . VAL A 1 687 ? -7.498 -16.239 4.767 1.00 97.62 687 VAL A O 1
ATOM 5344 N N . VAL A 1 688 ? -6.607 -17.649 3.260 1.00 95.69 688 VAL A N 1
ATOM 5345 C CA . VAL A 1 688 ? -7.730 -17.600 2.310 1.00 95.69 688 VAL A CA 1
ATOM 5346 C C . VAL A 1 688 ? -9.035 -18.045 2.957 1.00 95.69 688 VAL A C 1
ATOM 5348 O O . VAL A 1 688 ? -10.062 -17.384 2.804 1.00 95.69 688 VAL A O 1
ATOM 5351 N N . GLU A 1 689 ? -9.011 -19.158 3.686 1.00 95.12 689 GLU A N 1
ATOM 5352 C CA . GLU A 1 689 ? -10.203 -19.694 4.337 1.00 95.12 689 GLU A CA 1
ATOM 5353 C C . GLU A 1 689 ? -10.701 -18.763 5.445 1.00 95.12 689 GLU A C 1
ATOM 5355 O O . GLU A 1 689 ? -11.892 -18.429 5.479 1.00 95.12 689 GLU A O 1
ATOM 5360 N N . PHE A 1 690 ? -9.799 -18.322 6.325 1.00 96.81 690 PHE A N 1
ATOM 5361 C CA . PHE A 1 690 ? -10.167 -17.518 7.481 1.00 96.81 690 PHE A CA 1
ATOM 5362 C C . PHE A 1 690 ? -10.687 -16.140 7.071 1.00 96.81 690 PHE A C 1
ATOM 5364 O O . PHE A 1 690 ? -11.784 -15.757 7.482 1.00 96.81 690 PHE A O 1
ATOM 5371 N N . GLU A 1 691 ? -9.949 -15.416 6.228 1.00 95.31 691 GLU A N 1
ATOM 5372 C CA . GLU A 1 691 ? -10.322 -14.062 5.810 1.00 95.31 691 GLU A CA 1
ATOM 5373 C C . GLU A 1 691 ? -11.622 -14.070 4.997 1.00 95.31 691 GLU A C 1
ATOM 5375 O O . GLU A 1 691 ? -12.536 -13.311 5.308 1.00 95.31 691 GLU A O 1
ATOM 5380 N N . ARG A 1 692 ? -11.792 -14.997 4.041 1.00 93.94 692 ARG A N 1
ATOM 5381 C CA . ARG A 1 692 ? -13.045 -15.135 3.271 1.00 93.94 692 ARG A CA 1
ATOM 5382 C C . ARG A 1 692 ? -14.270 -15.361 4.154 1.00 93.94 692 ARG A C 1
ATOM 5384 O O . ARG A 1 692 ? -15.368 -14.934 3.803 1.00 93.94 692 ARG A O 1
ATOM 5391 N N . THR A 1 693 ? -14.097 -16.093 5.250 1.00 94.19 693 THR A N 1
ATOM 5392 C CA . THR A 1 693 ? -15.197 -16.475 6.143 1.00 94.19 693 THR A CA 1
ATOM 5393 C C . THR A 1 693 ? -15.593 -15.339 7.085 1.00 94.19 693 THR A C 1
ATOM 5395 O O . THR A 1 693 ? -16.769 -15.219 7.429 1.00 94.19 693 THR A O 1
ATOM 5398 N N . HIS A 1 694 ? -14.634 -14.510 7.503 1.00 92.12 694 HIS A N 1
ATOM 5399 C CA . HIS A 1 694 ? -14.839 -13.520 8.564 1.00 92.12 694 HIS A CA 1
ATOM 5400 C C . HIS A 1 694 ? -14.882 -12.072 8.068 1.00 92.12 694 HIS A C 1
ATOM 5402 O O . HIS A 1 694 ? -15.450 -11.217 8.751 1.00 92.12 694 HIS A O 1
ATOM 5408 N N . LEU A 1 695 ? -14.327 -11.780 6.893 1.00 82.19 695 LEU A N 1
ATOM 5409 C CA . LEU A 1 695 ? -14.472 -10.473 6.270 1.00 82.19 695 LEU A CA 1
ATOM 5410 C C . LEU A 1 695 ? -15.868 -10.304 5.647 1.00 82.19 695 LEU A C 1
ATOM 5412 O O . LEU A 1 695 ? -16.491 -11.272 5.201 1.00 82.19 695 LEU A O 1
ATOM 5416 N N . PRO A 1 696 ? -16.375 -9.061 5.552 1.00 73.81 696 PRO A N 1
ATOM 5417 C CA . PRO A 1 696 ? -17.564 -8.773 4.760 1.00 73.81 696 PRO A CA 1
ATOM 5418 C C . PRO A 1 696 ? -17.391 -9.236 3.308 1.00 73.81 696 PRO A C 1
ATOM 5420 O O . PRO A 1 696 ? -16.320 -9.085 2.732 1.00 73.81 696 PRO A O 1
ATOM 5423 N N . ALA A 1 697 ? -18.465 -9.697 2.662 1.00 68.38 697 ALA A N 1
ATOM 5424 C CA . ALA A 1 697 ? -18.394 -10.192 1.280 1.00 68.38 697 ALA A CA 1
ATOM 5425 C C . ALA A 1 697 ? -17.831 -9.166 0.269 1.00 68.38 697 ALA A C 1
ATOM 5427 O O . ALA A 1 697 ? -17.242 -9.558 -0.728 1.00 68.38 697 ALA A O 1
ATOM 5428 N N . LEU A 1 698 ? -17.992 -7.861 0.527 1.00 62.72 698 LEU A N 1
ATOM 5429 C CA . LEU A 1 698 ? -17.439 -6.778 -0.305 1.00 62.72 698 LEU A CA 1
ATOM 5430 C C . LEU A 1 698 ? -15.932 -6.546 -0.102 1.00 62.72 698 LEU A C 1
ATOM 5432 O O . LEU A 1 698 ? -15.312 -5.858 -0.904 1.00 62.72 698 LEU A O 1
ATOM 5436 N N . ALA A 1 699 ? -15.362 -7.073 0.980 1.00 67.19 699 ALA A N 1
ATOM 5437 C CA . ALA A 1 699 ? -13.946 -6.968 1.314 1.00 67.19 699 ALA A CA 1
ATOM 5438 C C . ALA A 1 699 ? -13.115 -8.123 0.734 1.00 67.19 699 ALA A C 1
ATOM 5440 O O . ALA A 1 699 ? -11.891 -8.106 0.850 1.00 67.19 699 ALA A O 1
ATOM 5441 N N . TRP A 1 700 ? -13.773 -9.138 0.159 1.00 77.75 700 TRP A N 1
ATOM 5442 C CA . TRP A 1 700 ? -13.135 -10.368 -0.290 1.00 77.75 700 TRP A CA 1
ATOM 5443 C C . TRP A 1 700 ? -13.369 -10.653 -1.788 1.00 77.75 700 TRP A C 1
ATOM 5445 O O . TRP A 1 700 ? -14.516 -10.638 -2.238 1.00 77.75 700 TRP A O 1
ATOM 5455 N N . PRO A 1 701 ? -12.321 -11.020 -2.551 1.00 81.25 701 PRO A N 1
ATOM 5456 C CA . PRO A 1 701 ? -10.913 -10.965 -2.159 1.00 81.25 701 PRO A CA 1
ATOM 5457 C C . PRO A 1 701 ? -10.442 -9.504 -2.024 1.00 81.25 701 PRO A C 1
ATOM 5459 O O . PRO A 1 701 ? -11.011 -8.625 -2.674 1.00 81.25 701 PRO A O 1
ATOM 5462 N N . PRO A 1 702 ? -9.410 -9.225 -1.209 1.00 73.56 702 PRO A N 1
ATOM 5463 C CA . PRO A 1 702 ? -8.924 -7.857 -1.016 1.00 73.56 702 PRO A CA 1
ATOM 5464 C C . PRO A 1 702 ? -8.413 -7.233 -2.323 1.00 73.56 702 PRO A C 1
ATOM 5466 O O . PRO A 1 702 ? -8.591 -6.038 -2.552 1.00 73.56 702 PRO A O 1
ATOM 5469 N N . THR A 1 703 ? -7.822 -8.053 -3.198 1.00 75.81 703 THR A N 1
ATOM 5470 C CA . THR A 1 703 ? -7.430 -7.717 -4.573 1.00 75.81 703 THR A CA 1
ATOM 5471 C C . THR A 1 703 ? -7.609 -8.933 -5.486 1.00 75.81 703 THR A C 1
ATOM 5473 O O . THR A 1 703 ? -7.696 -10.071 -5.019 1.00 75.81 703 THR A O 1
ATOM 5476 N N . SER A 1 704 ? -7.662 -8.714 -6.804 1.00 73.62 704 SER A N 1
ATOM 5477 C CA . SER A 1 704 ? -7.896 -9.781 -7.793 1.00 73.62 704 SER A CA 1
ATOM 5478 C C . SER A 1 704 ? -6.805 -10.855 -7.831 1.00 73.62 704 SER A C 1
ATOM 5480 O O . SER A 1 704 ? -7.080 -11.974 -8.250 1.00 73.62 704 SER A O 1
ATOM 5482 N N . TRP A 1 705 ? -5.589 -10.530 -7.392 1.00 79.06 705 TRP A N 1
ATOM 5483 C CA . TRP A 1 705 ? -4.430 -11.425 -7.401 1.00 79.06 705 TRP A CA 1
ATOM 5484 C C . TRP A 1 705 ? -4.166 -12.106 -6.050 1.00 79.06 705 TRP A C 1
ATOM 5486 O O . TRP A 1 705 ? -3.354 -13.028 -5.984 1.00 79.06 705 TRP A O 1
ATOM 5496 N N . PHE A 1 706 ? -4.821 -11.669 -4.968 1.00 85.88 706 PHE A N 1
ATOM 5497 C CA . PHE A 1 706 ? -4.479 -12.090 -3.606 1.00 85.88 706 PHE A CA 1
ATOM 5498 C C . PHE A 1 706 ? -4.611 -13.597 -3.380 1.00 85.88 706 PHE A C 1
ATOM 5500 O O . PHE A 1 706 ? -3.753 -14.196 -2.741 1.00 85.88 706 PHE A O 1
ATOM 5507 N N . VAL A 1 707 ? -5.675 -14.215 -3.903 1.00 90.81 707 VAL A N 1
ATOM 5508 C CA . VAL A 1 707 ? -5.951 -15.644 -3.679 1.00 90.81 707 VAL A CA 1
ATOM 5509 C C . VAL A 1 707 ? -4.876 -16.513 -4.326 1.00 90.81 707 VAL A C 1
ATOM 5511 O O . VAL A 1 707 ? -4.308 -17.368 -3.658 1.00 90.81 707 VAL A O 1
ATOM 5514 N N . ASP A 1 708 ? -4.530 -16.246 -5.587 1.00 89.06 708 ASP A N 1
ATOM 5515 C CA . ASP A 1 708 ? -3.483 -16.995 -6.293 1.00 89.06 708 ASP A CA 1
ATOM 5516 C C . ASP A 1 708 ? -2.113 -16.832 -5.620 1.00 89.06 708 ASP A C 1
ATOM 5518 O O . ASP A 1 708 ? -1.328 -17.780 -5.545 1.00 89.06 708 ASP A O 1
ATOM 5522 N N . TRP A 1 709 ? -1.833 -15.639 -5.091 1.00 92.75 709 TRP A N 1
ATOM 5523 C CA . TRP A 1 709 ? -0.627 -15.381 -4.315 1.00 92.75 709 TRP A CA 1
ATOM 5524 C C . TRP A 1 709 ? -0.610 -16.166 -2.996 1.00 92.75 709 TRP A C 1
ATOM 5526 O O . TRP A 1 709 ? 0.348 -16.895 -2.744 1.00 92.75 709 TRP A O 1
ATOM 5536 N N . ALA A 1 710 ? -1.675 -16.080 -2.194 1.00 94.88 710 ALA A N 1
ATOM 5537 C CA . ALA A 1 710 ? -1.783 -16.739 -0.891 1.00 94.88 710 ALA A CA 1
ATOM 5538 C C . ALA A 1 710 ? -1.822 -18.277 -0.991 1.00 94.88 710 ALA A C 1
ATOM 5540 O O . ALA A 1 710 ? -1.301 -18.965 -0.118 1.00 94.88 710 ALA A O 1
ATOM 5541 N N . GLU A 1 711 ? -2.373 -18.830 -2.073 1.00 94.31 711 GLU A N 1
ATOM 5542 C CA . GLU A 1 711 ? -2.354 -20.272 -2.362 1.00 94.31 711 GLU A CA 1
ATOM 5543 C C . GLU A 1 711 ? -1.027 -20.746 -2.991 1.00 94.31 711 GLU A C 1
ATOM 5545 O O . GLU A 1 711 ? -0.931 -21.884 -3.441 1.00 94.31 711 GLU A O 1
ATOM 5550 N N . GLY A 1 712 ? -0.011 -19.880 -3.101 1.00 92.56 712 GLY A N 1
ATOM 5551 C CA . GLY A 1 712 ? 1.311 -20.237 -3.630 1.00 92.56 712 GLY A CA 1
ATOM 5552 C C . GLY A 1 712 ? 1.370 -20.434 -5.152 1.00 92.56 712 GLY A C 1
ATOM 5553 O O . GLY A 1 712 ? 2.425 -20.802 -5.685 1.00 92.56 712 GLY A O 1
ATOM 5554 N N . ARG A 1 713 ? 0.283 -20.151 -5.887 1.00 91.44 713 ARG A N 1
ATOM 5555 C CA . ARG A 1 713 ? 0.190 -20.354 -7.348 1.00 91.44 713 ARG A CA 1
ATOM 5556 C C . ARG A 1 713 ? 1.103 -19.428 -8.137 1.00 91.44 713 ARG A C 1
ATOM 5558 O O . ARG A 1 713 ? 1.530 -19.779 -9.236 1.00 91.44 713 ARG A O 1
ATOM 5565 N N . ASN A 1 714 ? 1.447 -18.274 -7.568 1.00 86.88 714 ASN A N 1
ATOM 5566 C CA . ASN A 1 714 ? 2.409 -17.363 -8.181 1.00 86.88 714 ASN A CA 1
ATOM 5567 C C . ASN A 1 714 ? 3.786 -18.023 -8.337 1.00 86.88 714 ASN A C 1
ATOM 5569 O O . ASN A 1 714 ? 4.454 -17.797 -9.349 1.00 86.88 714 ASN A O 1
ATOM 5573 N N . VAL A 1 715 ? 4.207 -18.828 -7.355 1.00 88.38 715 VAL A N 1
ATOM 5574 C CA . VAL A 1 715 ? 5.489 -19.552 -7.367 1.00 88.38 715 VAL A CA 1
ATOM 5575 C C . VAL A 1 715 ? 5.357 -20.861 -8.137 1.00 88.38 715 VAL A C 1
ATOM 5577 O O . VAL A 1 715 ? 6.157 -21.130 -9.032 1.00 88.38 715 VAL A O 1
ATOM 5580 N N . PHE A 1 716 ? 4.320 -21.640 -7.828 1.00 91.00 716 PHE A N 1
ATOM 5581 C CA . PHE A 1 716 ? 4.057 -22.939 -8.435 1.00 91.00 716 PHE A CA 1
ATOM 5582 C C . PHE A 1 716 ? 2.754 -22.870 -9.242 1.00 91.00 716 PHE A C 1
ATOM 5584 O O . PHE A 1 716 ? 1.685 -23.083 -8.671 1.00 91.00 716 PHE A O 1
ATOM 5591 N N . PRO A 1 717 ? 2.800 -22.601 -10.562 1.00 86.75 717 PRO A N 1
ATOM 5592 C CA . PRO A 1 717 ? 1.608 -22.434 -11.398 1.00 86.75 717 PRO A CA 1
ATOM 5593 C C . PRO A 1 717 ? 0.941 -23.788 -11.699 1.00 86.75 717 PRO A C 1
ATOM 5595 O O . PRO A 1 717 ? 0.932 -24.279 -12.827 1.00 86.75 717 PRO A O 1
ATOM 5598 N N . MET A 1 718 ? 0.408 -24.425 -10.660 1.00 89.25 718 MET A N 1
ATOM 5599 C CA . MET A 1 718 ? -0.211 -25.744 -10.686 1.00 89.25 718 MET A CA 1
ATOM 5600 C C . MET A 1 718 ? -1.465 -25.781 -9.807 1.00 89.25 718 MET A C 1
ATOM 5602 O O . MET A 1 718 ? -1.754 -24.850 -9.057 1.00 89.25 718 MET A O 1
ATOM 5606 N N . GLN A 1 719 ? -2.243 -26.861 -9.921 1.00 81.69 719 GLN A N 1
ATOM 5607 C CA . GLN A 1 719 ? -3.517 -26.985 -9.207 1.00 81.69 719 GLN A CA 1
ATOM 5608 C C . GLN A 1 719 ? -3.350 -27.072 -7.685 1.00 81.69 719 GLN A C 1
ATOM 5610 O O . GLN A 1 719 ? -4.150 -26.462 -6.975 1.00 81.69 719 GLN A O 1
ATOM 5615 N N . SER A 1 720 ? -2.310 -27.760 -7.209 1.00 90.31 720 SER A N 1
ATOM 5616 C CA . SER A 1 720 ? -2.021 -27.958 -5.783 1.00 90.31 720 SER A CA 1
ATOM 5617 C C . SER A 1 720 ? -0.563 -27.597 -5.478 1.00 90.31 720 SER A C 1
ATOM 5619 O O . SER A 1 720 ? 0.291 -28.485 -5.474 1.00 90.31 720 SER A O 1
ATOM 5621 N N . PRO A 1 721 ? -0.256 -26.302 -5.295 1.00 94.75 721 PRO A N 1
ATOM 5622 C CA . PRO A 1 721 ? 1.071 -25.850 -4.889 1.00 94.75 721 PRO A CA 1
ATOM 5623 C C . PRO A 1 721 ? 1.509 -26.492 -3.564 1.00 94.75 721 PRO A C 1
ATOM 5625 O O . PRO A 1 721 ? 0.691 -26.607 -2.652 1.00 94.75 721 PRO A O 1
ATOM 5628 N N . PRO A 1 722 ? 2.788 -26.877 -3.403 1.00 96.38 722 PRO A N 1
ATOM 5629 C CA . PRO A 1 722 ? 3.323 -27.374 -2.135 1.00 96.38 722 PRO A CA 1
ATOM 5630 C C . PRO A 1 722 ? 3.661 -26.222 -1.169 1.00 96.38 722 PRO A C 1
ATOM 5632 O O . PRO A 1 722 ? 4.655 -26.286 -0.447 1.00 96.38 722 PRO A O 1
ATOM 5635 N N . LEU A 1 723 ? 2.885 -25.139 -1.210 1.00 96.25 723 LEU A N 1
ATOM 5636 C CA . LEU A 1 723 ? 3.130 -23.896 -0.491 1.00 96.25 723 LEU A CA 1
ATOM 5637 C C . LEU A 1 723 ? 1.801 -23.185 -0.240 1.00 96.25 723 LEU A C 1
ATOM 5639 O O . LEU A 1 723 ? 1.041 -22.973 -1.180 1.00 96.25 723 LEU A O 1
ATOM 5643 N N . GLU A 1 724 ? 1.557 -22.772 0.997 1.00 96.31 724 GLU A N 1
ATOM 5644 C CA . GLU A 1 724 ? 0.362 -22.017 1.374 1.00 96.31 724 GLU A CA 1
ATOM 5645 C C . GLU A 1 724 ? 0.724 -20.920 2.376 1.00 96.31 724 GLU A C 1
ATOM 5647 O O . GLU A 1 724 ? 1.576 -21.106 3.246 1.00 96.31 724 GLU A O 1
ATOM 5652 N N . LEU A 1 725 ? 0.069 -19.769 2.262 1.00 98.12 725 LEU A N 1
ATOM 5653 C CA . LEU A 1 725 ? 0.127 -18.706 3.250 1.00 98.12 725 LEU A CA 1
ATOM 5654 C C . LEU A 1 725 ? -0.828 -19.004 4.415 1.00 98.12 725 LEU A C 1
ATOM 5656 O O . LEU A 1 725 ? -2.052 -19.033 4.253 1.00 98.12 725 LEU A O 1
ATOM 5660 N N . LEU A 1 726 ? -0.267 -19.150 5.612 1.00 98.50 726 LEU A N 1
ATOM 5661 C CA . LEU A 1 726 ? -1.013 -19.453 6.830 1.00 98.50 726 LEU A CA 1
ATOM 5662 C C . LEU A 1 726 ? -0.982 -18.281 7.809 1.00 98.50 726 LEU A C 1
ATOM 5664 O O . LEU A 1 726 ? 0.035 -17.605 7.946 1.00 98.50 726 LEU A O 1
ATOM 5668 N N . TRP A 1 727 ? -2.089 -18.080 8.520 1.00 98.62 727 TRP A N 1
ATOM 5669 C CA . TRP A 1 727 ? -2.146 -17.279 9.737 1.00 98.62 727 TRP A CA 1
ATOM 5670 C C . TRP A 1 727 ? -1.590 -18.073 10.913 1.00 98.62 727 TRP A C 1
ATOM 5672 O O . TRP A 1 727 ? -1.978 -19.222 11.129 1.00 98.62 727 TRP A O 1
ATOM 5682 N N . PHE A 1 728 ? -0.774 -17.405 11.722 1.00 98.75 728 PHE A N 1
ATOM 5683 C CA . PHE A 1 728 ? -0.302 -17.879 13.012 1.00 98.75 728 PHE A CA 1
ATOM 5684 C C . PHE A 1 728 ? -0.622 -16.858 14.100 1.00 98.75 728 PHE A C 1
ATOM 5686 O O . PHE A 1 728 ? -0.290 -15.677 13.979 1.00 98.75 728 PHE A O 1
ATOM 5693 N N . VAL A 1 729 ? -1.224 -17.334 15.189 1.00 98.62 729 VAL A N 1
ATOM 5694 C CA . VAL A 1 729 ? -1.261 -16.622 16.468 1.00 98.62 729 VAL A CA 1
ATOM 5695 C C . VAL A 1 729 ? -0.275 -17.322 17.382 1.00 98.62 729 VAL A C 1
ATOM 5697 O O . VAL A 1 729 ? -0.482 -18.470 17.773 1.00 98.62 729 VAL A O 1
ATOM 5700 N N . LEU A 1 730 ? 0.821 -16.641 17.682 1.00 98.50 730 LEU A N 1
ATOM 5701 C CA . LEU A 1 730 ? 1.888 -17.135 18.536 1.00 98.50 730 LEU A CA 1
ATOM 5702 C C . LEU A 1 730 ? 1.773 -16.485 19.903 1.00 98.50 730 LEU A C 1
ATOM 5704 O O . LEU A 1 730 ? 1.509 -15.288 19.986 1.00 98.50 730 LEU A O 1
ATOM 5708 N N . LYS A 1 731 ? 2.012 -17.233 20.971 1.00 97.94 731 LYS A N 1
ATOM 5709 C CA . LYS A 1 731 ? 1.962 -16.725 22.339 1.00 97.94 731 LYS A CA 1
ATOM 5710 C C . LYS A 1 731 ? 3.328 -16.817 23.001 1.00 97.94 731 LYS A C 1
ATOM 5712 O O . LYS A 1 731 ? 4.012 -17.834 22.914 1.00 97.94 731 LYS A O 1
ATOM 5717 N N . ARG A 1 732 ? 3.716 -15.750 23.699 1.00 96.75 732 ARG A N 1
ATOM 5718 C CA . ARG A 1 732 ? 4.932 -15.729 24.516 1.00 96.75 732 ARG A CA 1
ATOM 5719 C C . ARG A 1 732 ? 4.718 -16.483 25.832 1.00 96.75 732 ARG A C 1
ATOM 5721 O O . ARG A 1 732 ? 3.796 -16.164 26.583 1.00 96.75 732 ARG A O 1
ATOM 5728 N N . LEU A 1 733 ? 5.590 -17.452 26.120 1.00 86.62 733 LEU A N 1
ATOM 5729 C CA . LEU A 1 733 ? 5.454 -18.382 27.252 1.00 86.62 733 LEU A CA 1
ATOM 5730 C C . LEU A 1 733 ? 5.861 -17.802 28.620 1.00 86.62 733 LEU A C 1
ATOM 5732 O O . LEU A 1 733 ? 5.311 -18.227 29.638 1.00 86.62 733 LEU A O 1
ATOM 5736 N N . SER A 1 734 ? 6.785 -16.833 28.659 1.00 71.06 734 SER A N 1
ATOM 5737 C CA . SER A 1 734 ? 7.212 -16.129 29.885 1.00 71.06 734 SER A CA 1
ATOM 5738 C C . SER A 1 734 ? 7.989 -14.852 29.607 1.00 71.06 734 SER A C 1
ATOM 5740 O O . SER A 1 734 ? 8.804 -14.833 28.657 1.00 71.06 734 SER A O 1
#

Secondary structure (DSSP, 8-state):
--TTTTTT--S---TTSS--HHHHHHHHHHHHTT-S-HHHHHHHHHTSSSHHHHHHHHTTS-GGGTTTS-HHHHHHHHHHHHHHHHHHTEETTEE--TTS-HHHHHHT---HHHHHHHHH-SBSSS--SS--HHHHHHHHHHHHHSHHHHHHHHHHHHHTT-HHHHHHHHHHHHH-HHHHHHHHHHHS-HHHHHHHHHHTT--S---HHHHHHHHHHHHHTT-------TTS---TTEEEEEEEETTT--EEEEEEEEEEEETTEEEEEEEEEESS--TT--S---------------S---SSHHHHHHHHHHHHHHHHHHSSSS---THHHHHHHGGGT--EEEEEEEE------SS-GGG-HHHHHHHHHHHTT---------------------------HHHHHHHHTT-PSP-EEEEEEE--GGGHHHHHHHHHHHHHHTT-PPPHHHHHHHHHHHHHHHHHHHHH-TT-EEEEEEEE-TTSSEEEEEEEE---HHHHHHTTGGG---TT-SSPPHHHHHHHHHH-SS-EEEEET-TT-HHHHHHHHTT-EEEEEES-HHHHHHHHHHHHHTT--EEEEE--TTTS--TT---SEEEEEETTTGGG-SSHHHHHHHHHHHHHHEEEEEEEEEEEEEEPTT----HHHHHHHHTTT--EE-HHHHHHHHHHHTEEEEEEEEHHHHHHHHS-GGGSSSSTTHHHHHTTTTTS-SSS-SEEEEEEEEEE--

pLDDT: mean 71.28, std 24.82, range [21.7, 98.75]

Radius of gyration: 32.52 Å; chains: 1; bounding box: 89×76×88 Å